Protein AF-0000000071359915 (afdb_homodimer)

Foldseek 3Di:
DPPPDDPPPPPPPPPPPVPPFQDWDFFAQWEWDDDPQKIWIWGFAQLIWIWIDNPVRHTDTDDHQDPDADPCLCVQPNPLNRGKHNWYWDDDPQKIKIWTKRDDPFFLSMFIWIWMFNDPDPPDPRGHIDTLGTADGDDQPPDQWHHGQWEWDAWPVGWIKIWFTWARQEIKIFTAPPVNSYTDDDPPGIAHAAWADFDPPDRSRGRGQTGKGQWEWDDDDQKTKIKIWGDADDPFLQGWIFIWIFIDSGPRDQTAEPVGDGRSYPDTDTAGTDDPQFRHKDNWYWDQDPNWIKIWIWTQGPVVRGRITIDMFTWDADPVGDTHTDD/DPDPPDDPPPPPPPPPPVPPFQDWDFFAQWEWDDDPQKIWIWGFAQLIWIWIDNPVRHTDTDDHQDPDADPCLCVQPNPLNRGKHNWYWDDDPQKIKIWTKRDDPFFLSMFIWIWMFNDPDPPDPRGHIDTLGTADGDDQPPDQWHHGQWEWDAWPVGWIKIWFTWARQEIKIFTAPPVNSYTDDDPPGIAHAAWADFDPPDRSRGRGQTGKGQWEWDDDDQKTKIKIWGDDDDPFLQGWIFIWIFIDSGPRDQTAEPVGDGRSYPDTDTAGTDDPQFRHKDNWYWDDDPNWIKIWIWTQGPVVRGRITIDMFTWDADPVGDTHTDD

Radius of gyration: 32.74 Å; Cα contacts (8 Å, |Δi|>4): 1805; chains: 2; bounding box: 50×199×62 Å

Solvent-accessible surface area (backbone atoms only — not comparable to full-atom values): 33786 Å² total; per-residue (Å²): 136,84,80,82,78,84,82,78,80,79,79,79,77,75,74,72,72,66,74,75,62,63,51,83,47,74,41,41,33,39,25,61,51,73,61,90,74,35,37,38,37,38,19,33,30,65,23,27,33,30,29,36,21,75,76,84,40,50,66,45,81,52,77,38,78,31,91,58,62,62,81,68,49,49,77,65,32,71,85,56,80,36,55,29,36,28,40,26,64,45,80,55,94,79,30,37,39,37,33,29,16,46,64,45,90,72,43,26,43,18,24,22,32,39,31,34,24,65,45,87,51,78,84,43,92,63,36,53,71,48,79,70,48,74,49,42,72,20,31,28,43,66,36,58,38,25,32,32,27,46,26,76,45,66,46,98,86,65,50,42,32,35,32,25,14,28,16,44,56,10,28,36,35,34,28,37,37,95,83,65,74,38,62,48,77,50,72,86,23,35,33,61,46,28,27,39,76,55,68,80,78,51,60,73,53,36,44,74,68,7,46,33,31,31,38,29,68,43,79,54,93,75,30,35,32,41,35,30,17,36,56,39,71,93,45,35,66,72,13,54,12,19,27,27,32,24,35,17,78,39,90,76,40,74,24,28,17,91,87,64,38,42,16,54,68,44,39,50,33,81,62,47,62,45,54,89,63,24,34,13,26,31,33,44,32,70,48,80,55,97,92,38,40,34,39,32,24,20,29,13,29,50,89,58,74,12,46,44,25,62,44,77,36,48,50,42,68,48,97,87,68,47,74,42,70,63,132,136,83,79,83,76,81,82,81,78,79,78,77,77,75,76,73,73,65,74,75,62,65,51,83,46,76,38,42,32,38,28,62,50,72,59,90,75,35,38,37,37,38,18,33,29,66,23,27,33,31,31,37,21,75,76,85,42,50,67,44,82,51,78,40,77,31,88,58,62,63,81,67,50,50,78,65,32,70,84,56,79,36,56,29,36,28,40,27,65,45,78,55,95,80,29,36,38,37,34,29,17,46,66,47,88,72,42,26,44,19,24,23,32,37,31,35,24,66,44,87,50,80,84,42,92,65,36,54,72,49,78,69,48,74,49,42,73,21,30,27,42,67,36,56,38,25,33,32,28,44,26,77,46,67,47,98,86,65,49,42,32,36,31,25,14,28,16,45,57,10,29,37,36,35,29,36,38,96,84,64,74,39,62,48,77,50,71,84,23,34,32,61,47,28,24,38,77,56,67,79,78,52,60,72,53,38,44,75,68,6,47,34,31,29,37,30,71,40,78,54,92,77,30,37,32,41,34,31,17,36,56,38,71,94,45,35,65,73,14,52,13,19,27,27,32,25,33,17,77,40,90,76,40,76,22,27,17,91,88,64,38,42,16,54,69,45,38,49,33,81,63,48,63,44,54,89,62,26,34,13,26,30,34,45,32,69,48,79,56,97,90,38,40,36,39,32,23,18,29,12,29,51,87,57,76,12,43,44,25,61,44,78,36,48,51,42,67,49,98,87,66,47,73,42,70,63,131

Organism: NCBI:txid346377

InterPro domains:
  IPR006710 Glycoside hydrolase, family 43 [PF04616] (26-323)
  IPR016840 Glycoside hydrolase, family 43, endo-1, 5-alpha-L-arabinosidase [PIRSF026534] (20-325)
  IPR023296 Glycosyl hydrolase, five-bladed beta-propeller domain superfamily [G3DSA:2.115.10.20] (21-326)
  IPR023296 Glycosyl hydrolase, five-bladed beta-propeller domain superfamily [SSF75005] (24-324)
  IPR050727 Glycosyl hydrolase 43 family arabinanases [PTHR43301] (25-326)

Sequence (654 aa):
MTMKYPLLFFASLLLMIGSSAAQEISVHDPVMAREGEQYYLFSTGKGIAIWTSTDMKSWTRQAPVFAQAPRWAAEVVPDFGNHIWAPDIFYFKDQYYLYYSISSFAKNTSAIGLATSKTLNQASPEYGWTDHGIILQSVPGRDMWNAIDPNIILDEEGAAWMSFGSFWGGIKLVRLSEDLLSVRNGPEDWFTIARRPRTFELNERAPGDAAVEAPFIFKKNNFYYLFISFDLCCRGAESTYKIMVGRSEKIQGPYLDKEGNNLYNGGGSLLLEGNEDWFGLGHNSAYHFEGKDYLIFHGYDAHEGGKPKLLSRQIQWDDAGWPSIVYMTMKYPLLFFASLLLMIGSSAAQEISVHDPVMAREGEQYYLFSTGKGIAIWTSTDMKSWTRQAPVFAQAPRWAAEVVPDFGNHIWAPDIFYFKDQYYLYYSISSFAKNTSAIGLATSKTLNQASPEYGWTDHGIILQSVPGRDMWNAIDPNIILDEEGAAWMSFGSFWGGIKLVRLSEDLLSVRNGPEDWFTIARRPRTFELNERAPGDAAVEAPFIFKKNNFYYLFISFDLCCRGAESTYKIMVGRSEKIQGPYLDKEGNNLYNGGGSLLLEGNEDWFGLGHNSAYHFEGKDYLIFHGYDAHEGGKPKLLSRQIQWDDAGWPSIVY

Secondary structure (DSSP, 8-state):
---------------------------SS-EEEEETTEEEEEESEET-EEEEESSSSS-EEE--S-SS--TTHHHHSTT-TTEEEEEEEEEETTEEEEEEEE--TTS--EEEEEEEES-S-TTSTT---EEEEEEEEE-TTT-SS-----EEEE-TTS-EEEEEEBSTT-EEEEEBPTTSSSB--STTSEEEEE-----TTS-TTS-TT--EEEEEEEEETTEEEEEEEES--S-GGG---EEEEEEESSTT---B-TTS-BGGGT--EEEEE--SSEEEEEEEEEEEETTEEEEEEEEEEGGGTTEEEEEEEEEEE-TTS-EEE--/---------------------------SS-EEEEETTEEEEEESEET-EEEEESSSSS-EEE--S-SS--TTHHHHSTT-TTEEEEEEEEEETTEEEEEEEE--TTS--EEEEEEEES-S-TTSTT---EEEEEEEEE-TTT-SS-----EEEE-TTS-EEEEEEBSTT-EEEEEBPTTSSSB--STTSEEEEE-----TTS-TTS-TT--EEEEEEEEETTEEEEEEEES--S-GGG---EEEEEEESSTT---B-TTS-BGGGT--EEEEE--SSEEEEEEEEEEEETTEEEEEEEEEEGGGTTEEEEEEEEEEE-TTS-EEE--

pLDDT: mean 93.11, std 14.52, range [28.14, 98.94]

Nearest PDB structures (foldseek):
  1gye-assembly1_B  TM=9.844E-01  e=3.983E-40  Cellvibrio japonicus
  1gyh-assembly6_F  TM=9.811E-01  e=1.271E-39  Cellvibrio japonicus
  1gyd-assembly1_B  TM=9.842E-01  e=4.058E-39  Cellvibrio japonicus
  4kcb-assembly1_A  TM=9.661E-01  e=2.710E-39  uncultured bacterium
  4kcb-assembly2_B  TM=9.518E-01  e=2.079E-37  uncultured bacterium

Structure (mmCIF, N/CA/C/O backbone):
data_AF-0000000071359915-model_v1
#
loop_
_entity.id
_entity.type
_entity.pdbx_description
1 polymer 'Extracellular endo-alpha-(1->5)-L-arabinanase 1'
#
loop_
_atom_site.group_PDB
_atom_site.id
_atom_site.type_symbol
_atom_site.label_atom_id
_atom_site.label_alt_id
_atom_site.label_comp_id
_atom_site.label_asym_id
_atom_site.label_entity_id
_atom_site.label_seq_id
_atom_site.pdbx_PDB_ins_code
_atom_site.Cartn_x
_atom_site.Cartn_y
_atom_site.Cartn_z
_atom_site.occupancy
_atom_site.B_iso_or_equiv
_atom_site.auth_seq_id
_atom_site.auth_comp_id
_atom_site.auth_asym_id
_atom_site.auth_atom_id
_atom_site.pdbx_PDB_model_num
ATOM 1 N N . MET A 1 1 ? 8.266 100.75 21.328 1 29.72 1 MET A N 1
ATOM 2 C CA . MET A 1 1 ? 8.57 99.375 21.438 1 29.72 1 MET A CA 1
ATOM 3 C C . MET A 1 1 ? 7.297 98.5 21.609 1 29.72 1 MET A C 1
ATOM 5 O O . MET A 1 1 ? 6.664 98.562 22.656 1 29.72 1 MET A O 1
ATOM 9 N N . THR A 1 2 ? 6.516 98.312 20.516 1 34.88 2 THR A N 1
ATOM 10 C CA . THR A 1 2 ? 5.383 97.438 20.312 1 34.88 2 THR A CA 1
ATOM 11 C C . THR A 1 2 ? 5.82 95.938 20.438 1 34.88 2 THR A C 1
ATOM 13 O O . THR A 1 2 ? 6.727 95.5 19.734 1 34.88 2 THR A O 1
ATOM 16 N N . MET A 1 3 ? 5.664 95.25 21.562 1 30.75 3 MET A N 1
ATOM 17 C CA . MET A 1 3 ? 6.148 93.938 21.969 1 30.75 3 MET A CA 1
ATOM 18 C C . MET A 1 3 ? 5.367 92.812 21.281 1 30.75 3 MET A C 1
ATOM 20 O O . MET A 1 3 ? 4.234 92.5 21.656 1 30.75 3 MET A O 1
ATOM 24 N N . LYS A 1 4 ? 5.133 92.875 19.938 1 42.31 4 LYS A N 1
ATOM 25 C CA . LYS A 1 4 ? 4.398 91.75 19.312 1 42.31 4 LYS A CA 1
ATOM 26 C C . LYS A 1 4 ? 4.973 90.438 19.719 1 42.31 4 LYS A C 1
ATOM 28 O O . LYS A 1 4 ? 6.188 90.188 19.656 1 42.31 4 LYS A O 1
ATOM 33 N N . TYR A 1 5 ? 4.277 89.438 20.484 1 36.22 5 TYR A N 1
ATOM 34 C CA . TYR A 1 5 ? 4.336 88.125 21.125 1 36.22 5 TYR A CA 1
ATOM 35 C C . TYR A 1 5 ? 4.672 87 20.109 1 36.22 5 TYR A C 1
ATOM 37 O O . TYR A 1 5 ? 4.285 87.125 18.938 1 36.22 5 TYR A O 1
ATOM 45 N N . PRO A 1 6 ? 5.562 85.938 20.422 1 43.12 6 PRO A N 1
ATOM 46 C CA . PRO A 1 6 ? 6.035 84.812 19.641 1 43.12 6 PRO A CA 1
ATOM 47 C C . PRO A 1 6 ? 4.973 83.688 19.5 1 43.12 6 PRO A C 1
ATOM 49 O O . PRO A 1 6 ? 4.379 83.312 20.484 1 43.12 6 PRO A O 1
ATOM 52 N N . LEU A 1 7 ? 4.098 83.625 18.516 1 43.09 7 LEU A N 1
ATOM 53 C CA . LEU A 1 7 ? 3.152 82.562 18.281 1 43.09 7 LEU A CA 1
ATOM 54 C C . LEU A 1 7 ? 3.867 81.188 18.25 1 43.09 7 LEU A C 1
ATOM 56 O O . LEU A 1 7 ? 4.746 81 17.406 1 43.09 7 LEU A O 1
ATOM 60 N N . LEU A 1 8 ? 4.012 80.5 19.344 1 39.16 8 LEU A N 1
ATOM 61 C CA . LEU A 1 8 ? 4.504 79.125 19.406 1 39.16 8 LEU A CA 1
ATOM 62 C C . LEU A 1 8 ? 3.594 78.188 18.625 1 39.16 8 LEU A C 1
ATOM 64 O O . LEU A 1 8 ? 2.396 78.125 18.906 1 39.16 8 LEU A O 1
ATOM 68 N N . PHE A 1 9 ? 3.814 77.875 17.359 1 43.03 9 PHE A N 1
ATOM 69 C CA . PHE A 1 9 ? 3.172 76.812 16.562 1 43.03 9 PHE A CA 1
ATOM 70 C C . PHE A 1 9 ? 3.375 75.438 17.203 1 43.03 9 PHE A C 1
ATOM 72 O O . PHE A 1 9 ? 4.508 75 17.328 1 43.03 9 PHE A O 1
ATOM 79 N N . PHE A 1 10 ? 2.475 75.062 18.125 1 42.81 10 PHE A N 1
ATOM 80 C CA . PHE A 1 10 ? 2.436 73.688 18.609 1 42.81 10 PHE A CA 1
ATOM 81 C C . PHE A 1 10 ? 2.164 72.688 17.453 1 42.81 10 PHE A C 1
ATOM 83 O O . PHE A 1 10 ? 1.102 72.75 16.828 1 42.81 10 PHE A O 1
ATOM 90 N N . ALA A 1 11 ? 3.184 72.062 16.781 1 44.75 11 ALA A N 1
ATOM 91 C CA . ALA A 1 11 ? 3.068 70.938 15.867 1 44.75 11 ALA A CA 1
ATOM 92 C C . ALA A 1 11 ? 2.488 69.688 16.578 1 44.75 11 ALA A C 1
ATOM 94 O O . ALA A 1 11 ? 3.127 69.125 17.469 1 44.75 11 ALA A O 1
ATOM 95 N N . SER A 1 12 ? 1.16 69.562 16.719 1 42.59 12 SER A N 1
ATOM 96 C CA . SER A 1 12 ? 0.554 68.312 17.141 1 42.59 12 SER A CA 1
ATOM 97 C C . SER A 1 12 ? 1.041 67.125 16.266 1 42.59 12 SER A C 1
ATOM 99 O O . SER A 1 12 ? 0.81 67.125 15.062 1 42.59 12 SER A O 1
ATOM 101 N N . LEU A 1 13 ? 2.127 66.5 16.625 1 42.28 13 LEU A N 1
ATOM 102 C CA . LEU A 1 13 ? 2.482 65.188 16.047 1 42.28 13 LEU A CA 1
ATOM 103 C C . LEU A 1 13 ? 1.336 64.188 16.172 1 42.28 13 LEU A C 1
ATOM 105 O O . LEU A 1 13 ? 1.016 63.75 17.281 1 42.28 13 LEU A O 1
ATOM 109 N N . LEU A 1 14 ? 0.303 64.25 15.336 1 41.19 14 LEU A N 1
ATOM 110 C CA . LEU A 1 14 ? -0.64 63.156 15.211 1 41.19 14 LEU A CA 1
ATOM 111 C C . LEU A 1 14 ? 0.096 61.844 15.047 1 41.19 14 LEU A C 1
ATOM 113 O O . LEU A 1 14 ? 0.746 61.594 14.031 1 41.19 14 LEU A O 1
ATOM 117 N N . LEU A 1 15 ? 0.535 61.219 16.125 1 41.34 15 LEU A N 1
ATOM 118 C CA . LEU A 1 15 ? 0.877 59.812 16.078 1 41.34 15 LEU A CA 1
ATOM 119 C C . LEU A 1 15 ? -0.231 59 15.406 1 41.34 15 LEU A C 1
ATOM 121 O O . LEU A 1 15 ? -1.321 58.844 15.961 1 41.34 15 LEU A O 1
ATOM 125 N N . MET A 1 16 ? -0.294 59.031 14.117 1 38.5 16 MET A N 1
ATOM 126 C CA . MET A 1 16 ? -1.079 58 13.445 1 38.5 16 MET A CA 1
ATOM 127 C C . MET A 1 16 ? -0.799 56.625 14.031 1 38.5 16 MET A C 1
ATOM 129 O O . MET A 1 16 ? 0.285 56.094 13.844 1 38.5 16 MET A O 1
ATOM 133 N N . ILE A 1 17 ? -1.262 56.406 15.219 1 40.47 17 ILE A N 1
ATOM 134 C CA . ILE A 1 17 ? -1.37 55 15.555 1 40.47 17 ILE A CA 1
ATOM 135 C C . ILE A 1 17 ? -2.002 54.219 14.391 1 40.47 17 ILE A C 1
ATOM 137 O O . ILE A 1 17 ? -3.195 54.375 14.117 1 40.47 17 ILE A O 1
ATOM 141 N N . GLY A 1 18 ? -1.297 54.125 13.32 1 36.97 18 GLY A N 1
ATOM 142 C CA . GLY A 1 18 ? -1.783 53.156 12.359 1 36.97 18 GLY A CA 1
ATOM 143 C C . GLY A 1 18 ? -2.283 51.875 13.008 1 36.97 18 GLY A C 1
ATOM 144 O O . GLY A 1 18 ? -1.55 51.219 13.75 1 36.97 18 GLY A O 1
ATOM 145 N N . SER A 1 19 ? -3.475 51.844 13.477 1 38.59 19 SER A N 1
ATOM 146 C CA . SER A 1 19 ? -4.035 50.531 13.695 1 38.59 19 SER A CA 1
ATOM 147 C C . SER A 1 19 ? -3.514 49.531 12.664 1 38.59 19 SER A C 1
ATOM 149 O O . SER A 1 19 ? -3.828 49.625 11.477 1 38.59 19 SER A O 1
ATOM 151 N N . SER A 1 20 ? -2.334 49.125 12.773 1 42.19 20 SER A N 1
ATOM 152 C CA . SER A 1 20 ? -1.87 48.062 11.898 1 42.19 20 SER A CA 1
ATOM 153 C C . SER A 1 20 ? -2.908 46.938 11.797 1 42.19 20 SER A C 1
ATOM 155 O O . SER A 1 20 ? -3.16 46.219 12.766 1 42.19 20 SER A O 1
ATOM 157 N N . ALA A 1 21 ? -4.031 47.188 11.195 1 45.72 21 ALA A N 1
ATOM 158 C CA . ALA A 1 21 ? -5 46.156 10.828 1 45.72 21 ALA A CA 1
ATOM 159 C C . ALA A 1 21 ? -4.305 44.844 10.523 1 45.72 21 ALA A C 1
ATOM 161 O O . ALA A 1 21 ? -3.275 44.812 9.852 1 45.72 21 ALA A O 1
ATOM 162 N N . ALA A 1 22 ? -4.617 43.875 11.305 1 57.56 22 ALA A N 1
ATOM 163 C CA . ALA A 1 22 ? -4.176 42.5 11.023 1 57.56 22 ALA A CA 1
ATOM 164 C C . ALA A 1 22 ? -4.133 42.25 9.516 1 57.56 22 ALA A C 1
ATOM 166 O O . ALA A 1 22 ? -5.098 42.531 8.805 1 57.56 22 ALA A O 1
ATOM 167 N N . GLN A 1 23 ? -2.879 42.219 8.945 1 69.94 23 GLN A N 1
ATOM 168 C CA . GLN A 1 23 ? -2.709 41.906 7.523 1 69.94 23 GLN A CA 1
ATOM 169 C C . GLN A 1 23 ? -3.166 40.5 7.199 1 69.94 23 GLN A C 1
ATOM 171 O O . GLN A 1 23 ? -2.662 39.531 7.77 1 69.94 23 GLN A O 1
ATOM 176 N N . GLU A 1 24 ? -4.246 40.438 6.461 1 83.81 24 GLU A N 1
ATOM 177 C CA . GLU A 1 24 ? -4.715 39.156 5.93 1 83.81 24 GLU A CA 1
ATOM 178 C C . GLU A 1 24 ? -3.773 38.625 4.848 1 83.81 24 GLU A C 1
ATOM 180 O O . GLU A 1 24 ? -3.434 39.344 3.908 1 83.81 24 GLU A O 1
ATOM 185 N N . ILE A 1 25 ? -3.158 37.5 5.195 1 93.75 25 ILE A N 1
ATOM 186 C CA . ILE A 1 25 ? -2.281 36.938 4.172 1 93.75 25 ILE A CA 1
ATOM 187 C C . ILE A 1 25 ? -2.949 35.719 3.525 1 93.75 25 ILE A C 1
ATOM 189 O O . ILE A 1 25 ? -3.768 35.062 4.156 1 93.75 25 ILE A O 1
ATOM 193 N N . SER A 1 26 ? -2.654 35.531 2.244 1 96.19 26 SER A N 1
ATOM 194 C CA . SER A 1 26 ? -3.141 34.406 1.479 1 96.19 26 SER A CA 1
ATOM 195 C C . SER A 1 26 ? -2.215 33.188 1.636 1 96.19 26 SER A C 1
ATOM 197 O O . SER A 1 26 ? -1.05 33.25 1.235 1 96.19 26 SER A O 1
ATOM 199 N N . VAL A 1 27 ? -2.723 32.125 2.248 1 96.62 27 VAL A N 1
ATOM 200 C CA . VAL A 1 27 ? -1.896 30.938 2.463 1 96.62 27 VAL A CA 1
ATOM 201 C C . VAL A 1 27 ? -2.742 29.688 2.297 1 96.62 27 VAL A C 1
ATOM 203 O O . VAL A 1 27 ? -3.971 29.734 2.402 1 96.62 27 VAL A O 1
ATOM 206 N N . HIS A 1 28 ? -2.111 28.625 1.99 1 97.94 28 HIS A N 1
ATOM 207 C CA . HIS A 1 28 ? -2.635 27.266 2.123 1 97.94 28 HIS A CA 1
ATOM 208 C C . HIS A 1 28 ? -1.774 26.438 3.07 1 97.94 28 HIS A C 1
ATOM 210 O O . HIS A 1 28 ? -0.552 26.594 3.107 1 97.94 28 HIS A O 1
ATOM 216 N N . ASP A 1 29 ? -2.426 25.562 3.906 1 98.62 29 ASP A N 1
ATOM 217 C CA . ASP A 1 29 ? -1.768 24.516 4.699 1 98.62 29 ASP A CA 1
ATOM 218 C C . ASP A 1 29 ? -0.76 25.125 5.672 1 98.62 29 ASP A C 1
ATOM 220 O O . ASP A 1 29 ? 0.405 24.734 5.699 1 98.62 29 ASP A O 1
ATOM 224 N N . PRO A 1 30 ? -1.183 26.047 6.516 1 98.75 30 PRO A N 1
ATOM 225 C CA . PRO A 1 30 ? -0.252 26.766 7.383 1 98.75 30 PRO A CA 1
ATOM 226 C C . PRO A 1 30 ? 0.243 25.922 8.555 1 98.75 30 PRO A C 1
ATOM 228 O O . PRO A 1 30 ? -0.546 25.219 9.188 1 98.75 30 PRO A O 1
ATOM 231 N N . VAL A 1 31 ? 1.529 26.016 8.789 1 98.88 31 VAL A N 1
ATOM 232 C CA . VAL A 1 31 ? 2.131 25.469 10.008 1 98.88 31 VAL A CA 1
ATOM 233 C C . VAL A 1 31 ? 3.053 26.516 10.633 1 98.88 31 VAL A C 1
ATOM 235 O O . VAL A 1 31 ? 3.541 27.422 9.953 1 98.88 31 VAL A O 1
ATOM 238 N N . MET A 1 32 ? 3.264 26.391 11.938 1 98.62 32 MET A N 1
ATOM 239 C CA . MET A 1 32 ? 3.99 27.453 12.633 1 98.62 32 MET A CA 1
ATOM 240 C C . MET A 1 32 ? 5.082 26.859 13.523 1 98.62 32 MET A C 1
ATOM 242 O O . MET A 1 32 ? 5.023 25.688 13.891 1 98.62 32 MET A O 1
ATOM 246 N N . ALA A 1 33 ? 6.008 27.672 13.789 1 98.56 33 ALA A N 1
ATOM 247 C CA . ALA A 1 33 ? 7.027 27.469 14.812 1 98.56 33 ALA A CA 1
ATOM 248 C C . ALA A 1 33 ? 7.391 28.797 15.492 1 98.56 33 ALA A C 1
ATOM 250 O O . ALA A 1 33 ? 7.09 29.875 14.977 1 98.56 33 ALA A O 1
ATOM 251 N N . ARG A 1 34 ? 7.891 28.625 16.641 1 98 34 ARG A N 1
ATOM 252 C CA . ARG A 1 34 ? 8.367 29.797 17.359 1 98 34 ARG A CA 1
ATOM 253 C C . ARG A 1 34 ? 9.852 29.688 17.688 1 98 34 ARG A C 1
ATOM 255 O O . ARG A 1 34 ? 10.312 28.625 18.141 1 98 34 ARG A O 1
ATOM 262 N N . GLU A 1 35 ? 10.562 30.672 17.375 1 98 35 GLU A N 1
ATOM 263 C CA . GLU A 1 35 ? 11.953 30.812 17.781 1 98 35 GLU A CA 1
ATOM 264 C C . GLU A 1 35 ? 12.195 32.156 18.469 1 98 35 GLU A C 1
ATOM 266 O O . GLU A 1 35 ? 12.062 33.219 17.844 1 98 35 GLU A O 1
ATOM 271 N N . GLY A 1 36 ? 12.516 32.125 19.766 1 95.5 36 GLY A N 1
ATOM 272 C CA . GLY A 1 36 ? 12.539 33.344 20.516 1 95.5 36 GLY A CA 1
ATOM 273 C C . GLY A 1 36 ? 11.188 34.031 20.578 1 95.5 36 GLY A C 1
ATOM 274 O O . GLY A 1 36 ? 10.188 33.438 20.953 1 95.5 36 GLY A O 1
ATOM 275 N N . GLU A 1 37 ? 11.18 35.312 20.188 1 95.38 37 GLU A N 1
ATOM 276 C CA . GLU A 1 37 ? 9.938 36.094 20.25 1 95.38 37 GLU A CA 1
ATOM 277 C C . GLU A 1 37 ? 9.234 36.094 18.891 1 95.38 37 GLU A C 1
ATOM 279 O O . GLU A 1 37 ? 8.156 36.656 18.75 1 95.38 37 GLU A O 1
ATOM 284 N N . GLN A 1 38 ? 9.773 35.344 17.969 1 97.44 38 GLN A N 1
ATOM 285 C CA . GLN A 1 38 ? 9.25 35.406 16.609 1 97.44 38 GLN A CA 1
ATOM 286 C C . GLN A 1 38 ? 8.445 34.156 16.266 1 97.44 38 GLN A C 1
ATOM 288 O O . GLN A 1 38 ? 8.883 33.031 16.562 1 97.44 38 GLN A O 1
ATOM 293 N N . TYR A 1 39 ? 7.305 34.406 15.719 1 98.31 39 TYR A N 1
ATOM 294 C CA . TYR A 1 39 ? 6.535 33.312 15.102 1 98.31 39 TYR A CA 1
ATOM 295 C C . TYR A 1 39 ? 6.883 33.188 13.625 1 98.31 39 TYR A C 1
ATOM 297 O O . TYR A 1 39 ? 7.023 34.156 12.914 1 98.31 39 TYR A O 1
ATOM 305 N N . TYR A 1 40 ? 7.117 32 13.211 1 98.75 40 TYR A N 1
ATOM 306 C CA . TYR A 1 40 ? 7.328 31.656 11.805 1 98.75 40 TYR A CA 1
ATOM 307 C C . TYR A 1 40 ? 6.152 30.859 11.25 1 98.75 40 TYR A C 1
ATOM 309 O O . TYR A 1 40 ? 5.672 29.922 11.898 1 98.75 40 TYR A O 1
ATOM 317 N N . LEU A 1 41 ? 5.684 31.297 10.117 1 98.75 41 LEU A N 1
ATOM 318 C CA . LEU A 1 41 ? 4.633 30.594 9.398 1 98.75 41 LEU A CA 1
ATOM 319 C C . LEU A 1 41 ? 5.16 30.047 8.078 1 98.75 41 LEU A C 1
ATOM 321 O O . LEU A 1 41 ? 5.789 30.766 7.301 1 98.75 41 LEU A O 1
ATOM 325 N N . PHE A 1 42 ? 5 28.766 7.906 1 98.88 42 PHE A N 1
ATOM 326 C CA . PHE A 1 42 ? 5.289 28.109 6.637 1 98.88 42 PHE A CA 1
ATOM 327 C C . PHE A 1 42 ? 3.998 27.703 5.934 1 98.88 42 PHE A C 1
ATOM 329 O O . PHE A 1 42 ? 3.025 27.312 6.586 1 98.88 42 PHE A O 1
ATOM 336 N N . SER A 1 43 ? 3.986 27.75 4.637 1 98.69 43 SER A N 1
ATOM 337 C CA . SER A 1 43 ? 2.787 27.375 3.902 1 98.69 43 SER A CA 1
ATOM 338 C C . SER A 1 43 ? 3.129 26.891 2.498 1 98.69 43 SER A C 1
ATOM 340 O O . SER A 1 43 ? 4.254 27.078 2.029 1 98.69 43 SER A O 1
ATOM 342 N N . THR A 1 44 ? 2.186 26.219 1.924 1 98.31 44 THR A N 1
ATOM 343 C CA . THR A 1 44 ? 2.275 25.859 0.511 1 98.31 44 THR A CA 1
ATOM 344 C C . THR A 1 44 ? 2.619 27.094 -0.332 1 98.31 44 THR A C 1
ATOM 346 O O . THR A 1 44 ? 2.076 28.172 -0.109 1 98.31 44 THR A O 1
ATOM 349 N N . GLY A 1 45 ? 3.486 26.875 -1.325 1 97.19 45 GLY A N 1
ATOM 350 C CA . GLY A 1 45 ? 3.887 27.953 -2.213 1 97.19 45 GLY A CA 1
ATOM 351 C C . GLY A 1 45 ? 5.168 27.656 -2.973 1 97.19 45 GLY A C 1
ATOM 352 O O . GLY A 1 45 ? 5.738 26.562 -2.84 1 97.19 45 GLY A O 1
ATOM 353 N N . LYS A 1 46 ? 5.582 28.641 -3.736 1 96.81 46 LYS A N 1
ATOM 354 C CA . LYS A 1 46 ? 6.852 28.5 -4.445 1 96.81 46 LYS A CA 1
ATOM 355 C C . LYS A 1 46 ? 8.016 28.391 -3.465 1 96.81 46 LYS A C 1
ATOM 357 O O . LYS A 1 46 ? 8.352 29.344 -2.773 1 96.81 46 LYS A O 1
ATOM 362 N N . GLY A 1 47 ? 8.547 27.219 -3.379 1 98.06 47 GLY A N 1
ATOM 363 C CA . GLY A 1 47 ? 9.695 26.969 -2.52 1 98.06 47 GLY A CA 1
ATOM 364 C C . GLY A 1 47 ? 9.328 26.891 -1.049 1 98.06 47 GLY A C 1
ATOM 365 O O . GLY A 1 47 ? 10.18 27.125 -0.184 1 98.06 47 GLY A O 1
ATOM 366 N N . ILE A 1 48 ? 8.055 26.844 -0.722 1 98.62 48 ILE A N 1
ATOM 367 C CA . ILE A 1 48 ? 7.508 26.906 0.629 1 98.62 48 ILE A CA 1
ATOM 368 C C . ILE A 1 48 ? 7.609 28.328 1.161 1 98.62 48 ILE A C 1
ATOM 370 O O . ILE A 1 48 ? 8.703 28.797 1.485 1 98.62 48 ILE A O 1
ATOM 374 N N . ALA A 1 49 ? 6.555 28.953 1.321 1 98.5 49 ALA A N 1
ATOM 375 C CA . ALA A 1 49 ? 6.508 30.344 1.747 1 98.5 49 ALA A CA 1
ATOM 376 C C . ALA A 1 49 ? 6.785 30.469 3.242 1 98.5 49 ALA A C 1
ATOM 378 O O . ALA A 1 49 ? 6.371 29.609 4.031 1 98.5 49 ALA A O 1
ATOM 379 N N . ILE A 1 50 ? 7.406 31.547 3.574 1 98.69 50 ILE A N 1
ATOM 380 C CA . ILE A 1 50 ? 7.688 31.844 4.977 1 98.69 50 ILE A CA 1
ATOM 381 C C . ILE A 1 50 ? 7.184 33.25 5.32 1 98.69 50 ILE A C 1
ATOM 383 O O . ILE A 1 50 ? 7.355 34.188 4.539 1 98.69 50 ILE A O 1
ATOM 387 N N . TRP A 1 51 ? 6.547 33.344 6.438 1 98.38 51 TRP A N 1
ATOM 388 C CA . TRP A 1 51 ? 6.172 34.625 7.047 1 98.38 51 TRP A CA 1
ATOM 389 C C . TRP A 1 51 ? 6.633 34.688 8.5 1 98.38 51 TRP A C 1
ATOM 391 O O . TRP A 1 51 ? 6.754 33.656 9.164 1 98.38 51 TRP A O 1
ATOM 401 N N . THR A 1 52 ? 6.855 35.875 8.961 1 98.25 52 THR A N 1
ATOM 402 C CA . THR A 1 52 ? 7.199 36.062 10.359 1 98.25 52 THR A CA 1
ATOM 403 C C . THR A 1 52 ? 6.27 37.094 11.023 1 98.25 52 THR A C 1
ATOM 405 O O . THR A 1 52 ? 5.699 37.938 10.344 1 98.25 52 THR A O 1
ATOM 408 N N . SER A 1 53 ? 6.074 36.938 12.25 1 98 53 SER A N 1
ATOM 409 C CA . SER A 1 53 ? 5.242 37.812 13.055 1 98 53 SER A CA 1
ATOM 410 C C . SER A 1 53 ? 5.684 37.812 14.516 1 98 53 SER A C 1
ATOM 412 O O . SER A 1 53 ? 6.234 36.812 15 1 98 53 SER A O 1
ATOM 414 N N . THR A 1 54 ? 5.402 38.906 15.25 1 96.5 54 THR A N 1
ATOM 415 C CA . THR A 1 54 ? 5.656 38.938 16.688 1 96.5 54 THR A CA 1
ATOM 416 C C . THR A 1 54 ? 4.352 38.812 17.469 1 96.5 54 THR A C 1
ATOM 418 O O . THR A 1 54 ? 4.371 38.594 18.672 1 96.5 54 THR A O 1
ATOM 421 N N . ASP A 1 55 ? 3.209 38.906 16.75 1 94.62 55 ASP A N 1
ATOM 422 C CA . ASP A 1 55 ? 1.937 38.906 17.453 1 94.62 55 ASP A CA 1
ATOM 423 C C . ASP A 1 55 ? 0.937 37.938 16.828 1 94.62 55 ASP A C 1
ATOM 425 O O . ASP A 1 55 ? -0.226 37.906 17.234 1 94.62 55 ASP A O 1
ATOM 429 N N . MET A 1 56 ? 1.311 37.188 15.742 1 94.88 56 MET A N 1
ATOM 430 C CA . MET A 1 56 ? 0.497 36.219 14.992 1 94.88 56 MET A CA 1
ATOM 431 C C . MET A 1 56 ? -0.648 36.938 14.273 1 94.88 56 MET A C 1
ATOM 433 O O . MET A 1 56 ? -1.661 36.312 13.953 1 94.88 56 MET A O 1
ATOM 437 N N . LYS A 1 57 ? -0.523 38.25 14.047 1 93.94 57 LYS A N 1
ATOM 438 C CA . LYS A 1 57 ? -1.547 39.031 13.359 1 93.94 57 LYS A CA 1
ATOM 439 C C . LYS A 1 57 ? -0.961 39.75 12.164 1 93.94 57 LYS A C 1
ATOM 441 O O . LYS A 1 57 ? -1.56 39.781 11.086 1 93.94 57 LYS A O 1
ATOM 446 N N . SER A 1 58 ? 0.172 40.375 12.406 1 95.75 58 SER A N 1
ATOM 447 C CA . SER A 1 58 ? 0.875 41.094 11.352 1 95.75 58 SER A CA 1
ATOM 448 C C . SER A 1 58 ? 2.039 40.281 10.805 1 95.75 58 SER A C 1
ATOM 450 O O . SER A 1 58 ? 2.98 39.969 11.539 1 95.75 58 SER A O 1
ATOM 452 N N . TRP A 1 59 ? 1.988 39.969 9.57 1 97.62 59 TRP A N 1
ATOM 453 C CA . TRP A 1 59 ? 2.941 39.031 9 1 97.62 59 TRP A CA 1
ATOM 454 C C . TRP A 1 59 ? 3.826 39.719 7.957 1 97.62 59 TRP A C 1
ATOM 456 O O . TRP A 1 59 ? 3.348 40.531 7.16 1 97.62 59 TRP A O 1
ATOM 466 N N . THR A 1 60 ? 5.07 39.438 7.957 1 97.31 60 THR A N 1
ATOM 467 C CA . THR A 1 60 ? 6.039 39.906 6.965 1 97.31 60 THR A CA 1
ATOM 468 C C . THR A 1 60 ? 6.562 38.719 6.145 1 97.31 60 THR A C 1
ATOM 470 O O . THR A 1 60 ? 7.047 37.75 6.703 1 97.31 60 THR A O 1
ATOM 473 N N . ARG A 1 61 ? 6.5 38.844 4.891 1 97.5 61 ARG A N 1
ATOM 474 C CA . ARG A 1 61 ? 6.969 37.781 3.998 1 97.5 61 ARG A CA 1
ATOM 475 C C . ARG A 1 61 ? 8.492 37.688 4.02 1 97.5 61 ARG A C 1
ATOM 477 O O . ARG A 1 61 ? 9.188 38.688 4.02 1 97.5 61 ARG A O 1
ATOM 484 N N . GLN A 1 62 ? 8.992 36.5 4.035 1 98.06 62 GLN A N 1
ATOM 485 C CA . GLN A 1 62 ? 10.43 36.219 3.98 1 98.06 62 GLN A CA 1
ATOM 486 C C . GLN A 1 62 ? 10.789 35.406 2.723 1 98.06 62 GLN A C 1
ATOM 488 O O . GLN A 1 62 ? 9.906 35.031 1.948 1 98.06 62 GLN A O 1
ATOM 493 N N . ALA A 1 63 ? 12.102 35.25 2.473 1 98.25 63 ALA A N 1
ATOM 494 C CA . ALA A 1 63 ? 12.531 34.375 1.391 1 98.25 63 ALA A CA 1
ATOM 495 C C . ALA A 1 63 ? 12.047 32.938 1.627 1 98.25 63 ALA A C 1
ATOM 497 O O . ALA A 1 63 ? 12.023 32.469 2.766 1 98.25 63 ALA A O 1
ATOM 498 N N . PRO A 1 64 ? 11.695 32.281 0.553 1 98.38 64 PRO A N 1
ATOM 499 C CA . PRO A 1 64 ? 11.211 30.906 0.726 1 98.38 64 PRO A CA 1
ATOM 500 C C . PRO A 1 64 ? 12.312 29.953 1.164 1 98.38 64 PRO A C 1
ATOM 502 O O . PRO A 1 64 ? 13.5 30.297 1.119 1 98.38 64 PRO A O 1
ATOM 505 N N . VAL A 1 65 ? 11.945 28.781 1.583 1 98.62 65 VAL A N 1
ATOM 506 C CA . VAL A 1 65 ? 12.891 27.75 2.018 1 98.62 65 VAL A CA 1
ATOM 507 C C . VAL A 1 65 ? 13.805 27.375 0.858 1 98.62 65 VAL A C 1
ATOM 509 O O . VAL A 1 65 ? 15.023 27.312 1.017 1 98.62 65 VAL A O 1
ATOM 512 N N . PHE A 1 66 ? 13.156 27.109 -0.282 1 98.06 66 PHE A N 1
ATOM 513 C CA . PHE A 1 66 ? 13.906 26.703 -1.469 1 98.06 66 PHE A CA 1
ATOM 514 C C . PHE A 1 66 ? 13.82 27.781 -2.551 1 98.06 66 PHE A C 1
ATOM 516 O O . PHE A 1 66 ? 12.773 27.953 -3.178 1 98.06 66 PHE A O 1
ATOM 523 N N . ALA A 1 67 ? 14.898 28.391 -2.789 1 96.06 67 ALA A N 1
ATOM 524 C CA . ALA A 1 67 ? 14.938 29.328 -3.912 1 96.06 67 ALA A CA 1
ATOM 525 C C . ALA A 1 67 ? 14.781 28.594 -5.242 1 96.06 67 ALA A C 1
ATOM 527 O O . ALA A 1 67 ? 14.172 29.109 -6.176 1 96.06 67 ALA A O 1
ATOM 528 N N . GLN A 1 68 ? 15.336 27.438 -5.285 1 94.62 68 GLN A N 1
ATOM 529 C CA . GLN A 1 68 ? 15.18 26.516 -6.402 1 94.62 68 GLN A CA 1
ATOM 530 C C . GLN A 1 68 ? 14.625 25.172 -5.934 1 94.62 68 GLN A C 1
ATOM 532 O O . GLN A 1 68 ? 14.914 24.734 -4.816 1 94.62 68 GLN A O 1
ATOM 537 N N . ALA A 1 69 ? 13.922 24.578 -6.836 1 94.69 69 ALA A N 1
ATOM 538 C CA . ALA A 1 69 ? 13.336 23.297 -6.48 1 94.69 69 ALA A CA 1
ATOM 539 C C . ALA A 1 69 ? 14.422 22.281 -6.109 1 94.69 69 ALA A C 1
ATOM 541 O O . ALA A 1 69 ? 15.477 22.234 -6.742 1 94.69 69 ALA A O 1
ATOM 542 N N . PRO A 1 70 ? 14.102 21.438 -5.121 1 95.94 70 PRO A N 1
ATOM 543 C CA . PRO A 1 70 ? 15.039 20.328 -4.898 1 95.94 70 PRO A CA 1
ATOM 544 C C . PRO A 1 70 ? 15.258 19.484 -6.148 1 95.94 70 PRO A C 1
ATOM 546 O O . PRO A 1 70 ? 14.32 19.234 -6.906 1 95.94 70 PRO A O 1
ATOM 549 N N . ARG A 1 71 ? 16.453 18.969 -6.359 1 92.81 71 ARG A N 1
ATOM 550 C CA . ARG A 1 71 ? 16.828 18.266 -7.578 1 92.81 71 ARG A CA 1
ATOM 551 C C . ARG A 1 71 ? 16 17 -7.762 1 92.81 71 ARG A C 1
ATOM 553 O O . ARG A 1 71 ? 15.633 16.641 -8.883 1 92.81 71 ARG A O 1
ATOM 560 N N . TRP A 1 72 ? 15.68 16.438 -6.688 1 96.25 72 TRP A N 1
ATOM 561 C CA . TRP A 1 72 ? 14.984 15.156 -6.746 1 96.25 72 TRP A CA 1
ATOM 562 C C . TRP A 1 72 ? 13.516 15.344 -7.094 1 96.25 72 TRP A C 1
ATOM 564 O O . TRP A 1 72 ? 12.82 14.391 -7.434 1 96.25 72 TRP A O 1
ATOM 574 N N . ALA A 1 73 ? 12.93 16.547 -6.965 1 95.5 73 ALA A N 1
ATOM 575 C CA . ALA A 1 73 ? 11.5 16.812 -7.141 1 95.5 73 ALA A CA 1
ATOM 576 C C . ALA A 1 73 ? 11.047 16.453 -8.547 1 95.5 73 ALA A C 1
ATOM 578 O O . ALA A 1 73 ? 9.953 15.914 -8.734 1 95.5 73 ALA A O 1
ATOM 579 N N . ALA A 1 74 ? 11.898 16.656 -9.492 1 92.62 74 ALA A N 1
ATOM 580 C CA . ALA A 1 74 ? 11.555 16.422 -10.898 1 92.62 74 ALA A CA 1
ATOM 581 C C . ALA A 1 74 ? 11.453 14.93 -11.188 1 92.62 74 ALA A C 1
ATOM 583 O O . ALA A 1 74 ? 10.805 14.523 -12.156 1 92.62 74 ALA A O 1
ATOM 584 N N . GLU A 1 75 ? 12.117 14.148 -10.383 1 92.12 75 GLU A N 1
ATOM 585 C CA . GLU A 1 75 ? 12.039 12.703 -10.555 1 92.12 75 GLU A CA 1
ATOM 586 C C . GLU A 1 75 ? 10.664 12.172 -10.133 1 92.12 75 GLU A C 1
ATOM 588 O O . GLU A 1 75 ? 10.234 11.117 -10.602 1 92.12 75 GLU A O 1
ATOM 593 N N . VAL A 1 76 ? 9.984 12.867 -9.312 1 93.62 76 VAL A N 1
ATOM 594 C CA . VAL A 1 76 ? 8.664 12.469 -8.82 1 93.62 76 VAL A CA 1
ATOM 595 C C . VAL A 1 76 ? 7.582 13.078 -9.711 1 93.62 76 VAL A C 1
ATOM 597 O O . VAL A 1 76 ? 6.715 12.367 -10.219 1 93.62 76 VAL A O 1
ATOM 600 N N . VAL A 1 77 ? 7.613 14.344 -9.859 1 93 77 VAL A N 1
ATOM 601 C CA . VAL A 1 77 ? 6.668 15.094 -10.688 1 93 77 VAL A CA 1
ATOM 602 C C . VAL A 1 77 ? 7.43 15.938 -11.703 1 93 77 VAL A C 1
ATOM 604 O O . VAL A 1 77 ? 7.945 17.016 -11.367 1 93 77 VAL A O 1
ATOM 607 N N . PRO A 1 78 ? 7.281 15.461 -12.898 1 86.62 78 PRO A N 1
ATOM 608 C CA . PRO A 1 78 ? 7.938 16.281 -13.914 1 86.62 78 PRO A CA 1
ATOM 609 C C . PRO A 1 78 ? 7.312 17.672 -14.039 1 86.62 78 PRO A C 1
ATOM 611 O O . PRO A 1 78 ? 6.109 17.844 -13.828 1 86.62 78 PRO A O 1
ATOM 614 N N . ASP A 1 79 ? 7.875 18.703 -14.234 1 81.5 79 ASP A N 1
ATOM 615 C CA . ASP A 1 79 ? 7.453 20.094 -14.414 1 81.5 79 ASP A CA 1
ATOM 616 C C . ASP A 1 79 ? 6.766 20.641 -13.164 1 81.5 79 ASP A C 1
ATOM 618 O O . ASP A 1 79 ? 5.758 21.344 -13.258 1 81.5 79 ASP A O 1
ATOM 622 N N . PHE A 1 80 ? 7.035 20.25 -11.969 1 80.12 80 PHE A N 1
ATOM 623 C CA . PHE A 1 80 ? 6.473 20.547 -10.664 1 80.12 80 PHE A CA 1
ATOM 624 C C . PHE A 1 80 ? 6.453 22.062 -10.414 1 80.12 80 PHE A C 1
ATOM 626 O O . PHE A 1 80 ? 5.598 22.562 -9.688 1 80.12 80 PHE A O 1
ATOM 633 N N . GLY A 1 81 ? 7.281 22.906 -11.094 1 85.5 81 GLY A N 1
ATOM 634 C CA . GLY A 1 81 ? 7.281 24.359 -11.031 1 85.5 81 GLY A CA 1
ATOM 635 C C . GLY A 1 81 ? 7.613 24.906 -9.648 1 85.5 81 GLY A C 1
ATOM 636 O O . GLY A 1 81 ? 7.176 25.984 -9.281 1 85.5 81 GLY A O 1
ATOM 637 N N . ASN A 1 82 ? 8.164 24.156 -8.75 1 92.44 82 ASN A N 1
ATOM 638 C CA . ASN A 1 82 ? 8.633 24.453 -7.406 1 92.44 82 ASN A CA 1
ATOM 639 C C . ASN A 1 82 ? 7.488 24.875 -6.492 1 92.44 82 ASN A C 1
ATOM 641 O O . ASN A 1 82 ? 7.691 25.625 -5.531 1 92.44 82 ASN A O 1
ATOM 645 N N . HIS A 1 83 ? 6.312 24.547 -6.816 1 94.75 83 HIS A N 1
ATOM 646 C CA . HIS A 1 83 ? 5.18 24.75 -5.922 1 94.75 83 HIS A CA 1
ATOM 647 C C . HIS A 1 83 ? 5.059 23.609 -4.922 1 94.75 83 HIS A C 1
ATOM 649 O O . HIS A 1 83 ? 4.453 22.578 -5.219 1 94.75 83 HIS A O 1
ATOM 655 N N . ILE A 1 84 ? 5.594 23.844 -3.758 1 97.81 84 ILE A N 1
ATOM 656 C CA . ILE A 1 84 ? 5.742 22.797 -2.756 1 97.81 84 ILE A CA 1
ATOM 657 C C . ILE A 1 84 ? 4.594 22.875 -1.753 1 97.81 84 ILE A C 1
ATOM 659 O O . ILE A 1 84 ? 4.223 23.969 -1.31 1 97.81 84 ILE A O 1
ATOM 663 N N . TRP A 1 85 ? 4.086 21.656 -1.42 1 97.31 85 TRP A N 1
ATOM 664 C CA . TRP A 1 85 ? 2.832 21.625 -0.677 1 97.31 85 TRP A CA 1
ATOM 665 C C . TRP A 1 85 ? 3.076 21.266 0.784 1 97.31 85 TRP A C 1
ATOM 667 O O . TRP A 1 85 ? 3.992 20.5 1.095 1 97.31 85 TRP A O 1
ATOM 677 N N . ALA A 1 86 ? 2.191 21.734 1.604 1 98.19 86 ALA A N 1
ATOM 678 C CA . ALA A 1 86 ? 1.762 21.234 2.908 1 98.19 86 ALA A CA 1
ATOM 679 C C . ALA A 1 86 ? 2.961 20.891 3.787 1 98.19 86 ALA A C 1
ATOM 681 O O . ALA A 1 86 ? 3.123 19.75 4.203 1 98.19 86 ALA A O 1
ATOM 682 N N . PRO A 1 87 ? 3.758 21.891 4.133 1 98.81 87 PRO A N 1
ATOM 683 C CA . PRO A 1 87 ? 4.891 21.625 5.023 1 98.81 87 PRO A CA 1
ATOM 684 C C . PRO A 1 87 ? 4.453 21.328 6.457 1 98.81 87 PRO A C 1
ATOM 686 O O . PRO A 1 87 ? 3.322 21.641 6.84 1 98.81 87 PRO A O 1
ATOM 689 N N . ASP A 1 88 ? 5.289 20.656 7.16 1 98.94 88 ASP A N 1
ATOM 690 C CA . ASP A 1 88 ? 5.246 20.578 8.617 1 98.94 88 ASP A CA 1
ATOM 691 C C . ASP A 1 88 ? 6.605 20.906 9.227 1 98.94 88 ASP A C 1
ATOM 693 O O . ASP A 1 88 ? 7.641 20.453 8.727 1 98.94 88 ASP A O 1
ATOM 697 N N . ILE A 1 89 ? 6.625 21.703 10.242 1 98.94 89 ILE A N 1
ATOM 698 C CA . ILE A 1 89 ? 7.859 22.109 10.906 1 98.94 89 ILE A CA 1
ATOM 699 C C . ILE A 1 89 ? 7.902 21.547 12.32 1 98.94 89 ILE A C 1
ATOM 701 O O . ILE A 1 89 ? 6.953 21.703 13.094 1 98.94 89 ILE A O 1
ATOM 705 N N . PHE A 1 90 ? 8.953 20.844 12.656 1 98.75 90 PHE A N 1
ATOM 706 C CA . PHE A 1 90 ? 9.141 20.125 13.914 1 98.75 90 PHE A CA 1
ATOM 707 C C . PHE A 1 90 ? 10.516 20.422 14.5 1 98.75 90 PHE A C 1
ATOM 709 O O . PHE A 1 90 ? 11.523 20.375 13.781 1 98.75 90 PHE A O 1
ATOM 716 N N . TYR A 1 91 ? 10.547 20.812 15.734 1 98.31 91 TYR A N 1
ATOM 717 C CA . TYR A 1 91 ? 11.812 21.047 16.422 1 98.31 91 TYR A CA 1
ATOM 718 C C . TYR A 1 91 ? 12.188 19.859 17.297 1 98.31 91 TYR A C 1
ATOM 720 O O . TYR A 1 91 ? 11.398 19.422 18.141 1 98.31 91 TYR A O 1
ATOM 728 N N . PHE A 1 92 ? 13.359 19.344 17.094 1 97.88 92 PHE A N 1
ATOM 729 C CA . PHE A 1 92 ? 13.812 18.156 17.797 1 97.88 92 PHE A CA 1
ATOM 730 C C . PHE A 1 92 ? 15.32 18.156 17.969 1 97.88 92 PHE A C 1
ATOM 732 O O . PHE A 1 92 ? 16.062 18.297 16.984 1 97.88 92 PHE A O 1
ATOM 739 N N . LYS A 1 93 ? 15.781 18.078 19.234 1 96.56 93 LYS A N 1
ATOM 740 C CA . LYS A 1 93 ? 17.203 18 19.562 1 96.56 93 LYS A CA 1
ATOM 741 C C . LYS A 1 93 ? 18 19.094 18.859 1 96.56 93 LYS A C 1
ATOM 743 O O . LYS A 1 93 ? 18.969 18.812 18.156 1 96.56 93 LYS A O 1
ATOM 748 N N . ASP A 1 94 ? 17.578 20.312 18.969 1 96.81 94 ASP A N 1
ATOM 749 C CA . ASP A 1 94 ? 18.25 21.547 18.578 1 96.81 94 ASP A CA 1
ATOM 750 C C . ASP A 1 94 ? 18.312 21.672 17.062 1 96.81 94 ASP A C 1
ATOM 752 O O . ASP A 1 94 ? 19.266 22.25 16.531 1 96.81 94 ASP A O 1
ATOM 756 N N . GLN A 1 95 ? 17.375 21.078 16.469 1 97.88 95 GLN A N 1
ATOM 757 C CA . GLN A 1 95 ? 17.297 21.141 15.008 1 97.88 95 GLN A CA 1
ATOM 758 C C . GLN A 1 95 ? 15.844 21.266 14.547 1 97.88 95 GLN A C 1
ATOM 760 O O . GLN A 1 95 ? 14.945 20.641 15.133 1 97.88 95 GLN A O 1
ATOM 765 N N . TYR A 1 96 ? 15.648 22.172 13.484 1 98.81 96 TYR A N 1
ATOM 766 C CA . TYR A 1 96 ? 14.336 22.234 12.844 1 98.81 96 TYR A CA 1
ATOM 767 C C . TYR A 1 96 ? 14.242 21.25 11.695 1 98.81 96 TYR A C 1
ATOM 769 O O . TYR A 1 96 ? 15.125 21.203 10.836 1 98.81 96 TYR A O 1
ATOM 777 N N . TYR A 1 97 ? 13.227 20.438 11.719 1 98.94 97 TYR A N 1
ATOM 778 C CA . TYR A 1 97 ? 12.883 19.5 10.648 1 98.94 97 TYR A CA 1
ATOM 779 C C . TYR A 1 97 ? 11.664 19.984 9.867 1 98.94 97 TYR A C 1
ATOM 781 O O . TYR A 1 97 ? 10.594 20.203 10.445 1 98.94 97 TYR A O 1
ATOM 789 N N . LEU A 1 98 ? 11.867 20.234 8.594 1 98.94 98 LEU A N 1
ATOM 790 C CA . LEU A 1 98 ? 10.789 20.656 7.715 1 98.94 98 LEU A CA 1
ATOM 791 C C . LEU A 1 98 ? 10.43 19.562 6.715 1 98.94 98 LEU A C 1
ATOM 793 O O . LEU A 1 98 ? 11.195 19.297 5.781 1 98.94 98 LEU A O 1
ATOM 797 N N . TYR A 1 99 ? 9.328 18.922 6.934 1 98.94 99 TYR A N 1
ATOM 798 C CA . TYR A 1 99 ? 8.781 17.953 5.98 1 98.94 99 TYR A CA 1
ATOM 799 C C . TYR A 1 99 ? 7.844 18.641 4.992 1 98.94 99 TYR A C 1
ATOM 801 O O . TYR A 1 99 ? 7.145 19.594 5.344 1 98.94 99 TYR A O 1
ATOM 809 N N . TYR A 1 100 ? 7.852 18.141 3.766 1 98.75 100 TYR A N 1
ATOM 810 C CA . TYR A 1 100 ? 7.043 18.781 2.74 1 98.75 100 TYR A CA 1
ATOM 811 C C . TYR A 1 100 ? 6.648 17.797 1.65 1 98.75 100 TYR A C 1
ATOM 813 O O . TYR A 1 100 ? 7.156 16.672 1.607 1 98.75 100 TYR A O 1
ATOM 821 N N . SER A 1 101 ? 5.742 18.219 0.776 1 98.25 101 SER A N 1
ATOM 822 C CA . SER A 1 101 ? 5.176 17.297 -0.212 1 98.25 101 SER A CA 1
ATOM 823 C C . SER A 1 101 ? 5.445 17.781 -1.632 1 98.25 101 SER A C 1
ATOM 825 O O . SER A 1 101 ? 5.262 18.969 -1.935 1 98.25 101 SER A O 1
ATOM 827 N N . ILE A 1 102 ? 5.934 16.906 -2.398 1 97.62 102 ILE A N 1
ATOM 828 C CA . ILE A 1 102 ? 5.949 17.047 -3.85 1 97.62 102 ILE A CA 1
ATOM 829 C C . ILE A 1 102 ? 4.863 16.172 -4.469 1 97.62 102 ILE A C 1
ATOM 831 O O . ILE A 1 102 ? 4.871 14.945 -4.301 1 97.62 102 ILE A O 1
ATOM 835 N N . SER A 1 103 ? 3.924 16.781 -5.121 1 94.44 103 SER A N 1
ATOM 836 C CA . SER A 1 103 ? 2.797 16 -5.617 1 94.44 103 SER A CA 1
ATOM 837 C C . SER A 1 103 ? 2.166 16.656 -6.84 1 94.44 103 SER A C 1
ATOM 839 O O . SER A 1 103 ? 2.584 17.734 -7.258 1 94.44 103 SER A O 1
ATOM 841 N N . SER A 1 104 ? 1.319 15.844 -7.512 1 87.06 104 SER A N 1
ATOM 842 C CA . SER A 1 104 ? 0.443 16.312 -8.578 1 87.06 104 SER A CA 1
ATOM 843 C C . SER A 1 104 ? -1.025 16.109 -8.219 1 87.06 104 SER A C 1
ATOM 845 O O . SER A 1 104 ? -1.382 15.125 -7.57 1 87.06 104 SER A O 1
ATOM 847 N N . PHE A 1 105 ? -1.812 17.031 -8.695 1 84.06 105 PHE A N 1
ATOM 848 C CA . PHE A 1 105 ? -3.227 16.984 -8.344 1 84.06 105 PHE A CA 1
ATOM 849 C C . PHE A 1 105 ? -3.871 15.703 -8.867 1 84.06 105 PHE A C 1
ATOM 851 O O . PHE A 1 105 ? -3.611 15.281 -10 1 84.06 105 PHE A O 1
ATOM 858 N N . ALA A 1 106 ? -4.629 15.031 -8.031 1 87 106 ALA A N 1
ATOM 859 C CA . ALA A 1 106 ? -5.523 13.914 -8.328 1 87 106 ALA A CA 1
ATOM 860 C C . ALA A 1 106 ? -4.734 12.641 -8.609 1 87 106 ALA A C 1
ATOM 862 O O . ALA A 1 106 ? -5.262 11.695 -9.211 1 87 106 ALA A O 1
ATOM 863 N N . LYS A 1 107 ? -3.516 12.633 -8.227 1 91.31 107 LYS A N 1
ATOM 864 C CA . LYS A 1 107 ? -2.668 11.445 -8.344 1 91.31 107 LYS A CA 1
ATOM 865 C C . LYS A 1 107 ? -1.922 11.18 -7.039 1 91.31 107 LYS A C 1
ATOM 867 O O . LYS A 1 107 ? -1.643 12.109 -6.273 1 91.31 107 LYS A O 1
ATOM 872 N N . ASN A 1 108 ? -1.644 9.93 -6.797 1 95.56 108 ASN A N 1
ATOM 873 C CA . ASN A 1 108 ? -0.791 9.633 -5.652 1 95.56 108 ASN A CA 1
ATOM 874 C C . ASN A 1 108 ? 0.663 9.43 -6.074 1 95.56 108 ASN A C 1
ATOM 876 O O . ASN A 1 108 ? 1.373 8.609 -5.496 1 95.56 108 ASN A O 1
ATOM 880 N N . THR A 1 109 ? 1.037 10.008 -7.234 1 95.75 109 THR A N 1
ATOM 881 C CA . THR A 1 109 ? 2.445 10.219 -7.547 1 95.75 109 THR A CA 1
ATOM 882 C C . THR A 1 109 ? 3.031 11.336 -6.688 1 95.75 109 THR A C 1
ATOM 884 O O . THR A 1 109 ? 3.062 12.5 -7.105 1 95.75 109 THR A O 1
ATOM 887 N N . SER A 1 110 ? 3.426 10.977 -5.488 1 97.38 110 SER A N 1
ATOM 888 C CA . SER A 1 110 ? 3.805 11.969 -4.492 1 97.38 110 SER A CA 1
ATOM 889 C C . SER A 1 110 ? 4.988 11.5 -3.654 1 97.38 110 SER A C 1
ATOM 891 O O . SER A 1 110 ? 5.281 10.297 -3.605 1 97.38 110 SER A O 1
ATOM 893 N N . ALA A 1 111 ? 5.625 12.477 -3.055 1 98.25 111 ALA A N 1
ATOM 894 C CA . ALA A 1 111 ? 6.707 12.188 -2.117 1 98.25 111 ALA A CA 1
ATOM 895 C C . ALA A 1 111 ? 6.77 13.227 -1.007 1 98.25 111 ALA A C 1
ATOM 897 O O . ALA A 1 111 ? 6.496 14.406 -1.24 1 98.25 111 ALA A O 1
ATOM 898 N N . ILE A 1 112 ? 7.082 12.773 0.12 1 98.81 112 ILE A N 1
ATOM 899 C CA . ILE A 1 112 ? 7.422 13.648 1.238 1 98.81 112 ILE A CA 1
ATOM 900 C C . ILE A 1 112 ? 8.938 13.758 1.365 1 98.81 112 ILE A C 1
ATOM 902 O O . ILE A 1 112 ? 9.633 12.742 1.469 1 98.81 112 ILE A O 1
ATOM 906 N N . GLY A 1 113 ? 9.406 14.961 1.267 1 98.75 113 GLY A N 1
ATOM 907 C CA . GLY A 1 113 ? 10.82 15.258 1.485 1 98.75 113 GLY A CA 1
ATOM 908 C C . GLY A 1 113 ? 11.094 15.898 2.832 1 98.75 113 GLY A C 1
ATOM 909 O O . GLY A 1 113 ? 10.156 16.219 3.572 1 98.75 113 GLY A O 1
ATOM 910 N N . LEU A 1 114 ? 12.406 16.062 3.115 1 98.88 114 LEU A N 1
ATOM 911 C CA . LEU A 1 114 ? 12.828 16.625 4.398 1 98.88 114 LEU A CA 1
ATOM 912 C C . LEU A 1 114 ? 13.992 17.578 4.211 1 98.88 114 LEU A C 1
ATOM 914 O O . LEU A 1 114 ? 14.922 17.312 3.451 1 98.88 114 LEU A O 1
ATOM 918 N N . ALA A 1 115 ? 13.898 18.703 4.836 1 98.81 115 ALA A N 1
ATOM 919 C CA . ALA A 1 115 ? 15.016 19.625 5.008 1 98.81 115 ALA A CA 1
ATOM 920 C C . ALA A 1 115 ? 15.203 19.984 6.48 1 98.81 115 ALA A C 1
ATOM 922 O O . ALA A 1 115 ? 14.25 20 7.254 1 98.81 115 ALA A O 1
ATOM 923 N N . THR A 1 116 ? 16.438 20.281 6.855 1 98.81 116 THR A N 1
ATOM 924 C CA . THR A 1 116 ? 16.703 20.656 8.242 1 98.81 116 THR A CA 1
ATOM 925 C C . THR A 1 116 ? 17.469 21.969 8.305 1 98.81 116 THR A C 1
ATOM 927 O O . THR A 1 116 ? 18.156 22.344 7.352 1 98.81 116 THR A O 1
ATOM 930 N N . SER A 1 117 ? 17.297 22.672 9.367 1 98.81 117 SER A N 1
ATOM 931 C CA . SER A 1 117 ? 18 23.922 9.656 1 98.81 117 SER A CA 1
ATOM 932 C C . SER A 1 117 ? 18.25 24.078 11.148 1 98.81 117 SER A C 1
ATOM 934 O O . SER A 1 117 ? 17.406 23.688 11.969 1 98.81 117 SER A O 1
ATOM 936 N N . LYS A 1 118 ? 19.328 24.734 11.484 1 98.56 118 LYS A N 1
ATOM 937 C CA . LYS A 1 118 ? 19.641 24.953 12.891 1 98.56 118 LYS A CA 1
ATOM 938 C C . LYS A 1 118 ? 18.812 26.094 13.461 1 98.56 118 LYS A C 1
ATOM 940 O O . LYS A 1 118 ? 18.516 26.125 14.664 1 98.56 118 LYS A O 1
ATOM 945 N N . THR A 1 119 ? 18.469 27.031 12.625 1 98.75 119 THR A N 1
ATOM 946 C CA . THR A 1 119 ? 17.703 28.203 13.031 1 98.75 119 THR A CA 1
ATOM 947 C C . THR A 1 119 ? 16.734 28.625 11.93 1 98.75 119 THR A C 1
ATOM 949 O O . THR A 1 119 ? 16.922 28.281 10.758 1 98.75 119 THR A O 1
ATOM 952 N N . LEU A 1 120 ? 15.68 29.312 12.297 1 98.81 120 LEU A N 1
ATOM 953 C CA . LEU A 1 120 ? 14.711 29.844 11.336 1 98.81 120 LEU A CA 1
ATOM 954 C C . LEU A 1 120 ? 15.016 31.297 11 1 98.81 120 LEU A C 1
ATOM 956 O O . LEU A 1 120 ? 14.43 31.859 10.078 1 98.81 120 LEU A O 1
ATOM 960 N N . ASN A 1 121 ? 15.938 31.875 11.727 1 98.56 121 ASN A N 1
ATOM 961 C CA . ASN A 1 121 ? 16.312 33.281 11.531 1 98.56 121 ASN A CA 1
ATOM 962 C C . ASN A 1 121 ? 17.219 33.438 10.312 1 98.56 121 ASN A C 1
ATOM 964 O O . ASN A 1 121 ? 18.406 33.125 10.352 1 98.56 121 ASN A O 1
ATOM 968 N N . GLN A 1 122 ? 16.688 34.094 9.32 1 98.06 122 GLN A N 1
ATOM 969 C CA . GLN A 1 122 ? 17.391 34.188 8.047 1 98.06 122 GLN A CA 1
ATOM 970 C C . GLN A 1 122 ? 18.594 35.125 8.164 1 98.06 122 GLN A C 1
ATOM 972 O O . GLN A 1 122 ? 19.484 35.094 7.309 1 98.06 122 GLN A O 1
ATOM 977 N N . ALA A 1 123 ? 18.656 35.906 9.172 1 97.25 123 ALA A N 1
ATOM 978 C CA . ALA A 1 123 ? 19.766 36.844 9.359 1 97.25 123 ALA A CA 1
ATOM 979 C C . ALA A 1 123 ? 20.938 36.156 10.055 1 97.25 123 ALA A C 1
ATOM 981 O O . ALA A 1 123 ? 22.047 36.688 10.102 1 97.25 123 ALA A O 1
ATOM 982 N N . SER A 1 124 ? 20.688 35.062 10.609 1 97.81 124 SER A N 1
ATOM 983 C CA . SER A 1 124 ? 21.734 34.344 11.328 1 97.81 124 SER A CA 1
ATOM 984 C C . SER A 1 124 ? 22.719 33.719 10.367 1 97.81 124 SER A C 1
ATOM 986 O O . SER A 1 124 ? 22.328 33.156 9.328 1 97.81 124 SER A O 1
ATOM 988 N N . PRO A 1 125 ? 24 33.656 10.75 1 97.88 125 PRO A N 1
ATOM 989 C CA . PRO A 1 125 ? 24.984 32.969 9.93 1 97.88 125 PRO A CA 1
ATOM 990 C C . PRO A 1 125 ? 24.766 31.453 9.922 1 97.88 125 PRO A C 1
ATOM 992 O O . PRO A 1 125 ? 25.328 30.75 9.07 1 97.88 125 PRO A O 1
ATOM 995 N N . GLU A 1 126 ? 23.969 30.984 10.828 1 97.75 126 GLU A N 1
ATOM 996 C CA . GLU A 1 126 ? 23.734 29.547 10.93 1 97.75 126 GLU A CA 1
ATOM 997 C C . GLU A 1 126 ? 22.484 29.141 10.148 1 97.75 126 GLU A C 1
ATOM 999 O O . GLU A 1 126 ? 22.125 27.969 10.102 1 97.75 126 GLU A O 1
ATOM 1004 N N . TYR A 1 127 ? 21.859 30.125 9.562 1 98.12 127 TYR A N 1
ATOM 1005 C CA . TYR A 1 127 ? 20.672 29.828 8.781 1 98.12 127 TYR A CA 1
ATOM 1006 C C . TYR A 1 127 ? 21.031 29.078 7.5 1 98.12 127 TYR A C 1
ATOM 1008 O O . TYR A 1 127 ? 22 29.422 6.828 1 98.12 127 TYR A O 1
ATOM 1016 N N . GLY A 1 128 ? 20.234 28.156 7.152 1 97.94 128 GLY A N 1
ATOM 1017 C CA . GLY A 1 128 ? 20.344 27.375 5.934 1 97.94 128 GLY A CA 1
ATOM 1018 C C . GLY A 1 128 ? 19.625 26.047 6.012 1 97.94 128 GLY A C 1
ATOM 1019 O O . GLY A 1 128 ? 19.562 25.422 7.074 1 97.94 128 GLY A O 1
ATOM 1020 N N . TRP A 1 129 ? 19.125 25.672 4.93 1 98.5 129 TRP A N 1
ATOM 1021 C CA . TRP A 1 129 ? 18.391 24.422 4.891 1 98.5 129 TRP A CA 1
ATOM 1022 C C . TRP A 1 129 ? 19.203 23.344 4.168 1 98.5 129 TRP A C 1
ATOM 1024 O O . TRP A 1 129 ? 19.672 23.562 3.051 1 98.5 129 TRP A O 1
ATOM 1034 N N . THR A 1 130 ? 19.375 22.219 4.789 1 98.19 130 THR A N 1
ATOM 1035 C CA . THR A 1 130 ? 19.969 21.031 4.184 1 98.19 130 THR A CA 1
ATOM 1036 C C . THR A 1 130 ? 18.891 20.094 3.662 1 98.19 130 THR A C 1
ATOM 1038 O O . THR A 1 130 ? 18.047 19.625 4.434 1 98.19 130 THR A O 1
ATOM 1041 N N . ASP A 1 131 ? 18.938 19.844 2.383 1 98.06 131 ASP A N 1
ATOM 1042 C CA . ASP A 1 131 ? 17.984 18.938 1.767 1 98.06 131 ASP A CA 1
ATOM 1043 C C . ASP A 1 131 ? 18.406 17.484 1.963 1 98.06 131 ASP A C 1
ATOM 1045 O O . ASP A 1 131 ? 19.516 17.094 1.598 1 98.06 131 ASP A O 1
ATOM 1049 N N . HIS A 1 132 ? 17.469 16.641 2.516 1 98.5 132 HIS A N 1
ATOM 1050 C CA . HIS A 1 132 ? 17.797 15.234 2.783 1 98.5 132 HIS A CA 1
ATOM 1051 C C . HIS A 1 132 ? 17.109 14.312 1.785 1 98.5 132 HIS A C 1
ATOM 1053 O O . HIS A 1 132 ? 17.203 13.086 1.898 1 98.5 132 HIS A O 1
ATOM 1059 N N . GLY A 1 133 ? 16.344 14.852 0.854 1 98.25 133 GLY A N 1
ATOM 1060 C CA . GLY A 1 133 ? 15.711 14.062 -0.185 1 98.25 133 GLY A CA 1
ATOM 1061 C C . GLY A 1 133 ? 14.398 13.438 0.26 1 98.25 133 GLY A C 1
ATOM 1062 O O . GLY A 1 133 ? 13.711 13.977 1.129 1 98.25 133 GLY A O 1
ATOM 1063 N N . ILE A 1 134 ? 13.992 12.359 -0.408 1 98.25 134 ILE A N 1
ATOM 1064 C CA . ILE A 1 134 ? 12.711 11.688 -0.206 1 98.25 134 ILE A CA 1
ATOM 1065 C C . ILE A 1 134 ? 12.766 10.852 1.069 1 98.25 134 ILE A C 1
ATOM 1067 O O . ILE A 1 134 ? 13.695 10.07 1.269 1 98.25 134 ILE A O 1
ATOM 1071 N N . ILE A 1 135 ? 11.703 11.039 1.835 1 97.69 135 ILE A N 1
ATOM 1072 C CA . I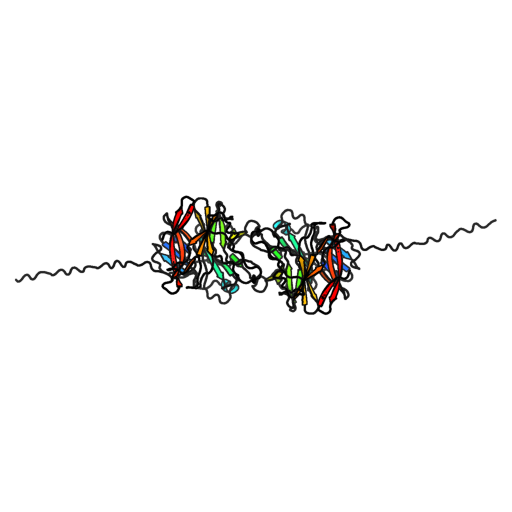LE A 1 135 ? 11.547 10.234 3.047 1 97.69 135 ILE A CA 1
ATOM 1073 C C . ILE A 1 135 ? 10.492 9.156 2.824 1 97.69 135 ILE A C 1
ATOM 1075 O O . ILE A 1 135 ? 10.555 8.086 3.428 1 97.69 135 ILE A O 1
ATOM 1079 N N . LEU A 1 136 ? 9.609 9.438 2.082 1 98.38 136 LEU A N 1
ATOM 1080 C CA . LEU A 1 136 ? 8.453 8.586 1.806 1 98.38 136 LEU A CA 1
ATOM 1081 C C . LEU A 1 136 ? 7.871 8.891 0.431 1 98.38 136 LEU A C 1
ATOM 1083 O O . LEU A 1 136 ? 7.73 10.055 0.057 1 98.38 136 LEU A O 1
ATOM 1087 N N . GLN A 1 137 ? 7.516 7.828 -0.333 1 97.94 137 GLN A N 1
ATOM 1088 C CA . GLN A 1 137 ? 6.977 8.023 -1.674 1 97.94 137 GLN A CA 1
ATOM 1089 C C . GLN A 1 137 ? 5.797 7.094 -1.934 1 97.94 137 GLN A C 1
ATOM 1091 O O . GLN A 1 137 ? 5.832 5.922 -1.558 1 97.94 137 GLN A O 1
ATOM 1096 N N . SER A 1 138 ? 4.762 7.613 -2.49 1 98.06 138 SER A N 1
ATOM 1097 C CA . SER A 1 138 ? 3.641 6.805 -2.957 1 98.06 138 SER A CA 1
ATOM 1098 C C . SER A 1 138 ? 3.693 6.605 -4.469 1 98.06 138 SER A C 1
ATOM 1100 O O . SER A 1 138 ? 4.082 7.516 -5.207 1 98.06 138 SER A O 1
ATOM 1102 N N . VAL A 1 139 ? 3.295 5.438 -4.891 1 97.12 139 VAL A N 1
ATOM 1103 C CA . VAL A 1 139 ? 3.305 5.035 -6.293 1 97.12 139 VAL A CA 1
ATOM 1104 C C . VAL A 1 139 ? 1.914 4.555 -6.703 1 97.12 139 VAL A C 1
ATOM 1106 O O . VAL A 1 139 ? 1.334 3.684 -6.047 1 97.12 139 VAL A O 1
ATOM 1109 N N . PRO A 1 140 ? 1.364 5.137 -7.82 1 96.75 140 PRO A N 1
ATOM 1110 C CA . PRO A 1 140 ? 0.06 4.676 -8.297 1 96.75 140 PRO A CA 1
ATOM 1111 C C . PRO A 1 140 ? 0.036 3.176 -8.594 1 96.75 140 PRO A C 1
ATOM 1113 O O . PRO A 1 140 ? 0.996 2.637 -9.148 1 96.75 140 PRO A O 1
ATOM 1116 N N . GLY A 1 141 ? -1.037 2.543 -8.141 1 96.88 141 GLY A N 1
ATOM 1117 C CA . GLY A 1 141 ? -1.182 1.112 -8.359 1 96.88 141 GLY A CA 1
ATOM 1118 C C . GLY A 1 141 ? -0.531 0.277 -7.273 1 96.88 141 GLY A C 1
ATOM 1119 O O . GLY A 1 141 ? -0.942 -0.858 -7.027 1 96.88 141 GLY A O 1
ATOM 1120 N N . ARG A 1 142 ? 0.511 0.803 -6.625 1 97.69 142 ARG A N 1
ATOM 1121 C CA . ARG A 1 142 ? 1.204 0.099 -5.551 1 97.69 142 ARG A CA 1
ATOM 1122 C C . ARG A 1 142 ? 0.604 0.445 -4.195 1 97.69 142 ARG A C 1
ATOM 1124 O O . ARG A 1 142 ? 0.349 -0.443 -3.379 1 97.69 142 ARG A O 1
ATOM 1131 N N . ASP A 1 143 ? 0.405 1.757 -3.975 1 97.81 143 ASP A N 1
ATOM 1132 C CA . ASP A 1 143 ? 0.013 2.27 -2.666 1 97.81 143 ASP A CA 1
ATOM 1133 C C . ASP A 1 143 ? -1.428 2.775 -2.684 1 97.81 143 ASP A C 1
ATOM 1135 O O . ASP A 1 143 ? -1.814 3.533 -3.576 1 97.81 143 ASP A O 1
ATOM 1139 N N . MET A 1 144 ? -2.184 2.395 -1.754 1 97.44 144 MET A N 1
ATOM 1140 C CA . MET A 1 144 ? -3.541 2.91 -1.596 1 97.44 144 MET A CA 1
ATOM 1141 C C . MET A 1 144 ? -3.57 4.074 -0.613 1 97.44 144 MET A C 1
ATOM 1143 O O . MET A 1 144 ? -4.461 4.156 0.233 1 97.44 144 MET A O 1
ATOM 1147 N N . TRP A 1 145 ? -2.531 4.852 -0.606 1 97.69 145 TRP A N 1
ATOM 1148 C CA . TRP A 1 145 ? -2.398 6.094 0.151 1 97.69 145 TRP A CA 1
ATOM 1149 C C . TRP A 1 145 ? -1.532 7.098 -0.601 1 97.69 145 TRP A C 1
ATOM 1151 O O . TRP A 1 145 ? -0.91 6.758 -1.61 1 97.69 145 TRP A O 1
ATOM 1161 N N . ASN A 1 146 ? -1.586 8.344 -0.2 1 98.38 146 ASN A N 1
ATOM 1162 C CA . ASN A 1 146 ? -0.895 9.461 -0.841 1 98.38 146 ASN A CA 1
ATOM 1163 C C . ASN A 1 146 ? 0.129 10.094 0.094 1 98.38 146 ASN A C 1
ATOM 1165 O O . ASN A 1 146 ? -0.21 10.508 1.206 1 98.38 146 ASN A O 1
ATOM 1169 N N . ALA A 1 147 ? 1.365 10.156 -0.348 1 98.56 147 ALA A N 1
ATOM 1170 C CA . ALA A 1 147 ? 2.441 10.664 0.498 1 98.56 147 ALA A CA 1
ATOM 1171 C C . ALA A 1 147 ? 2.449 12.188 0.52 1 98.56 147 ALA A C 1
ATOM 1173 O O . ALA A 1 147 ? 3.393 12.82 0.037 1 98.56 147 ALA A O 1
ATOM 1174 N N . ILE A 1 148 ? 1.43 12.734 1.163 1 98.5 148 ILE A N 1
ATOM 1175 C CA . ILE A 1 148 ? 1.366 14.18 1.337 1 98.5 148 ILE A CA 1
ATOM 1176 C C . ILE A 1 148 ? 0.922 14.516 2.76 1 98.5 148 ILE A C 1
ATOM 1178 O O . ILE A 1 148 ? 0.52 13.625 3.514 1 98.5 148 ILE A O 1
ATOM 1182 N N . ASP A 1 149 ? 1.05 15.75 3.098 1 98.81 149 ASP A N 1
ATOM 1183 C CA . ASP A 1 149 ? 0.512 16.344 4.32 1 98.81 149 ASP A CA 1
ATOM 1184 C C . ASP A 1 149 ? 1.142 15.695 5.559 1 98.81 149 ASP A C 1
ATOM 1186 O O . ASP A 1 149 ? 0.432 15.242 6.457 1 98.81 149 ASP A O 1
ATOM 1190 N N . PRO A 1 150 ? 2.422 15.781 5.684 1 98.94 150 PRO A N 1
ATOM 1191 C CA . PRO A 1 150 ? 3.074 15.219 6.871 1 98.94 150 PRO A CA 1
ATOM 1192 C C . PRO A 1 150 ? 2.787 16.031 8.133 1 98.94 150 PRO A C 1
ATOM 1194 O O . PRO A 1 150 ? 2.686 17.25 8.078 1 98.94 150 PRO A O 1
ATOM 1197 N N . ASN A 1 151 ? 2.701 15.359 9.258 1 98.94 151 ASN A N 1
ATOM 1198 C CA . ASN A 1 151 ? 2.719 15.93 10.594 1 98.94 151 ASN A CA 1
ATOM 1199 C C . ASN A 1 151 ? 3.506 15.055 11.57 1 98.94 151 ASN A C 1
ATOM 1201 O O . ASN A 1 151 ? 3.311 13.844 11.617 1 98.94 151 ASN A O 1
ATOM 1205 N N . ILE A 1 152 ? 4.402 15.633 12.281 1 98.94 152 ILE A N 1
ATOM 1206 C CA . ILE A 1 152 ? 5.285 14.891 13.164 1 98.94 152 ILE A CA 1
ATOM 1207 C C . ILE A 1 152 ? 4.883 15.125 14.617 1 98.94 152 ILE A C 1
ATOM 1209 O O . ILE A 1 152 ? 4.59 16.25 15.016 1 98.94 152 ILE A O 1
ATOM 1213 N N . ILE A 1 153 ? 4.945 14.078 15.43 1 98.62 153 ILE A N 1
ATOM 1214 C CA . ILE A 1 153 ? 4.699 14.172 16.859 1 98.62 153 ILE A CA 1
ATOM 1215 C C . ILE A 1 153 ? 5.492 13.094 17.609 1 98.62 153 ILE A C 1
ATOM 1217 O O . ILE A 1 153 ? 5.793 12.047 17.031 1 98.62 153 ILE A O 1
ATOM 1221 N N . LEU A 1 154 ? 5.785 13.328 18.797 1 98 154 LEU A N 1
ATOM 1222 C CA . LEU A 1 154 ? 6.43 12.328 19.656 1 98 154 LEU A CA 1
ATOM 1223 C C . LEU A 1 154 ? 5.395 11.562 20.469 1 98 154 LEU A C 1
ATOM 1225 O O . LEU A 1 154 ? 4.422 12.148 20.953 1 98 154 LEU A O 1
ATOM 1229 N N . ASP A 1 155 ? 5.688 10.25 20.641 1 97.69 155 ASP A N 1
ATOM 1230 C CA . ASP A 1 155 ? 4.844 9.5 21.578 1 97.69 155 ASP A CA 1
ATOM 1231 C C . ASP A 1 155 ? 5.371 9.609 23 1 97.69 155 ASP A C 1
ATOM 1233 O O . ASP A 1 155 ? 6.297 10.383 23.266 1 97.69 155 ASP A O 1
ATOM 1237 N N . GLU A 1 156 ? 4.754 8.883 23.938 1 95.56 156 GLU A N 1
ATOM 1238 C CA . GLU A 1 156 ? 5.078 8.992 25.359 1 95.56 156 GLU A CA 1
ATOM 1239 C C . GLU A 1 156 ? 6.5 8.508 25.641 1 95.56 156 GLU A C 1
ATOM 1241 O O . GLU A 1 156 ? 7.121 8.922 26.609 1 95.56 156 GLU A O 1
ATOM 1246 N N . GLU A 1 157 ? 7.016 7.656 24.766 1 96 157 GLU A N 1
ATOM 1247 C CA . GLU A 1 157 ? 8.352 7.09 24.969 1 96 157 GLU A CA 1
ATOM 1248 C C . GLU A 1 157 ? 9.406 7.898 24.219 1 96 157 GLU A C 1
ATOM 1250 O O . GLU A 1 157 ? 10.594 7.578 24.281 1 96 157 GLU A O 1
ATOM 1255 N N . GLY A 1 158 ? 8.984 8.875 23.516 1 96.94 158 GLY A N 1
ATOM 1256 C CA . GLY A 1 158 ? 9.922 9.758 22.844 1 96.94 158 GLY A CA 1
ATOM 1257 C C . GLY A 1 158 ? 10.172 9.367 21.391 1 96.94 158 GLY A C 1
ATOM 1258 O O . GLY A 1 158 ? 11 9.977 20.719 1 96.94 158 GLY A O 1
ATOM 1259 N N . ALA A 1 159 ? 9.469 8.375 20.953 1 97.81 159 ALA A N 1
ATOM 1260 C CA . ALA A 1 159 ? 9.586 8 19.547 1 97.81 159 ALA A CA 1
ATOM 1261 C C . ALA A 1 159 ? 8.805 8.961 18.656 1 97.81 159 ALA A C 1
ATOM 1263 O O . ALA A 1 159 ? 7.695 9.375 19 1 97.81 159 ALA A O 1
ATOM 1264 N N . ALA A 1 160 ? 9.391 9.258 17.484 1 98.75 160 ALA A N 1
ATOM 1265 C CA . ALA A 1 160 ? 8.75 10.18 16.547 1 98.75 160 ALA A CA 1
ATOM 1266 C C . ALA A 1 160 ? 7.863 9.422 15.555 1 98.75 160 ALA A C 1
ATOM 1268 O O . ALA A 1 160 ? 8.234 8.344 15.078 1 98.75 160 ALA A O 1
ATOM 1269 N N . TRP A 1 161 ? 6.723 9.977 15.32 1 98.94 161 TRP A N 1
ATOM 1270 C CA . TRP A 1 161 ? 5.758 9.438 14.367 1 98.94 161 TRP A CA 1
ATOM 1271 C C . TRP A 1 161 ? 5.34 10.508 13.359 1 98.94 161 TRP A C 1
ATOM 1273 O O . TRP A 1 161 ? 5.301 11.695 13.688 1 98.94 161 TRP A O 1
ATOM 1283 N N . MET A 1 162 ? 5.031 10.07 12.156 1 98.94 162 MET A N 1
ATOM 1284 C CA . MET A 1 162 ? 4.492 10.93 11.109 1 98.94 162 MET A CA 1
ATOM 1285 C C . MET A 1 162 ? 3.094 10.484 10.703 1 98.94 162 MET A C 1
ATOM 1287 O O . MET A 1 162 ? 2.898 9.344 10.281 1 98.94 162 MET A O 1
ATOM 1291 N N . SER A 1 163 ? 2.109 11.336 10.914 1 98.94 163 SER A N 1
ATOM 1292 C CA . SER A 1 163 ? 0.838 11.141 10.227 1 98.94 163 SER A CA 1
ATOM 1293 C C . SER A 1 163 ? 0.843 11.805 8.852 1 98.94 163 SER A C 1
ATOM 1295 O O . SER A 1 163 ? 1.457 12.859 8.672 1 98.94 163 SER A O 1
ATOM 1297 N N . PHE A 1 164 ? 0.247 11.18 7.859 1 98.94 164 PHE A N 1
ATOM 1298 C CA . PHE A 1 164 ? 0.205 11.703 6.5 1 98.94 164 PHE A CA 1
ATOM 1299 C C . PHE A 1 164 ? -0.94 11.07 5.715 1 98.94 164 PHE A C 1
ATOM 1301 O O . PHE A 1 164 ? -1.547 10.102 6.164 1 98.94 164 PHE A O 1
ATOM 1308 N N . GLY A 1 165 ? -1.242 11.727 4.578 1 98.56 165 GLY A N 1
ATOM 1309 C CA . GLY A 1 165 ? -2.117 11.047 3.641 1 98.56 165 GLY A CA 1
ATOM 1310 C C . GLY A 1 165 ? -3.33 11.867 3.25 1 98.56 165 GLY A C 1
ATOM 1311 O O . GLY A 1 165 ? -3.49 13 3.703 1 98.56 165 GLY A O 1
ATOM 1312 N N . SER A 1 166 ? -4.082 11.188 2.441 1 97.81 166 SER A N 1
ATOM 1313 C CA . SER A 1 166 ? -5.324 11.766 1.931 1 97.81 166 SER A CA 1
ATOM 1314 C C . SER A 1 166 ? -6.086 10.758 1.075 1 97.81 166 SER A C 1
ATOM 1316 O O . SER A 1 166 ? -5.484 9.859 0.478 1 97.81 166 SER A O 1
ATOM 1318 N N . PHE A 1 167 ? -7.348 10.922 1.023 1 97.75 167 PHE A N 1
ATOM 1319 C CA . PHE A 1 167 ? -8.195 10.133 0.14 1 97.75 167 PHE A CA 1
ATOM 1320 C C . PHE A 1 167 ? -7.758 8.672 0.128 1 97.75 167 PHE A C 1
ATOM 1322 O O . PHE A 1 167 ? -7.336 8.141 1.156 1 97.75 167 PHE A O 1
ATOM 1329 N N . TRP A 1 168 ? -8.094 7.852 -1.005 1 97.25 168 TRP A N 1
ATOM 1330 C CA . TRP A 1 168 ? -7.742 6.441 -1.138 1 97.25 168 TRP A CA 1
ATOM 1331 C C . TRP A 1 168 ? -8.031 5.684 0.155 1 97.25 168 TRP A C 1
ATOM 1333 O O . TRP A 1 168 ? -9.188 5.531 0.547 1 97.25 168 TRP A O 1
ATOM 1343 N N . GLY A 1 169 ? -6.859 5.305 0.821 1 97 169 GLY A N 1
ATOM 1344 C CA . GLY A 1 169 ? -6.988 4.531 2.047 1 97 169 GLY A CA 1
ATOM 1345 C C . GLY A 1 169 ? -6.945 5.387 3.299 1 97 169 GLY A C 1
ATOM 1346 O O . GLY A 1 169 ? -6.914 4.863 4.414 1 97 169 GLY A O 1
ATOM 1347 N N . GLY A 1 170 ? -6.945 6.703 3.131 1 98.44 170 GLY A N 1
ATOM 1348 C CA . GLY A 1 170 ? -7.094 7.594 4.27 1 98.44 170 GLY A CA 1
ATOM 1349 C C . GLY A 1 170 ? -5.77 8.086 4.824 1 98.44 170 GLY A C 1
ATOM 1350 O O . GLY A 1 170 ? -4.852 8.406 4.066 1 98.44 170 GLY A O 1
ATOM 1351 N N . ILE A 1 171 ? -5.746 8.25 6.16 1 98.94 171 ILE A N 1
ATOM 1352 C CA . ILE A 1 171 ? -4.621 8.836 6.879 1 98.94 171 ILE A CA 1
ATOM 1353 C C . ILE A 1 171 ? -3.766 7.723 7.488 1 98.94 171 ILE A C 1
ATOM 1355 O O . ILE A 1 171 ? -4.281 6.852 8.195 1 98.94 171 ILE A O 1
ATOM 1359 N N . LYS A 1 172 ? -2.518 7.812 7.203 1 98.88 172 LYS A N 1
ATOM 1360 C CA . LYS A 1 172 ? -1.55 6.855 7.734 1 98.88 172 LYS A CA 1
ATOM 1361 C C . LYS A 1 172 ? -0.748 7.461 8.883 1 98.88 172 LYS A C 1
ATOM 1363 O O . LYS A 1 172 ? -0.666 8.688 9.008 1 98.88 172 LYS A O 1
ATOM 1368 N N . LEU A 1 173 ? -0.269 6.594 9.742 1 98.94 173 LEU A N 1
ATOM 1369 C CA . LEU A 1 173 ? 0.713 6.883 10.781 1 98.94 173 LEU A CA 1
ATOM 1370 C C . LEU A 1 173 ? 1.917 5.953 10.672 1 98.94 173 LEU A C 1
ATOM 1372 O O . LEU A 1 173 ? 1.76 4.73 10.625 1 98.94 173 LEU A O 1
ATOM 1376 N N . VAL A 1 174 ? 3.127 6.512 10.594 1 98.94 174 VAL A N 1
ATOM 1377 C CA . VAL A 1 174 ? 4.316 5.676 10.461 1 98.94 174 VAL A CA 1
ATOM 1378 C C . VAL A 1 174 ? 5.383 6.137 11.453 1 98.94 174 VAL A C 1
ATOM 1380 O O . VAL A 1 174 ? 5.551 7.336 11.68 1 98.94 174 VAL A O 1
ATOM 1383 N N . ARG A 1 175 ? 6.094 5.215 12.023 1 98.88 175 ARG A N 1
ATOM 1384 C CA . ARG A 1 175 ? 7.188 5.512 12.945 1 98.88 175 ARG A CA 1
ATOM 1385 C C . ARG A 1 175 ? 8.438 5.945 12.18 1 98.88 175 ARG A C 1
ATOM 1387 O O . ARG A 1 175 ? 8.781 5.355 11.156 1 98.88 175 ARG A O 1
ATOM 1394 N N . LEU A 1 176 ? 9.078 6.992 12.68 1 98.88 176 LEU A N 1
ATOM 1395 C CA . LEU A 1 176 ? 10.328 7.449 12.086 1 98.88 176 LEU A CA 1
ATOM 1396 C C . LEU A 1 176 ? 11.523 6.793 12.766 1 98.88 176 LEU A C 1
ATOM 1398 O O . LEU A 1 176 ? 11.406 6.297 13.883 1 98.88 176 LEU A O 1
ATOM 1402 N N . SER A 1 177 ? 12.656 6.773 12.062 1 98.5 177 SER A N 1
ATOM 1403 C CA . SER A 1 177 ? 13.922 6.395 12.688 1 98.5 177 SER A CA 1
ATOM 1404 C C . SER A 1 177 ? 14.312 7.371 13.789 1 98.5 177 SER A C 1
ATOM 1406 O O . SER A 1 177 ? 13.727 8.453 13.906 1 98.5 177 SER A O 1
ATOM 1408 N N . GLU A 1 178 ? 15.289 6.984 14.57 1 97.44 178 GLU A N 1
ATOM 1409 C CA . GLU A 1 178 ? 15.688 7.797 15.711 1 97.44 178 GLU A CA 1
ATOM 1410 C C . GLU A 1 178 ? 16.219 9.156 15.266 1 97.44 178 GLU A C 1
ATOM 1412 O O . GLU A 1 178 ? 16.062 10.156 15.961 1 97.44 178 GLU A O 1
ATOM 1417 N N . ASP A 1 179 ? 16.812 9.164 14.117 1 97.06 179 ASP A N 1
ATOM 1418 C CA . ASP A 1 179 ? 17.406 10.414 13.633 1 97.06 179 ASP A CA 1
ATOM 1419 C C . ASP A 1 179 ? 16.391 11.211 12.812 1 97.06 179 ASP A C 1
ATOM 1421 O O . ASP A 1 179 ? 16.703 12.289 12.312 1 97.06 179 ASP A O 1
ATOM 1425 N N . LEU A 1 180 ? 15.164 10.703 12.531 1 98.38 180 LEU A N 1
ATOM 1426 C CA . LEU A 1 180 ? 14.016 11.336 11.883 1 98.38 180 LEU A CA 1
ATOM 1427 C C . LEU A 1 180 ? 14.258 11.477 10.383 1 98.38 180 LEU A C 1
ATOM 1429 O O . LEU A 1 180 ? 13.531 12.203 9.695 1 98.38 180 LEU A O 1
ATOM 1433 N N . LEU A 1 181 ? 15.25 10.727 9.789 1 98.19 181 LEU A N 1
ATOM 1434 C CA . LEU A 1 181 ? 15.641 10.938 8.406 1 98.19 181 LEU A CA 1
ATOM 1435 C C . LEU A 1 181 ? 15.039 9.867 7.496 1 98.19 181 LEU A C 1
ATOM 1437 O O . LEU A 1 181 ? 15.219 9.914 6.277 1 98.19 181 LEU A O 1
ATOM 1441 N N . SER A 1 182 ? 14.367 8.883 8.117 1 98.19 182 SER A N 1
ATOM 1442 C CA . SER A 1 182 ? 13.734 7.809 7.363 1 98.19 182 SER A CA 1
ATOM 1443 C C . SER A 1 182 ? 12.539 7.234 8.117 1 98.19 182 SER A C 1
ATOM 1445 O O . SER A 1 182 ? 12.32 7.559 9.289 1 98.19 182 SER A O 1
ATOM 1447 N N . VAL A 1 183 ? 11.773 6.43 7.422 1 98.5 183 VAL A N 1
ATOM 1448 C CA . VAL A 1 183 ? 10.656 5.746 8.055 1 98.5 183 VAL A CA 1
ATOM 1449 C C . VAL A 1 183 ? 11.047 4.305 8.383 1 98.5 183 VAL A C 1
ATOM 1451 O O . VAL A 1 183 ? 11.828 3.688 7.652 1 98.5 183 VAL A O 1
ATOM 1454 N N . ARG A 1 184 ? 10.484 3.816 9.461 1 97.75 184 ARG A N 1
ATOM 1455 C CA . ARG A 1 184 ? 10.641 2.402 9.789 1 97.75 184 ARG A CA 1
ATOM 1456 C C . ARG A 1 184 ? 9.609 1.554 9.047 1 97.75 184 ARG A C 1
ATOM 1458 O O . ARG A 1 184 ? 8.539 2.041 8.688 1 97.75 184 ARG A O 1
ATOM 1465 N N . ASN A 1 185 ? 9.977 0.264 8.805 1 94.31 185 ASN A N 1
ATOM 1466 C CA . ASN A 1 185 ? 9.109 -0.565 7.984 1 94.31 185 ASN A CA 1
ATOM 1467 C C . ASN A 1 185 ? 8.867 -1.934 8.617 1 94.31 185 ASN A C 1
ATOM 1469 O O . ASN A 1 185 ? 8.688 -2.926 7.91 1 94.31 185 ASN A O 1
ATOM 1473 N N . GLY A 1 186 ? 8.891 -2.023 9.898 1 92.94 186 GLY A N 1
ATOM 1474 C CA . GLY A 1 186 ? 8.516 -3.242 10.594 1 92.94 186 GLY A CA 1
ATOM 1475 C C . GLY A 1 186 ? 7.016 -3.418 10.727 1 92.94 186 GLY A C 1
ATOM 1476 O O . GLY A 1 186 ? 6.25 -2.486 10.469 1 92.94 186 GLY A O 1
ATOM 1477 N N . PRO A 1 187 ? 6.562 -4.602 11.148 1 91.44 187 PRO A N 1
ATOM 1478 C CA . PRO A 1 187 ? 5.133 -4.898 11.25 1 91.44 187 PRO A CA 1
ATOM 1479 C C . PRO A 1 187 ? 4.418 -4.02 12.273 1 91.44 187 PRO A C 1
ATOM 1481 O O . PRO A 1 187 ? 3.186 -3.938 12.273 1 91.44 187 PRO A O 1
ATOM 1484 N N . GLU A 1 188 ? 5.172 -3.314 13.086 1 94.75 188 GLU A N 1
ATOM 1485 C CA . GLU A 1 188 ? 4.551 -2.512 14.133 1 94.75 188 GLU A CA 1
ATOM 1486 C C . GLU A 1 188 ? 4.727 -1.021 13.867 1 94.75 188 GLU A C 1
ATOM 1488 O O . GLU A 1 188 ? 4.473 -0.191 14.742 1 94.75 188 GLU A O 1
ATOM 1493 N N . ASP A 1 189 ? 5.141 -0.673 12.688 1 97.88 189 ASP A N 1
ATOM 1494 C CA . ASP A 1 189 ? 5.562 0.704 12.453 1 97.88 189 ASP A CA 1
ATOM 1495 C C . ASP A 1 189 ? 4.52 1.465 11.633 1 97.88 189 ASP A C 1
ATOM 1497 O O . ASP A 1 189 ? 4.609 2.686 11.484 1 97.88 189 ASP A O 1
ATOM 1501 N N . TRP A 1 190 ? 3.523 0.787 11.078 1 98.44 190 TRP A N 1
ATOM 1502 C CA . TRP A 1 190 ? 2.566 1.419 10.18 1 98.44 190 TRP A CA 1
ATOM 1503 C C . TRP A 1 190 ? 1.136 1.186 10.648 1 98.44 190 TRP A C 1
ATOM 1505 O O . TRP A 1 190 ? 0.77 0.065 11.016 1 98.44 190 TRP A O 1
ATOM 1515 N N . PHE A 1 191 ? 0.295 2.273 10.594 1 98.62 191 PHE A N 1
ATOM 1516 C CA . PHE A 1 191 ? -1.112 2.201 10.961 1 98.62 191 PHE A CA 1
ATOM 1517 C C . PHE A 1 191 ? -1.959 3.086 10.055 1 98.62 191 PHE A C 1
ATOM 1519 O O . PHE A 1 191 ? -1.455 4.051 9.477 1 98.62 191 PHE A O 1
ATOM 1526 N N . THR A 1 192 ? -3.168 2.719 9.875 1 98.69 192 THR A N 1
ATOM 1527 C CA . THR A 1 192 ? -4.191 3.619 9.352 1 98.69 192 THR A CA 1
ATOM 1528 C C . THR A 1 192 ? -5.043 4.188 10.484 1 98.69 192 THR A C 1
ATOM 1530 O O . THR A 1 192 ? -5.602 3.434 11.289 1 98.69 192 THR A O 1
ATOM 1533 N N . ILE A 1 193 ? -5.188 5.555 10.484 1 98.88 193 ILE A N 1
ATOM 1534 C CA . ILE A 1 193 ? -5.762 6.102 11.711 1 98.88 193 ILE A CA 1
ATOM 1535 C C . ILE A 1 193 ? -7.043 6.863 11.391 1 98.88 193 ILE A C 1
ATOM 1537 O O . ILE A 1 193 ? -7.812 7.207 12.289 1 98.88 193 ILE A O 1
ATOM 1541 N N . ALA A 1 194 ? -7.332 7.078 10.141 1 98.94 194 ALA A N 1
ATOM 1542 C CA . ALA A 1 194 ? -8.602 7.645 9.703 1 98.94 194 ALA A CA 1
ATOM 1543 C C . ALA A 1 194 ? -8.883 7.305 8.242 1 98.94 194 ALA A C 1
ATOM 1545 O O . ALA A 1 194 ? -7.973 7.336 7.41 1 98.94 194 ALA A O 1
ATOM 1546 N N . ARG A 1 195 ? -10.07 7.004 7.941 1 98.56 195 ARG A N 1
ATOM 1547 C CA . ARG A 1 195 ? -10.5 6.68 6.586 1 98.56 195 ARG A CA 1
ATOM 1548 C C . ARG A 1 195 ? -11.938 7.133 6.34 1 98.56 195 ARG A C 1
ATOM 1550 O O . ARG A 1 195 ? -12.656 7.461 7.281 1 98.56 195 ARG A O 1
ATOM 1557 N N . ARG A 1 196 ? -12.312 7.18 5.176 1 98.62 196 ARG A N 1
ATOM 1558 C CA . ARG A 1 196 ? -13.695 7.277 4.719 1 98.62 196 ARG A CA 1
ATOM 1559 C C . ARG A 1 196 ? -13.984 6.242 3.635 1 98.62 196 ARG A C 1
ATOM 1561 O O . ARG A 1 196 ? -13.078 5.816 2.918 1 98.62 196 ARG A O 1
ATOM 1568 N N . PRO A 1 197 ? -15.266 5.77 3.58 1 97.19 197 PRO A N 1
ATOM 1569 C CA . PRO A 1 197 ? -15.586 4.758 2.566 1 97.19 197 PRO A CA 1
ATOM 1570 C C . PRO A 1 197 ? -15.273 5.227 1.147 1 97.19 197 PRO A C 1
ATOM 1572 O O . PRO A 1 197 ? -15.477 6.398 0.823 1 97.19 197 PRO A O 1
ATOM 1575 N N . ARG A 1 198 ? -14.828 4.316 0.377 1 97.19 198 ARG A N 1
ATOM 1576 C CA . ARG A 1 198 ? -14.531 4.527 -1.037 1 97.19 198 ARG A CA 1
ATOM 1577 C C . ARG A 1 198 ? -15.328 3.562 -1.911 1 97.19 198 ARG A C 1
ATOM 1579 O O . ARG A 1 198 ? -15.406 2.369 -1.609 1 97.19 198 ARG A O 1
ATOM 1586 N N . THR A 1 199 ? -15.891 4.09 -3.029 1 97.56 199 THR A N 1
ATOM 1587 C CA . THR A 1 199 ? -16.609 3.24 -3.967 1 97.56 199 THR A CA 1
ATOM 1588 C C . THR A 1 199 ? -15.688 2.205 -4.594 1 97.56 199 THR A C 1
ATOM 1590 O O . THR A 1 199 ? -14.617 2.549 -5.102 1 97.56 199 THR A O 1
ATOM 1593 N N . PHE A 1 200 ? -16.109 0.917 -4.57 1 96.81 200 PHE A N 1
ATOM 1594 C CA . PHE A 1 200 ? -15.273 -0.227 -4.922 1 96.81 200 PHE A CA 1
ATOM 1595 C C . PHE A 1 200 ? -14.844 -0.158 -6.383 1 96.81 200 PHE A C 1
ATOM 1597 O O . PHE A 1 200 ? -13.688 -0.436 -6.707 1 96.81 200 PHE A O 1
ATOM 1604 N N . GLU A 1 201 ? -15.656 0.363 -7.246 1 96.12 201 GLU A N 1
ATOM 1605 C CA . GLU A 1 201 ? -15.461 0.285 -8.688 1 96.12 201 GLU A CA 1
ATOM 1606 C C . GLU A 1 201 ? -14.531 1.39 -9.18 1 96.12 201 GLU A C 1
ATOM 1608 O O . GLU A 1 201 ? -14.062 1.354 -10.32 1 96.12 201 GLU A O 1
ATOM 1613 N N . LEU A 1 202 ? -14.227 2.371 -8.336 1 96.69 202 LEU A N 1
ATOM 1614 C CA . LEU A 1 202 ? -13.391 3.49 -8.766 1 96.69 202 LEU A CA 1
ATOM 1615 C C . LEU A 1 202 ? -11.953 3.041 -8.992 1 96.69 202 LEU A C 1
ATOM 1617 O O . LEU A 1 202 ? -11.43 2.221 -8.234 1 96.69 202 LEU A O 1
ATOM 1621 N N . ASN A 1 203 ? -11.375 3.637 -9.977 1 95.5 203 ASN A N 1
ATOM 1622 C CA . ASN A 1 203 ? -9.977 3.342 -10.289 1 95.5 203 ASN A CA 1
ATOM 1623 C C . ASN A 1 203 ? -9.062 3.656 -9.109 1 95.5 203 ASN A C 1
ATOM 1625 O O . ASN A 1 203 ? -9.094 4.766 -8.578 1 95.5 203 ASN A O 1
ATOM 1629 N N . GLU A 1 204 ? -8.25 2.725 -8.734 1 95.06 204 GLU A N 1
ATOM 1630 C CA . GLU A 1 204 ? -7.391 2.879 -7.559 1 95.06 204 GLU A CA 1
ATOM 1631 C C . GLU A 1 204 ? -6.309 3.928 -7.801 1 95.06 204 GLU A C 1
ATOM 1633 O O . GLU A 1 204 ? -5.656 4.379 -6.859 1 95.06 204 GLU A O 1
ATOM 1638 N N . ARG A 1 205 ? -6.062 4.305 -9.023 1 93.94 205 ARG A N 1
ATOM 1639 C CA . ARG A 1 205 ? -5.047 5.297 -9.359 1 93.94 205 ARG A CA 1
ATOM 1640 C C . ARG A 1 205 ? -5.582 6.711 -9.172 1 93.94 205 ARG A C 1
ATOM 1642 O O . ARG A 1 205 ? -4.824 7.68 -9.242 1 93.94 205 ARG A O 1
ATOM 1649 N N . ALA A 1 206 ? -6.836 6.805 -8.945 1 95.12 206 ALA A N 1
ATOM 1650 C CA . ALA A 1 206 ? -7.488 8.086 -8.672 1 95.12 206 ALA A CA 1
ATOM 1651 C C . ALA A 1 206 ? -7.852 8.211 -7.199 1 95.12 206 ALA A C 1
ATOM 1653 O O . ALA A 1 206 ? -8.047 7.207 -6.512 1 95.12 206 ALA A O 1
ATOM 1654 N N . PRO A 1 207 ? -7.934 9.43 -6.703 1 94.94 207 PRO A N 1
ATOM 1655 C CA . PRO A 1 207 ? -8.234 9.617 -5.281 1 94.94 207 PRO A CA 1
ATOM 1656 C C . PRO A 1 207 ? -9.57 8.984 -4.875 1 94.94 207 PRO A C 1
ATOM 1658 O O . PRO A 1 207 ? -9.695 8.453 -3.771 1 94.94 207 PRO A O 1
ATOM 1661 N N . GLY A 1 208 ? -10.602 9.117 -5.844 1 94.88 208 GLY A N 1
ATOM 1662 C CA . GLY A 1 208 ? -11.93 8.617 -5.527 1 94.88 208 GLY A CA 1
ATOM 1663 C C . GLY A 1 208 ? -12.719 9.555 -4.641 1 94.88 208 GLY A C 1
ATOM 1664 O O . GLY A 1 208 ? -12.586 10.773 -4.738 1 94.88 208 GLY A O 1
ATOM 1665 N N . ASP A 1 209 ? -13.594 8.93 -3.795 1 96.88 209 ASP A N 1
ATOM 1666 C CA . ASP A 1 209 ? -14.586 9.734 -3.094 1 96.88 209 ASP A CA 1
ATOM 1667 C C . ASP A 1 209 ? -14.367 9.688 -1.583 1 96.88 209 ASP A C 1
ATOM 1669 O O . ASP A 1 209 ? -15.219 10.148 -0.813 1 96.88 209 ASP A O 1
ATOM 1673 N N . ALA A 1 210 ? -13.312 9.109 -1.128 1 97.56 210 ALA A N 1
ATOM 1674 C CA . ALA A 1 210 ? -13 9.023 0.296 1 97.56 210 ALA A CA 1
ATOM 1675 C C . ALA A 1 210 ? -12.266 10.281 0.767 1 97.56 210 ALA A C 1
ATOM 1677 O O . ALA A 1 210 ? -11.141 10.195 1.261 1 97.56 210 ALA A O 1
ATOM 1678 N N . ALA A 1 211 ? -12.922 11.391 0.801 1 98.06 211 ALA A N 1
ATOM 1679 C CA . ALA A 1 211 ? -12.297 12.703 0.964 1 98.06 211 ALA A CA 1
ATOM 1680 C C . ALA A 1 211 ? -11.922 12.953 2.422 1 98.06 211 ALA A C 1
ATOM 1682 O O . ALA A 1 211 ? -12.773 13.32 3.234 1 98.06 211 ALA A O 1
ATOM 1683 N N . VAL A 1 212 ? -10.711 12.75 2.768 1 98.62 212 VAL A N 1
ATOM 1684 C CA . VAL A 1 212 ? -10.078 13.047 4.051 1 98.62 212 VAL A CA 1
ATOM 1685 C C . VAL A 1 212 ? -8.617 13.422 3.84 1 98.62 212 VAL A C 1
ATOM 1687 O O . VAL A 1 212 ? -7.934 12.828 2.998 1 98.62 212 VAL A O 1
ATOM 1690 N N . GLU A 1 213 ? -8.07 14.43 4.523 1 98.06 213 GLU A N 1
ATOM 1691 C CA . GLU A 1 213 ? -6.672 14.812 4.379 1 98.06 213 GLU A CA 1
ATOM 1692 C C . GLU A 1 213 ? -6.199 15.633 5.574 1 98.06 213 GLU A C 1
ATOM 1694 O O . GLU A 1 213 ? -6.926 15.781 6.559 1 98.06 213 GLU A O 1
ATOM 1699 N N . ALA A 1 214 ? -5 16.047 5.531 1 98.81 214 ALA A N 1
ATOM 1700 C CA . ALA A 1 214 ? -4.398 17.078 6.387 1 98.81 214 ALA A CA 1
ATOM 1701 C C . ALA A 1 214 ? -4.445 16.656 7.855 1 98.81 214 ALA A C 1
ATOM 1703 O O . ALA A 1 214 ? -4.926 17.406 8.703 1 98.81 214 ALA A O 1
ATOM 1704 N N . PRO A 1 215 ? -3.885 15.555 8.164 1 98.94 215 PRO A N 1
ATOM 1705 C CA . PRO A 1 215 ? -3.846 15.18 9.578 1 98.94 215 PRO A CA 1
ATOM 1706 C C . PRO A 1 215 ? -2.941 16.094 10.406 1 98.94 215 PRO A C 1
ATOM 1708 O O . PRO A 1 215 ? -1.898 16.531 9.922 1 98.94 215 PRO A O 1
ATOM 1711 N N . PHE A 1 216 ? -3.322 16.328 11.609 1 98.94 216 PHE A N 1
ATOM 1712 C CA . PHE A 1 216 ? -2.508 16.984 12.633 1 98.94 216 PHE A CA 1
ATOM 1713 C C . PHE A 1 216 ? -2.822 16.422 14.016 1 98.94 216 PHE A C 1
ATOM 1715 O O . PHE A 1 216 ? -3.967 16.484 14.469 1 98.94 216 PHE A O 1
ATOM 1722 N N . ILE A 1 217 ? -1.873 15.891 14.648 1 98.94 217 ILE A N 1
ATOM 1723 C CA . ILE A 1 217 ? -2.08 15.32 15.977 1 98.94 217 ILE A CA 1
ATOM 1724 C C . ILE A 1 217 ? -1.545 16.281 17.031 1 98.94 217 ILE A C 1
ATOM 1726 O O . ILE A 1 217 ? -0.4 16.734 16.953 1 98.94 217 ILE A O 1
ATOM 1730 N N . PHE A 1 218 ? -2.359 16.609 17.984 1 98.81 218 PHE A N 1
ATOM 1731 C CA . PHE A 1 218 ? -2.066 17.531 19.078 1 98.81 218 PHE A CA 1
ATOM 1732 C C . PHE A 1 218 ? -2.262 16.844 20.422 1 98.81 218 PHE A C 1
ATOM 1734 O O . PHE A 1 218 ? -3.305 16.234 20.672 1 98.81 218 PHE A O 1
ATOM 1741 N N . LYS A 1 219 ? -1.236 16.906 21.25 1 98.06 219 LYS A N 1
ATOM 1742 C CA . LYS A 1 219 ? -1.344 16.297 22.562 1 98.06 219 LYS A CA 1
ATOM 1743 C C . LYS A 1 219 ? -1.904 17.281 23.578 1 98.06 219 LYS A C 1
ATOM 1745 O O . LYS A 1 219 ? -1.412 18.406 23.703 1 98.06 219 LYS A O 1
ATOM 1750 N N . LYS A 1 220 ? -2.881 16.953 24.266 1 97.19 220 LYS A N 1
ATOM 1751 C CA . LYS A 1 220 ? -3.514 17.719 25.328 1 97.19 220 LYS A CA 1
ATOM 1752 C C . LYS A 1 220 ? -3.971 16.797 26.469 1 97.19 220 LYS A C 1
ATOM 1754 O O . LYS A 1 220 ? -4.691 15.828 26.234 1 97.19 220 LYS A O 1
ATOM 1759 N N . ASN A 1 221 ? -3.371 17.109 27.656 1 91.44 221 ASN A N 1
ATOM 1760 C CA . ASN A 1 221 ? -3.594 16.25 28.828 1 91.44 221 ASN A CA 1
ATOM 1761 C C . ASN A 1 221 ? -3.221 14.805 28.531 1 91.44 221 ASN A C 1
ATOM 1763 O O . ASN A 1 221 ? -2.1 14.516 28.109 1 91.44 221 ASN A O 1
ATOM 1767 N N . ASN A 1 222 ? -4.078 13.82 28.531 1 93.44 222 ASN A N 1
ATOM 1768 C CA . ASN A 1 222 ? -3.719 12.414 28.375 1 93.44 222 ASN A CA 1
ATOM 1769 C C . ASN A 1 222 ? -4.184 11.852 27.047 1 93.44 222 ASN A C 1
ATOM 1771 O O . ASN A 1 222 ? -4.203 10.633 26.844 1 93.44 222 ASN A O 1
ATOM 1775 N N . PHE A 1 223 ? -4.492 12.867 26.141 1 98.38 223 PHE A N 1
ATOM 1776 C CA . PHE A 1 223 ? -5.012 12.383 24.875 1 98.38 223 PHE A CA 1
ATOM 1777 C C . PHE A 1 223 ? -4.211 12.945 23.703 1 98.38 223 PHE A C 1
ATOM 1779 O O . PHE A 1 223 ? -3.676 14.055 23.797 1 98.38 223 PHE A O 1
ATOM 1786 N N . TYR A 1 224 ? -4.098 12.156 22.688 1 98.81 224 TYR A N 1
ATOM 1787 C CA . TYR A 1 224 ? -3.754 12.625 21.359 1 98.81 224 TYR A CA 1
ATOM 1788 C C . TYR A 1 224 ? -5.008 12.984 20.562 1 98.81 224 TYR A C 1
ATOM 1790 O O . TYR A 1 224 ? -5.879 12.133 20.359 1 98.81 224 TYR A O 1
ATOM 1798 N N . TYR A 1 225 ? -5.133 14.219 20.203 1 98.94 225 TYR A N 1
ATOM 1799 C CA . TYR A 1 225 ? -6.242 14.648 19.359 1 98.94 225 TYR A CA 1
ATOM 1800 C C . TYR A 1 225 ? -5.832 14.664 17.891 1 98.94 225 TYR A C 1
ATOM 1802 O O . TYR A 1 225 ? -4.871 15.336 17.516 1 98.94 225 TYR A O 1
ATOM 1810 N N . LEU A 1 226 ? -6.523 13.852 17.094 1 98.94 226 LEU A N 1
ATOM 1811 C CA . LEU A 1 226 ? -6.32 13.852 15.648 1 98.94 226 LEU A CA 1
ATOM 1812 C C . LEU A 1 226 ? -7.316 14.781 14.961 1 98.94 226 LEU A C 1
ATOM 1814 O O . LEU A 1 226 ? -8.516 14.508 14.953 1 98.94 226 LEU A O 1
ATOM 1818 N N . PHE A 1 227 ? -6.801 15.883 14.445 1 98.94 227 PHE A N 1
ATOM 1819 C CA . PHE A 1 227 ? -7.57 16.75 13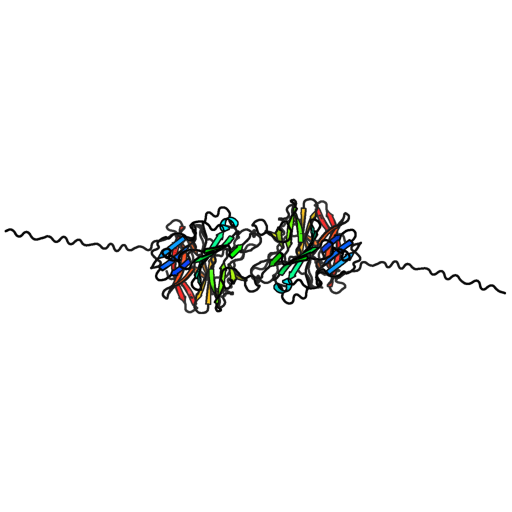.562 1 98.94 227 PHE A CA 1
ATOM 1820 C C . PHE A 1 227 ? -7.383 16.344 12.109 1 98.94 227 PHE A C 1
ATOM 1822 O O . PHE A 1 227 ? -6.27 16.016 11.688 1 98.94 227 PHE A O 1
ATOM 1829 N N . ILE A 1 228 ? -8.469 16.281 11.375 1 98.94 228 ILE A N 1
ATOM 1830 C CA . ILE A 1 228 ? -8.438 15.969 9.945 1 98.94 228 ILE A CA 1
ATOM 1831 C C . ILE A 1 228 ? -9.414 16.875 9.203 1 98.94 228 ILE A C 1
ATOM 1833 O O . ILE A 1 228 ? -10.281 17.5 9.812 1 98.94 228 ILE A O 1
ATOM 1837 N N . SER A 1 229 ? -9.227 16.953 7.898 1 98.88 229 SER A N 1
ATOM 1838 C CA . SER A 1 229 ? -10.156 17.703 7.051 1 98.88 229 SER A CA 1
ATOM 1839 C C . SER A 1 229 ? -10.945 16.766 6.137 1 98.88 229 SER A C 1
ATOM 1841 O O . SER A 1 229 ? -10.352 15.969 5.402 1 98.88 229 SER A O 1
ATOM 1843 N N . PHE A 1 230 ? -12.25 16.844 6.203 1 98.75 230 PHE A N 1
ATOM 1844 C CA . PHE A 1 230 ? -13.133 16.109 5.297 1 98.75 230 PHE A CA 1
ATOM 1845 C C . PHE A 1 230 ? -13.484 16.969 4.09 1 98.75 230 PHE A C 1
ATOM 1847 O O . PHE A 1 230 ? -13.469 18.203 4.168 1 98.75 230 PHE A O 1
ATOM 1854 N N . ASP A 1 231 ? -13.805 16.297 3.045 1 97.94 231 ASP A N 1
ATOM 1855 C CA . ASP A 1 231 ? -14.398 16.844 1.829 1 97.94 231 ASP A CA 1
ATOM 1856 C C . ASP A 1 231 ? -13.367 17.625 1.021 1 97.94 231 ASP A C 1
ATOM 1858 O O . ASP A 1 231 ? -12.219 17.188 0.884 1 97.94 231 ASP A O 1
ATOM 1862 N N . LEU A 1 232 ? -13.703 18.797 0.325 1 96.38 232 LEU A N 1
ATOM 1863 C CA . LEU A 1 232 ? -12.867 19.188 -0.804 1 96.38 232 LEU A CA 1
ATOM 1864 C C . LEU A 1 232 ? -12.203 20.531 -0.54 1 96.38 232 LEU A C 1
ATOM 1866 O O . LEU A 1 232 ? -12.883 21.516 -0.232 1 96.38 232 LEU A O 1
ATOM 1870 N N . CYS A 1 233 ? -10.945 20.5 -0.727 1 94.25 233 CYS A N 1
ATOM 1871 C CA . CYS A 1 233 ? -10.109 21.688 -0.662 1 94.25 233 CYS A CA 1
ATOM 1872 C C . CYS A 1 233 ? -9.891 22.281 -2.051 1 94.25 233 CYS A C 1
ATOM 1874 O O . CYS A 1 233 ? -10.117 21.609 -3.059 1 94.25 233 CYS A O 1
ATOM 1876 N N . CYS A 1 234 ? -9.406 23.562 -2.076 1 93.19 234 CYS A N 1
ATOM 1877 C CA . CYS A 1 234 ? -8.672 24.188 -3.168 1 93.19 234 CYS A CA 1
ATOM 1878 C C . CYS A 1 234 ? -9.57 24.391 -4.387 1 93.19 234 CYS A C 1
ATOM 1880 O O . CYS A 1 234 ? -9.148 24.141 -5.516 1 93.19 234 CYS A O 1
ATOM 1882 N N . ARG A 1 235 ? -10.797 24.766 -4.105 1 95.38 235 ARG A N 1
ATOM 1883 C CA . ARG A 1 235 ? -11.758 25.016 -5.172 1 95.38 235 ARG A CA 1
ATOM 1884 C C . ARG A 1 235 ? -12.453 26.359 -4.992 1 95.38 235 ARG A C 1
ATOM 1886 O O . ARG A 1 235 ? -13.625 26.516 -5.336 1 95.38 235 ARG A O 1
ATOM 1893 N N . GLY A 1 236 ? -11.734 27.234 -4.305 1 96.25 236 GLY A N 1
ATOM 1894 C CA . GLY A 1 236 ? -12.305 28.562 -4.078 1 96.25 236 GLY A CA 1
ATOM 1895 C C . GLY A 1 236 ? -13.688 28.516 -3.451 1 96.25 236 GLY A C 1
ATOM 1896 O O . GLY A 1 236 ? -13.883 27.875 -2.416 1 96.25 236 GLY A O 1
ATOM 1897 N N . ALA A 1 237 ? -14.617 29.062 -4.152 1 96.56 237 ALA A N 1
ATOM 1898 C CA . ALA A 1 237 ? -15.984 29.172 -3.656 1 96.56 237 ALA A CA 1
ATOM 1899 C C . ALA A 1 237 ? -16.656 27.797 -3.584 1 96.56 237 ALA A C 1
ATOM 1901 O O . ALA A 1 237 ? -17.656 27.625 -2.895 1 96.56 237 ALA A O 1
ATOM 1902 N N . GLU A 1 238 ? -16.141 26.875 -4.285 1 97.06 238 GLU A N 1
ATOM 1903 C CA . GLU A 1 238 ? -16.734 25.547 -4.312 1 97.06 238 GLU A CA 1
ATOM 1904 C C . GLU A 1 238 ? -16.078 24.625 -3.273 1 97.06 238 GLU A C 1
ATOM 1906 O O . GLU A 1 238 ? -16.406 23.438 -3.193 1 97.06 238 GLU A O 1
ATOM 1911 N N . SER A 1 239 ? -15.156 25.172 -2.473 1 97.75 239 SER A N 1
ATOM 1912 C CA . SER A 1 239 ? -14.516 24.391 -1.419 1 97.75 239 SER A CA 1
ATOM 1913 C C . SER A 1 239 ? -15.516 24.016 -0.323 1 97.75 239 SER A C 1
ATOM 1915 O O . SER A 1 239 ? -16.359 24.828 0.06 1 97.75 239 SER A O 1
ATOM 1917 N N . THR A 1 240 ? -15.461 22.734 0.168 1 97.44 240 THR A N 1
ATOM 1918 C CA . THR A 1 240 ? -16.391 22.25 1.178 1 97.44 240 THR A CA 1
ATOM 1919 C C . THR A 1 240 ? -15.633 21.688 2.381 1 97.44 240 THR A C 1
ATOM 1921 O O . THR A 1 240 ? -16.219 20.984 3.219 1 97.44 240 THR A O 1
ATOM 1924 N N . TYR A 1 241 ? -14.375 22 2.463 1 97.25 241 TYR A N 1
ATOM 1925 C CA . TYR A 1 241 ? -13.508 21.562 3.549 1 97.25 241 TYR A CA 1
ATOM 1926 C C . TYR A 1 241 ? -14.156 21.828 4.902 1 97.25 241 TYR A C 1
ATOM 1928 O O . TYR A 1 241 ? -14.766 22.875 5.117 1 97.25 241 TYR A O 1
ATOM 1936 N N . LYS A 1 242 ? -14.016 20.875 5.82 1 98.31 242 LYS A N 1
ATOM 1937 C CA . LYS A 1 242 ? -14.383 21.047 7.223 1 98.31 242 LYS A CA 1
ATOM 1938 C C . LYS A 1 242 ? -13.438 20.281 8.141 1 98.31 242 LYS A C 1
ATOM 1940 O O . LYS A 1 242 ? -12.898 19.234 7.754 1 98.31 242 LYS A O 1
ATOM 1945 N N . ILE A 1 243 ? -13.258 20.75 9.367 1 98.81 243 ILE A N 1
ATOM 1946 C CA . ILE A 1 243 ? -12.312 20.172 10.32 1 98.81 243 ILE A CA 1
ATOM 1947 C C . ILE A 1 243 ? -13.047 19.203 11.258 1 98.81 243 ILE A C 1
ATOM 1949 O O . ILE A 1 243 ? -14.023 19.594 11.906 1 98.81 243 ILE A O 1
ATOM 1953 N N . MET A 1 244 ? -12.578 17.969 11.25 1 98.88 244 MET A N 1
ATOM 1954 C CA . MET A 1 244 ? -13.078 16.922 12.141 1 98.88 244 MET A CA 1
ATOM 1955 C C . MET A 1 244 ? -12.031 16.547 13.188 1 98.88 244 MET A C 1
ATOM 1957 O O . MET A 1 244 ? -10.836 16.781 12.992 1 98.88 244 MET A O 1
ATOM 1961 N N . VAL A 1 245 ? -12.547 15.922 14.312 1 98.94 245 VAL A N 1
ATOM 1962 C CA . VAL A 1 245 ? -11.586 15.594 15.359 1 98.94 245 VAL A CA 1
ATOM 1963 C C . VAL A 1 245 ? -11.992 14.289 16.047 1 98.94 245 VAL A C 1
ATOM 1965 O O . VAL A 1 245 ? -13.18 13.992 16.156 1 98.94 245 VAL A O 1
ATOM 1968 N N . GLY A 1 246 ? -11.055 13.469 16.359 1 98.94 246 GLY A N 1
ATOM 1969 C CA . GLY A 1 246 ? -11.109 12.352 17.297 1 98.94 246 GLY A CA 1
ATOM 1970 C C . GLY A 1 246 ? -9.938 12.312 18.25 1 98.94 246 GLY A C 1
ATOM 1971 O O . GLY A 1 246 ? -9 13.102 18.125 1 98.94 246 GLY A O 1
ATOM 1972 N N . ARG A 1 247 ? -10.039 11.445 19.297 1 98.88 247 ARG A N 1
ATOM 1973 C CA . ARG A 1 247 ? -8.93 11.398 20.234 1 98.88 247 ARG A CA 1
ATOM 1974 C C . ARG A 1 247 ? -8.617 9.969 20.656 1 98.88 247 ARG A C 1
ATOM 1976 O O . ARG A 1 247 ? -9.43 9.062 20.438 1 98.88 247 ARG A O 1
ATOM 1983 N N . SER A 1 248 ? -7.43 9.758 21.125 1 98.88 248 SER A N 1
ATOM 1984 C CA . SER A 1 248 ? -6.945 8.477 21.609 1 98.88 248 SER A CA 1
ATOM 1985 C C . SER A 1 248 ? -5.934 8.656 22.734 1 98.88 248 SER A C 1
ATOM 1987 O O . SER A 1 248 ? -5.258 9.688 22.812 1 98.88 248 SER A O 1
ATOM 1989 N N . GLU A 1 249 ? -5.82 7.652 23.562 1 98.12 249 GLU A N 1
ATOM 1990 C CA . GLU A 1 249 ? -4.789 7.648 24.594 1 98.12 249 GLU A CA 1
ATOM 1991 C C . GLU A 1 249 ? -3.453 7.16 24.047 1 98.12 249 GLU A C 1
ATOM 1993 O O . GLU A 1 249 ? -2.408 7.359 24.672 1 98.12 249 GLU A O 1
ATOM 1998 N N . LYS A 1 250 ? -3.551 6.527 22.922 1 98.19 250 LYS A N 1
ATOM 1999 C CA . LYS A 1 250 ? -2.355 6.004 22.266 1 98.19 250 LYS A CA 1
ATOM 2000 C C . LYS A 1 250 ? -2.164 6.633 20.891 1 98.19 250 LYS A C 1
ATOM 2002 O O . LYS A 1 250 ? -3.135 6.855 20.156 1 98.19 250 LYS A O 1
ATOM 2007 N N . ILE A 1 251 ? -0.919 6.863 20.516 1 98.38 251 ILE A N 1
ATOM 2008 C CA . ILE A 1 251 ? -0.618 7.57 19.281 1 98.38 251 ILE A CA 1
ATOM 2009 C C . ILE A 1 251 ? -1.091 6.746 18.078 1 98.38 251 ILE A C 1
ATOM 2011 O O . ILE A 1 251 ? -1.467 7.301 17.047 1 98.38 251 ILE A O 1
ATOM 2015 N N . GLN A 1 252 ? -1.17 5.414 18.234 1 98.12 252 GLN A N 1
ATOM 2016 C CA . GLN A 1 252 ? -1.552 4.531 17.125 1 98.12 252 GLN A CA 1
ATOM 2017 C C . GLN A 1 252 ? -3.068 4.469 16.984 1 98.12 252 GLN A C 1
ATOM 2019 O O . GLN A 1 252 ? -3.576 3.967 15.969 1 98.12 252 GLN A O 1
ATOM 2024 N N . GLY A 1 253 ? -3.771 4.996 17.984 1 97.94 253 GLY A N 1
ATOM 2025 C CA . GLY A 1 253 ? -5.219 4.863 17.984 1 97.94 253 GLY A CA 1
ATOM 2026 C C . GLY A 1 253 ? -5.707 3.684 18.812 1 97.94 253 GLY A C 1
ATOM 2027 O O . GLY A 1 253 ? -4.938 3.078 19.562 1 97.94 253 GLY A O 1
ATOM 2028 N N . PRO A 1 254 ? -6.934 3.398 18.719 1 98.56 254 PRO A N 1
ATOM 2029 C CA . PRO A 1 254 ? -7.941 3.99 17.828 1 98.56 254 PRO A CA 1
ATOM 2030 C C . PRO A 1 254 ? -8.352 5.398 18.266 1 98.56 254 PRO A C 1
ATOM 2032 O O . PRO A 1 254 ? -8.469 5.668 19.453 1 98.56 254 PRO A O 1
ATOM 2035 N N . TYR A 1 255 ? -8.531 6.258 17.297 1 98.94 255 TYR A N 1
ATOM 2036 C CA . TYR A 1 255 ? -9.07 7.59 17.547 1 98.94 255 TYR A CA 1
ATOM 2037 C C . TYR A 1 255 ? -10.594 7.59 17.469 1 98.94 255 TYR A C 1
ATOM 2039 O O . TYR A 1 255 ? -11.172 7.227 16.453 1 98.94 255 TYR A O 1
ATOM 2047 N N . LEU A 1 256 ? -11.18 7.98 18.547 1 98.94 256 LEU A N 1
ATOM 2048 C CA . LEU A 1 256 ? -12.641 7.961 18.656 1 98.94 256 LEU A CA 1
ATOM 2049 C C . LEU A 1 256 ? -13.195 9.375 18.719 1 98.94 256 LEU A C 1
ATOM 2051 O O . LEU A 1 256 ? -12.609 10.25 19.359 1 98.94 256 LEU A O 1
ATOM 2055 N N . ASP A 1 257 ? -14.367 9.562 18.094 1 98.81 257 ASP A N 1
ATOM 2056 C CA . ASP A 1 257 ? -15.008 10.867 18.188 1 98.81 257 ASP A CA 1
ATOM 2057 C C . ASP A 1 257 ? -15.844 10.984 19.469 1 98.81 257 ASP A C 1
ATOM 2059 O O . ASP A 1 257 ? -15.773 10.117 20.344 1 98.81 257 ASP A O 1
ATOM 2063 N N . LYS A 1 258 ? -16.578 12.07 19.625 1 98.25 258 LYS A N 1
ATOM 2064 C CA . LYS A 1 258 ? -17.312 12.352 20.859 1 98.25 258 LYS A CA 1
ATOM 2065 C C . LYS A 1 258 ? -18.359 11.281 21.125 1 98.25 258 LYS A C 1
ATOM 2067 O O . LYS A 1 258 ? -18.703 11.016 22.281 1 98.25 258 LYS A O 1
ATOM 2072 N N . GLU A 1 259 ? -18.859 10.664 20.094 1 98.44 259 GLU A N 1
ATOM 2073 C CA . GLU A 1 259 ? -19.922 9.672 20.219 1 98.44 259 GLU A CA 1
ATOM 2074 C C . GLU A 1 259 ? -19.344 8.258 20.297 1 98.44 259 GLU A C 1
ATOM 2076 O O . GLU A 1 259 ? -20.078 7.281 20.391 1 98.44 259 GLU A O 1
ATOM 2081 N N . GLY A 1 260 ? -18.047 8.094 20.156 1 98.44 260 GLY A N 1
ATOM 2082 C CA . GLY A 1 260 ? -17.406 6.801 20.281 1 98.44 260 GLY A CA 1
ATOM 2083 C C . GLY A 1 260 ? -17.172 6.121 18.938 1 98.44 260 GLY A C 1
ATOM 2084 O O . GLY A 1 260 ? -16.766 4.957 18.891 1 98.44 260 GLY A O 1
ATOM 2085 N N . ASN A 1 261 ? -17.453 6.805 17.891 1 98.62 261 ASN A N 1
ATOM 2086 C CA . ASN A 1 261 ? -17.203 6.234 16.562 1 98.62 261 ASN A CA 1
ATOM 2087 C C . ASN A 1 261 ? -15.727 6.324 16.188 1 98.62 261 ASN A C 1
ATOM 2089 O O . ASN A 1 261 ? -15.078 7.34 16.438 1 98.62 261 ASN A O 1
ATOM 2093 N N . ASN A 1 262 ? -15.234 5.242 15.594 1 98.81 262 ASN A N 1
ATOM 2094 C CA . ASN A 1 262 ? -13.828 5.129 15.203 1 98.81 262 ASN A CA 1
ATOM 2095 C C . ASN A 1 262 ? -13.539 5.906 13.922 1 98.81 262 ASN A C 1
ATOM 2097 O O . ASN A 1 262 ? -14.211 5.711 12.906 1 98.81 262 ASN A O 1
ATOM 2101 N N . LEU A 1 263 ? -12.555 6.789 13.938 1 98.94 263 LEU A N 1
ATOM 2102 C CA . LEU A 1 263 ? -12.164 7.516 12.734 1 98.94 263 LEU A CA 1
ATOM 2103 C C . LEU A 1 263 ? -11.688 6.555 11.648 1 98.94 263 LEU A C 1
ATOM 2105 O O . LEU A 1 263 ? -11.828 6.84 10.461 1 98.94 263 LEU A O 1
ATOM 2109 N N . TYR A 1 264 ? -11.125 5.43 12.031 1 98.69 264 TYR A N 1
ATOM 2110 C CA . TYR A 1 264 ? -10.758 4.375 11.094 1 98.69 264 TYR A CA 1
ATOM 2111 C C . TYR A 1 264 ? -11.961 3.941 10.266 1 98.69 264 TYR A C 1
ATOM 2113 O O . TYR A 1 264 ? -11.812 3.52 9.117 1 98.69 264 TYR A O 1
ATOM 2121 N N . ASN A 1 265 ? -13.117 4.043 10.758 1 98.38 265 ASN A N 1
ATOM 2122 C CA . ASN A 1 265 ? -14.336 3.609 10.086 1 98.38 265 ASN A CA 1
ATOM 2123 C C . ASN A 1 265 ? -15.18 4.801 9.633 1 98.38 265 ASN A C 1
ATOM 2125 O O . ASN A 1 265 ? -16.391 4.672 9.445 1 98.38 265 ASN A O 1
ATOM 2129 N N . GLY A 1 266 ? -14.578 5.973 9.617 1 98.44 266 GLY A N 1
ATOM 2130 C CA . GLY A 1 266 ? -15.266 7.117 9.039 1 98.44 266 GLY A CA 1
ATOM 2131 C C . GLY A 1 266 ? -15.828 8.062 10.086 1 98.44 266 GLY A C 1
ATOM 2132 O O . GLY A 1 266 ? -16.547 9.016 9.758 1 98.44 266 GLY A O 1
ATOM 2133 N N . GLY A 1 267 ? -15.539 7.859 11.328 1 98.62 267 GLY A N 1
ATOM 2134 C CA . GLY A 1 267 ? -16.016 8.75 12.383 1 98.62 267 GLY A CA 1
ATOM 2135 C C . GLY A 1 267 ? -15.32 10.094 12.375 1 98.62 267 GLY A C 1
ATOM 2136 O O . GLY A 1 267 ? -14.547 10.398 11.461 1 98.62 267 GLY A O 1
ATOM 2137 N N . GLY A 1 268 ? -15.625 10.953 13.375 1 98.75 268 GLY A N 1
ATOM 2138 C CA . GLY A 1 268 ? -15.094 12.289 13.547 1 98.75 268 GLY A CA 1
ATOM 2139 C C . GLY A 1 268 ? -16.125 13.297 14.008 1 98.75 268 GLY A C 1
ATOM 2140 O O . GLY A 1 268 ? -17.234 13.352 13.461 1 98.75 268 GLY A O 1
ATOM 2141 N N . SER A 1 269 ? -15.805 13.984 14.992 1 98.81 269 SER A N 1
ATOM 2142 C CA . SER A 1 269 ? -16.688 15.062 15.453 1 98.81 269 SER A CA 1
ATOM 2143 C C . SER A 1 269 ? -16.375 16.375 14.727 1 98.81 269 SER A C 1
ATOM 2145 O O . SER A 1 269 ? -15.211 16.75 14.586 1 98.81 269 SER A O 1
ATOM 2147 N N . LEU A 1 270 ? -17.406 17.031 14.266 1 98.5 270 LEU A N 1
ATOM 2148 C CA . LEU A 1 270 ? -17.234 18.297 13.57 1 98.5 270 LEU A CA 1
ATOM 2149 C C . LEU A 1 270 ? -16.719 19.359 14.523 1 98.5 270 LEU A C 1
ATOM 2151 O O . LEU A 1 270 ? -17.297 19.609 15.586 1 98.5 270 LEU A O 1
ATOM 2155 N N . LEU A 1 271 ? -15.648 19.922 14.18 1 98.44 271 LEU A N 1
ATOM 2156 C CA . LEU A 1 271 ? -15.102 21.031 14.953 1 98.44 271 LEU A CA 1
ATOM 2157 C C . LEU A 1 271 ? -15.438 22.359 14.305 1 98.44 271 LEU A C 1
ATOM 2159 O O . LEU A 1 271 ? -15.898 23.297 14.977 1 98.44 271 LEU A O 1
ATOM 2163 N N . LEU A 1 272 ? -15.172 22.469 12.992 1 97.06 272 LEU A N 1
ATOM 2164 C CA . LEU A 1 272 ? -15.391 23.703 12.25 1 97.06 272 LEU A CA 1
ATOM 2165 C C . LEU A 1 272 ? -15.789 23.406 10.805 1 97.06 272 LEU A C 1
ATOM 2167 O O . LEU A 1 272 ? -15.227 22.516 10.18 1 97.06 272 LEU A O 1
ATOM 2171 N N . GLU A 1 273 ? -16.719 24.172 10.234 1 96.62 273 GLU A N 1
ATOM 2172 C CA . GLU A 1 273 ? -17.125 24.094 8.836 1 96.62 273 GLU A CA 1
ATOM 2173 C C . GLU A 1 273 ? -17.391 25.469 8.25 1 96.62 273 GLU A C 1
ATOM 2175 O O . GLU A 1 273 ? -17.438 26.469 8.977 1 96.62 273 GLU A O 1
ATOM 2180 N N . GLY A 1 274 ? -17.516 25.469 6.965 1 95.75 274 GLY A N 1
ATOM 2181 C CA . GLY A 1 274 ? -17.828 26.719 6.289 1 95.75 274 GLY A CA 1
ATOM 2182 C C . GLY A 1 274 ? -19.125 27.344 6.746 1 95.75 274 GLY A C 1
ATOM 2183 O O . GLY A 1 274 ? -19.953 26.688 7.371 1 95.75 274 GLY A O 1
ATOM 2184 N N . ASN A 1 275 ? -19.234 28.688 6.484 1 95.62 275 ASN A N 1
ATOM 2185 C CA . ASN A 1 275 ? -20.438 29.469 6.77 1 95.62 275 ASN A CA 1
ATOM 2186 C C . ASN A 1 275 ? -20.625 30.594 5.75 1 95.62 275 ASN A C 1
ATOM 2188 O O . ASN A 1 275 ? -20.125 30.5 4.625 1 95.62 275 ASN A O 1
ATOM 2192 N N . GLU A 1 276 ? -21.359 31.531 6.105 1 95.88 276 GLU A N 1
ATOM 2193 C CA . GLU A 1 276 ? -21.688 32.594 5.164 1 95.88 276 GLU A CA 1
ATOM 2194 C C . GLU A 1 276 ? -20.453 33.406 4.809 1 95.88 276 GLU A C 1
ATOM 2196 O O . GLU A 1 276 ? -20.344 33.938 3.705 1 95.88 276 GLU A O 1
ATOM 2201 N N . ASP A 1 277 ? -19.469 33.438 5.676 1 96.38 277 ASP A N 1
ATOM 2202 C CA . ASP A 1 277 ? -18.297 34.281 5.484 1 96.38 277 ASP A CA 1
ATOM 2203 C C . ASP A 1 277 ? -17.125 33.469 4.91 1 96.38 277 ASP A C 1
ATOM 2205 O O . ASP A 1 277 ? -16.203 34.031 4.344 1 96.38 277 ASP A O 1
ATOM 2209 N N . TRP A 1 278 ? -17.25 32.125 5.102 1 96.69 278 TRP A N 1
ATOM 2210 C CA . TRP A 1 278 ? -16.172 31.25 4.684 1 96.69 278 TRP A CA 1
ATOM 2211 C C . TRP A 1 278 ? -16.719 30.016 3.986 1 96.69 278 TRP A C 1
ATOM 2213 O O . TRP A 1 278 ? -17.516 29.281 4.559 1 96.69 278 TRP A O 1
ATOM 2223 N N . PHE A 1 279 ? -16.375 29.641 2.809 1 96.56 279 PHE A N 1
ATOM 2224 C CA . PHE A 1 279 ? -16.891 28.516 2.045 1 96.56 279 PHE A CA 1
ATOM 2225 C C . PHE A 1 279 ? -16.359 27.203 2.594 1 96.56 279 PHE A C 1
ATOM 2227 O O . PHE A 1 279 ? -17.125 26.266 2.814 1 96.56 279 PHE A O 1
ATOM 2234 N N . GLY A 1 280 ? -15.047 27 2.703 1 96.62 280 GLY A N 1
ATOM 2235 C CA . GLY A 1 280 ? -14.344 25.859 3.291 1 96.62 280 GLY A CA 1
ATOM 2236 C C . GLY A 1 280 ? -13.203 26.281 4.199 1 96.62 280 GLY A C 1
ATOM 2237 O O . GLY A 1 280 ? -12.562 27.312 3.973 1 96.62 280 GLY A O 1
ATOM 2238 N N . LEU A 1 281 ? -13.062 25.516 5.238 1 96.25 281 LEU A N 1
ATOM 2239 C CA . LEU A 1 281 ? -11.961 25.734 6.176 1 96.25 281 LEU A CA 1
ATOM 2240 C C . LEU A 1 281 ? -11.305 24.406 6.555 1 96.25 281 LEU A C 1
ATOM 2242 O O . LEU A 1 281 ? -11.992 23.406 6.762 1 96.25 281 LEU A O 1
ATOM 2246 N N . GLY A 1 282 ? -10.039 24.391 6.492 1 97.69 282 GLY A N 1
ATOM 2247 C CA . GLY A 1 282 ? -9.375 23.156 6.879 1 97.69 282 GLY A CA 1
ATOM 2248 C C . GLY A 1 282 ? -7.867 23.219 6.754 1 97.69 282 GLY A C 1
ATOM 2249 O O . GLY A 1 282 ? -7.285 24.312 6.777 1 97.69 282 GLY A O 1
ATOM 2250 N N . HIS A 1 283 ? -7.297 22.047 6.77 1 98.5 283 HIS A N 1
ATOM 2251 C CA . HIS A 1 283 ? -5.852 21.844 6.82 1 98.5 283 HIS A CA 1
ATOM 2252 C C . HIS A 1 283 ? -5.234 22.625 7.98 1 98.5 283 HIS A C 1
ATOM 2254 O O . HIS A 1 283 ? -4.371 23.484 7.77 1 98.5 283 HIS A O 1
ATOM 2260 N N . ASN A 1 284 ? -5.582 22.203 9.133 1 98.56 284 ASN A N 1
ATOM 2261 C CA . ASN A 1 284 ? -5.184 22.938 10.328 1 98.56 284 ASN A CA 1
ATOM 2262 C C . ASN A 1 284 ? -3.887 22.391 10.922 1 98.56 284 ASN A C 1
ATOM 2264 O O . ASN A 1 284 ? -3.535 21.234 10.695 1 98.56 284 ASN A O 1
ATOM 2268 N N . SER A 1 285 ? -3.254 23.234 11.648 1 98.81 285 SER A N 1
ATOM 2269 C CA . SER A 1 285 ? -2.262 22.875 12.664 1 98.81 285 SER A CA 1
ATOM 2270 C C . SER A 1 285 ? -2.668 23.406 14.039 1 98.81 285 SER A C 1
ATOM 2272 O O . SER A 1 285 ? -3.6 24.203 14.148 1 98.81 285 SER A O 1
ATOM 2274 N N . ALA A 1 286 ? -2.078 22.891 15.07 1 98.75 286 ALA A N 1
ATOM 2275 C CA . ALA A 1 286 ? -2.42 23.281 16.438 1 98.75 286 ALA A CA 1
ATOM 2276 C C . ALA A 1 286 ? -1.167 23.422 17.297 1 98.75 286 ALA A C 1
ATOM 2278 O O . ALA A 1 286 ? -0.229 22.625 17.172 1 98.75 286 ALA A O 1
ATOM 2279 N N . TYR A 1 287 ? -1.232 24.453 18.188 1 98.31 287 TYR A N 1
ATOM 2280 C CA . TYR A 1 287 ? -0.054 24.75 18.984 1 98.31 287 TYR A CA 1
ATOM 2281 C C . TYR A 1 287 ? -0.451 25.297 20.359 1 98.31 287 TYR A C 1
ATOM 2283 O O . TYR A 1 287 ? -1.543 25.844 20.516 1 98.31 287 TYR A O 1
ATOM 2291 N N . HIS A 1 288 ? 0.417 25.062 21.312 1 97.5 288 HIS A N 1
ATOM 2292 C CA . HIS A 1 288 ? 0.363 25.75 22.594 1 97.5 288 HIS A CA 1
ATOM 2293 C C . HIS A 1 288 ? 1.378 26.891 22.656 1 97.5 288 HIS A C 1
ATOM 2295 O O . HIS A 1 288 ? 2.586 26.641 22.719 1 97.5 288 HIS A O 1
ATOM 2301 N N . PHE A 1 289 ? 0.929 28.141 22.562 1 96.06 289 PHE A N 1
ATOM 2302 C CA . PHE A 1 289 ? 1.773 29.328 22.641 1 96.06 289 PHE A CA 1
ATOM 2303 C C . PHE A 1 289 ? 1.33 30.234 23.781 1 96.06 289 PHE A C 1
ATOM 2305 O O . PHE A 1 289 ? 0.161 30.609 23.859 1 96.06 289 PHE A O 1
ATOM 2312 N N . GLU A 1 290 ? 2.273 30.578 24.672 1 93.88 290 GLU A N 1
ATOM 2313 C CA . GLU A 1 290 ? 2.072 31.547 25.734 1 93.88 290 GLU A CA 1
ATOM 2314 C C . GLU A 1 290 ? 0.833 31.219 26.562 1 93.88 290 GLU A C 1
ATOM 2316 O O . GLU A 1 290 ? -0.011 32.094 26.812 1 93.88 290 GLU A O 1
ATOM 2321 N N . GLY A 1 291 ? 0.602 30 26.797 1 95.44 291 GLY A N 1
ATOM 2322 C CA . GLY A 1 291 ? -0.405 29.531 27.75 1 95.44 291 GLY A CA 1
ATOM 2323 C C . GLY A 1 291 ? -1.755 29.281 27.109 1 95.44 291 GLY A C 1
ATOM 2324 O O . GLY A 1 291 ? -2.713 28.906 27.781 1 95.44 291 GLY A O 1
ATOM 2325 N N . LYS A 1 292 ? -1.778 29.469 25.797 1 96.38 292 LYS A N 1
ATOM 2326 C CA . LYS A 1 292 ? -3.037 29.25 25.078 1 96.38 292 LYS A CA 1
ATOM 2327 C C . LYS A 1 292 ? -2.863 28.25 23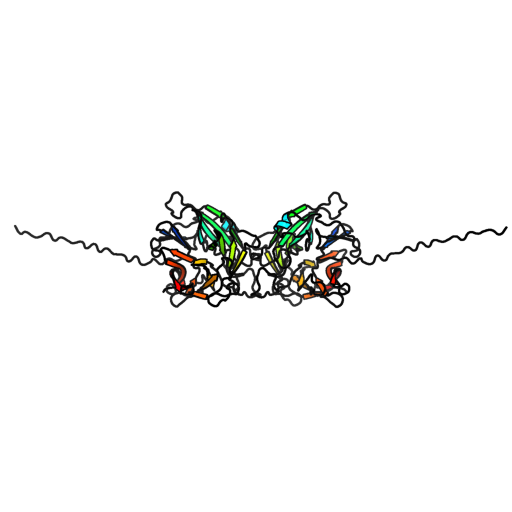.938 1 96.38 292 LYS A C 1
ATOM 2329 O O . LYS A 1 292 ? -1.773 28.125 23.375 1 96.38 292 LYS A O 1
ATOM 2334 N N . ASP A 1 293 ? -3.936 27.516 23.703 1 97.94 293 ASP A N 1
ATOM 2335 C CA . ASP A 1 293 ? -3.945 26.609 22.547 1 97.94 293 ASP A CA 1
ATOM 2336 C C . ASP A 1 293 ? -4.59 27.281 21.328 1 97.94 293 ASP A C 1
ATOM 2338 O O . ASP A 1 293 ? -5.621 27.938 21.453 1 97.94 293 ASP A O 1
ATOM 2342 N N . TYR A 1 294 ? -3.945 27.109 20.156 1 97.81 294 TYR A N 1
ATOM 2343 C CA . TYR A 1 294 ? -4.398 27.766 18.938 1 97.81 294 TYR A CA 1
ATOM 2344 C C . TYR A 1 294 ? -4.609 26.75 17.812 1 97.81 294 TYR A C 1
ATOM 2346 O O . TYR A 1 294 ? -3.863 25.766 17.719 1 97.81 294 TYR A O 1
ATOM 2354 N N . LEU A 1 295 ? -5.605 27 17.094 1 98.25 295 LEU A N 1
ATOM 2355 C CA . LEU A 1 295 ? -5.832 26.344 15.82 1 98.25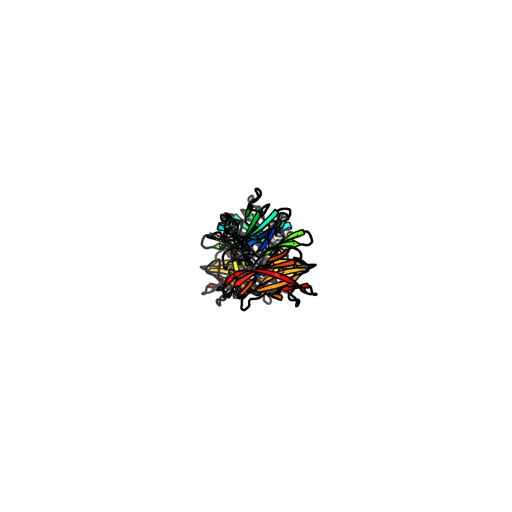 295 LEU A CA 1
ATOM 2356 C C . LEU A 1 295 ? -5.492 27.266 14.656 1 98.25 295 LEU A C 1
ATOM 2358 O O . LEU A 1 295 ? -6.031 28.375 14.57 1 98.25 295 LEU A O 1
ATOM 2362 N N . ILE A 1 296 ? -4.574 26.859 13.82 1 98.25 296 ILE A N 1
ATOM 2363 C CA . ILE A 1 296 ? -4.129 27.641 12.664 1 98.25 296 ILE A CA 1
ATOM 2364 C C . ILE A 1 296 ? -4.562 26.922 11.383 1 98.25 296 ILE A C 1
ATOM 2366 O O . ILE A 1 296 ? -4.246 25.75 11.172 1 98.25 296 ILE A O 1
ATOM 2370 N N . PHE A 1 297 ? -5.32 27.562 10.516 1 98.06 297 PHE A N 1
ATOM 2371 C CA . PHE A 1 297 ? -5.863 26.906 9.328 1 98.06 297 PHE A CA 1
ATOM 2372 C C . PHE A 1 297 ? -6.145 27.922 8.227 1 98.06 297 PHE A C 1
ATOM 2374 O O . PHE A 1 297 ? -5.879 29.109 8.391 1 98.06 297 PHE A O 1
ATOM 2381 N N . HIS A 1 298 ? -6.477 27.469 7.031 1 98.19 298 HIS A N 1
ATOM 2382 C CA . HIS A 1 298 ? -6.883 28.391 5.973 1 98.19 298 HIS A CA 1
ATOM 2383 C C . HIS A 1 298 ? -8.367 28.234 5.652 1 98.19 298 HIS A C 1
ATOM 2385 O O . HIS A 1 298 ? -8.961 27.188 5.934 1 98.19 298 HIS A O 1
ATOM 2391 N N . GLY A 1 299 ? -8.938 29.281 5.227 1 97.62 299 GLY A N 1
ATOM 2392 C CA . GLY A 1 299 ? -10.312 29.328 4.758 1 97.62 299 GLY A CA 1
ATOM 2393 C C . GLY A 1 299 ? -10.477 30.125 3.48 1 97.62 299 GLY A C 1
ATOM 2394 O O . GLY A 1 299 ? -9.594 30.906 3.113 1 97.62 299 GLY A O 1
ATOM 2395 N N . TYR A 1 300 ? -11.539 29.844 2.814 1 98.25 300 TYR A N 1
ATOM 2396 C CA . TYR A 1 300 ? -11.82 30.547 1.567 1 98.25 300 TYR A CA 1
ATOM 2397 C C . TYR A 1 300 ? -12.828 31.672 1.79 1 98.25 300 TYR A C 1
ATOM 2399 O O . TYR A 1 300 ? -14 31.422 2.086 1 98.25 300 TYR A O 1
ATOM 2407 N N . ASP A 1 301 ? -12.383 32.906 1.572 1 97.56 301 ASP A N 1
ATOM 2408 C CA . ASP A 1 301 ? -13.109 34.094 1.939 1 97.56 301 ASP A CA 1
ATOM 2409 C C . ASP A 1 301 ? -14.266 34.375 0.976 1 97.56 301 ASP A C 1
ATOM 2411 O O . ASP A 1 301 ? -14.047 34.656 -0.202 1 97.56 301 ASP A O 1
ATOM 2415 N N . ALA A 1 302 ? -15.453 34.312 1.468 1 97.31 302 ALA A N 1
ATOM 2416 C CA . ALA A 1 302 ? -16.641 34.531 0.646 1 97.31 302 ALA A CA 1
ATOM 2417 C C . ALA A 1 302 ? -16.703 35.938 0.112 1 97.31 302 ALA A C 1
ATOM 2419 O O . ALA A 1 302 ? -17.359 36.219 -0.903 1 97.31 302 ALA A O 1
ATOM 2420 N N . HIS A 1 303 ? -16.078 36.844 0.757 1 97.19 303 HIS A N 1
ATOM 2421 C CA . HIS A 1 303 ? -16.141 38.25 0.391 1 97.19 303 HIS A CA 1
ATOM 2422 C C . HIS A 1 303 ? -15.07 38.625 -0.623 1 97.19 303 HIS A C 1
ATOM 2424 O O . HIS A 1 303 ? -15.062 39.719 -1.166 1 97.19 303 HIS A O 1
ATOM 2430 N N . GLU A 1 304 ? -14.211 37.719 -0.829 1 96.94 304 GLU A N 1
ATOM 2431 C CA . GLU A 1 304 ? -13.164 37.938 -1.817 1 96.94 304 GLU A CA 1
ATOM 2432 C C . GLU A 1 304 ? -13.086 36.812 -2.814 1 96.94 304 GLU A C 1
ATOM 2434 O O . GLU A 1 304 ? -12 36.312 -3.133 1 96.94 304 GLU A O 1
ATOM 2439 N N . GLY A 1 305 ? -14.258 36.281 -3.17 1 95.38 305 GLY A N 1
ATOM 2440 C CA . GLY A 1 305 ? -14.359 35.312 -4.25 1 95.38 305 GLY A CA 1
ATOM 2441 C C . GLY A 1 305 ? -13.719 33.969 -3.918 1 95.38 305 GLY A C 1
ATOM 2442 O O . GLY A 1 305 ? -13.242 33.25 -4.812 1 95.38 305 GLY A O 1
ATOM 2443 N N . GLY A 1 306 ? -13.508 33.688 -2.646 1 97.44 306 GLY A N 1
ATOM 2444 C CA . GLY A 1 306 ? -12.953 32.406 -2.26 1 97.44 306 GLY A CA 1
ATOM 2445 C C . GLY A 1 306 ? -11.438 32.438 -2.15 1 97.44 306 GLY A C 1
ATOM 2446 O O . GLY A 1 306 ? -10.797 31.391 -2.27 1 97.44 306 GLY A O 1
ATOM 2447 N N . LYS A 1 307 ? -10.852 33.594 -1.988 1 97.12 307 LYS A N 1
ATOM 2448 C CA . LYS A 1 307 ? -9.414 33.688 -1.766 1 97.12 307 LYS A CA 1
ATOM 2449 C C . LYS A 1 307 ? -9.008 33 -0.469 1 97.12 307 LYS A C 1
ATOM 2451 O O . LYS A 1 307 ? -9.648 33.188 0.57 1 97.12 307 LYS A O 1
ATOM 2456 N N . PRO A 1 308 ? -8.031 32.125 -0.577 1 97.75 308 PRO A N 1
ATOM 2457 C CA . PRO A 1 308 ? -7.598 31.469 0.664 1 97.75 308 PRO A CA 1
ATOM 2458 C C . PRO A 1 308 ? -6.898 32.438 1.62 1 97.75 308 PRO A C 1
ATOM 2460 O O . PRO A 1 308 ? -6.059 33.25 1.194 1 97.75 308 PRO A O 1
ATOM 2463 N N . LYS A 1 309 ? -7.23 32.375 2.896 1 97.31 309 LYS A N 1
ATOM 2464 C CA . LYS A 1 309 ? -6.656 33.25 3.9 1 97.31 309 LYS A CA 1
ATOM 2465 C C . LYS A 1 309 ? -6.262 32.5 5.156 1 97.31 309 LYS A C 1
ATOM 2467 O O . LYS A 1 309 ? -6.855 31.453 5.473 1 97.31 309 LYS A O 1
ATOM 2472 N N . LEU A 1 310 ? -5.258 33.062 5.801 1 98.12 310 LEU A N 1
ATOM 2473 C CA . LEU A 1 310 ? -4.844 32.531 7.098 1 98.12 310 LEU A CA 1
ATOM 2474 C C . LEU A 1 310 ? -5.879 32.844 8.172 1 98.12 310 LEU A C 1
ATOM 2476 O O . LEU A 1 310 ? -6.336 34 8.273 1 98.12 310 LEU A O 1
ATOM 2480 N N . LEU A 1 311 ? -6.254 31.875 8.898 1 96.19 311 LEU A N 1
ATOM 2481 C CA . LEU A 1 311 ? -7.098 32.062 10.078 1 96.19 311 LEU A CA 1
ATOM 2482 C C . LEU A 1 311 ? -6.441 31.438 11.312 1 96.19 311 LEU A C 1
ATOM 2484 O O . LEU A 1 311 ? -5.797 30.391 11.219 1 96.19 311 LEU A O 1
ATOM 2488 N N . SER A 1 312 ? -6.527 32.094 12.406 1 95.81 312 SER A N 1
ATOM 2489 C CA . SER A 1 312 ? -6.059 31.641 13.711 1 95.81 312 SER A CA 1
ATOM 2490 C C . SER A 1 312 ? -7.145 31.797 14.773 1 95.81 312 SER A C 1
ATOM 2492 O O . SER A 1 312 ? -7.746 32.875 14.906 1 95.81 312 SER A O 1
ATOM 2494 N N . ARG A 1 313 ? -7.418 30.719 15.461 1 96 313 ARG A N 1
ATOM 2495 C CA . ARG A 1 313 ? -8.422 30.734 16.516 1 96 313 ARG A CA 1
ATOM 2496 C C . ARG A 1 313 ? -7.91 30.047 17.781 1 96 313 ARG A C 1
ATOM 2498 O O . ARG A 1 313 ? -7.125 29.109 17.703 1 96 313 ARG A O 1
ATOM 2505 N N . GLN A 1 314 ? -8.352 30.562 18.891 1 96.88 314 GLN A N 1
ATOM 2506 C CA . GLN A 1 314 ? -8.031 29.891 20.141 1 96.88 314 GLN A CA 1
ATOM 2507 C C . GLN A 1 314 ? -8.898 28.641 20.328 1 96.88 314 GLN A C 1
ATOM 2509 O O . GLN A 1 314 ? -10.094 28.656 20.016 1 96.88 314 GLN A O 1
ATOM 2514 N N . ILE A 1 315 ? -8.289 27.594 20.812 1 98.19 315 ILE A N 1
ATOM 2515 C CA . ILE A 1 315 ? -9.016 26.375 21.156 1 98.19 315 ILE A CA 1
ATOM 2516 C C . ILE A 1 315 ? -9.445 26.422 22.625 1 98.19 315 ILE A C 1
ATOM 2518 O O . ILE A 1 315 ? -8.633 26.703 23.5 1 98.19 315 ILE A O 1
ATOM 2522 N N . GLN A 1 316 ? -10.68 26.172 22.844 1 97.25 316 GLN A N 1
ATOM 2523 C CA . GLN A 1 316 ? -11.18 25.969 24.188 1 97.25 316 GLN A CA 1
ATOM 2524 C C . GLN A 1 316 ? -11.523 24.5 24.438 1 97.25 316 GLN A C 1
ATOM 2526 O O . GLN A 1 316 ? -11.938 23.797 23.516 1 97.25 316 GLN A O 1
ATOM 2531 N N . TRP A 1 317 ? -11.375 24.078 25.641 1 97.5 317 TRP A N 1
ATOM 2532 C CA . TRP A 1 317 ? -11.633 22.688 26.016 1 97.5 317 TRP A CA 1
ATOM 2533 C C . TRP A 1 317 ? -12.758 22.594 27.047 1 97.5 317 TRP A C 1
ATOM 2535 O O . TRP A 1 317 ? -12.734 23.297 28.062 1 97.5 317 TRP A O 1
ATOM 2545 N N . ASP A 1 318 ? -13.703 21.766 26.844 1 96.94 318 ASP A N 1
ATOM 2546 C CA . ASP A 1 318 ? -14.797 21.609 27.797 1 96.94 318 ASP A CA 1
ATOM 2547 C C . ASP A 1 318 ? -14.422 20.609 28.906 1 96.94 318 ASP A C 1
ATOM 2549 O O . ASP A 1 318 ? -13.305 20.094 28.922 1 96.94 318 ASP A O 1
ATOM 2553 N N . ASP A 1 319 ? -15.352 20.375 29.766 1 96.69 319 ASP A N 1
ATOM 2554 C CA . ASP A 1 319 ? -15.07 19.547 30.938 1 96.69 319 ASP A CA 1
ATOM 2555 C C . ASP A 1 319 ? -14.781 18.109 30.547 1 96.69 319 ASP A C 1
ATOM 2557 O O . ASP A 1 319 ? -14.086 17.391 31.281 1 96.69 319 ASP A O 1
ATOM 2561 N N . ALA A 1 320 ? -15.281 17.734 29.359 1 96.75 320 ALA A N 1
ATOM 2562 C CA . ALA A 1 320 ? -15.07 16.375 28.906 1 96.75 320 ALA A CA 1
ATOM 2563 C C . ALA A 1 320 ? -13.797 16.266 28.078 1 96.75 320 ALA A C 1
ATOM 2565 O O . ALA A 1 320 ? -13.453 15.188 27.578 1 96.75 320 ALA A O 1
ATOM 2566 N N . GLY A 1 321 ? -13.109 17.375 27.844 1 97.44 321 GLY A N 1
ATOM 2567 C CA . GLY A 1 321 ? -11.828 17.375 27.156 1 97.44 321 GLY A CA 1
ATOM 2568 C C . GLY A 1 321 ? -11.961 17.516 25.656 1 97.44 321 GLY A C 1
ATOM 2569 O O . GLY A 1 321 ? -11.055 17.156 24.906 1 97.44 321 GLY A O 1
ATOM 2570 N N . TRP A 1 322 ? -13.086 17.969 25.219 1 98.38 322 TRP A N 1
ATOM 2571 C CA . TRP A 1 322 ? -13.25 18.141 23.781 1 98.38 322 TRP A CA 1
ATOM 2572 C C . TRP A 1 322 ? -13.047 19.594 23.375 1 98.38 322 TRP A C 1
ATOM 2574 O O . TRP A 1 322 ? -13.461 20.5 24.094 1 98.38 322 TRP A O 1
ATOM 2584 N N . PRO A 1 323 ? -12.453 19.797 22.219 1 98.25 323 PRO A N 1
ATOM 2585 C CA . PRO A 1 323 ? -12.156 21.156 21.766 1 98.25 323 PRO A CA 1
ATOM 2586 C C . PRO A 1 323 ? -13.359 21.844 21.141 1 98.25 323 PRO A C 1
ATOM 2588 O O . PRO A 1 323 ? -14.211 21.188 20.531 1 98.25 323 PRO A O 1
ATOM 2591 N N . SER A 1 324 ? -13.398 23.094 21.281 1 97.19 324 SER A N 1
ATOM 2592 C CA . SER A 1 324 ? -14.281 24.016 20.578 1 97.19 324 SER A CA 1
ATOM 2593 C C . SER A 1 324 ? -13.539 25.297 20.188 1 97.19 324 SER A C 1
ATOM 2595 O O . SER A 1 324 ? -12.453 25.562 20.688 1 97.19 324 SER A O 1
ATOM 2597 N N . ILE A 1 325 ? -14.062 25.969 19.234 1 94.19 325 ILE A N 1
ATOM 2598 C CA . ILE A 1 325 ? -13.391 27.172 18.719 1 94.19 325 ILE A CA 1
ATOM 2599 C C . ILE A 1 325 ? -14.172 28.406 19.125 1 94.19 325 ILE A C 1
ATOM 2601 O O . ILE A 1 325 ? -15.406 28.438 19.031 1 94.19 325 ILE A O 1
ATOM 2605 N N . VAL A 1 326 ? -13.438 29.297 19.578 1 78.38 326 VAL A N 1
ATOM 2606 C CA . VAL A 1 326 ? -14 30.562 20.016 1 78.38 326 VAL A CA 1
ATOM 2607 C C . VAL A 1 326 ? -14.086 31.531 18.828 1 78.38 326 VAL A C 1
ATOM 2609 O O . VAL A 1 326 ? -13.117 31.688 18.094 1 78.38 326 VAL A O 1
ATOM 2612 N N . TYR A 1 327 ? -15.383 32.094 18.531 1 68.38 327 TYR A N 1
ATOM 2613 C CA . TYR A 1 327 ? -15.508 33.094 17.484 1 68.38 327 TYR A CA 1
ATOM 2614 C C . TYR A 1 327 ? -15.352 34.5 18.078 1 68.38 327 TYR A C 1
ATOM 2616 O O . TYR A 1 327 ? -15.719 34.75 19.219 1 68.38 327 TYR A O 1
ATOM 2624 N N . MET B 1 1 ? 16.031 -100.5 -16.859 1 29.2 1 MET B N 1
ATOM 2625 C CA . MET B 1 1 ? 16.922 -99.438 -17.203 1 29.2 1 MET B CA 1
ATOM 2626 C C . MET B 1 1 ? 16.141 -98.188 -17.609 1 29.2 1 MET B C 1
ATOM 2628 O O . MET B 1 1 ? 16.109 -97.812 -18.781 1 29.2 1 MET B O 1
ATOM 2632 N N . THR B 1 2 ? 14.898 -97.938 -17.047 1 37.44 2 THR B N 1
ATOM 2633 C CA . THR B 1 2 ? 13.953 -96.938 -17.469 1 37.44 2 THR B CA 1
ATOM 2634 C C . THR B 1 2 ? 14.523 -95.5 -17.25 1 37.44 2 THR B C 1
ATOM 2636 O O . THR B 1 2 ? 15.031 -95.188 -16.172 1 37.44 2 THR B O 1
ATOM 2639 N N . MET B 1 3 ? 14.852 -94.75 -18.328 1 28.14 3 MET B N 1
ATOM 2640 C CA . MET B 1 3 ? 15.492 -93.5 -18.5 1 28.14 3 MET B CA 1
ATOM 2641 C C . MET B 1 3 ? 14.688 -92.375 -17.828 1 28.14 3 MET B C 1
ATOM 2643 O O . MET B 1 3 ? 13.477 -92.25 -18.016 1 28.14 3 MET B O 1
ATOM 2647 N N . LYS B 1 4 ? 15.266 -91.812 -16.734 1 45.53 4 LYS B N 1
ATOM 2648 C CA . LYS B 1 4 ? 14.914 -90.625 -15.898 1 45.53 4 LYS B CA 1
ATOM 2649 C C . LYS B 1 4 ? 14.836 -89.375 -16.734 1 45.53 4 LYS B C 1
ATOM 2651 O O . LYS B 1 4 ? 15.859 -88.812 -17.109 1 45.53 4 LYS B O 1
ATOM 2656 N N . TYR B 1 5 ? 13.82 -89.25 -17.828 1 37.84 5 TYR B N 1
ATOM 2657 C CA . TYR B 1 5 ? 13.844 -87.938 -18.547 1 37.84 5 TYR B CA 1
ATOM 2658 C C . TYR B 1 5 ? 13.57 -86.812 -17.594 1 37.84 5 TYR B C 1
ATOM 2660 O O . TYR B 1 5 ? 12.57 -86.812 -16.875 1 37.84 5 TYR B O 1
ATOM 2668 N N . PRO B 1 6 ? 14.516 -85.938 -17.25 1 45.16 6 PRO B N 1
ATOM 2669 C CA . PRO B 1 6 ? 14.211 -84.812 -16.312 1 45.16 6 PRO B CA 1
ATOM 2670 C C . PRO B 1 6 ? 13.297 -83.75 -16.922 1 45.16 6 PRO B C 1
ATOM 2672 O O . PRO B 1 6 ? 13.266 -83.562 -18.141 1 45.16 6 PRO B O 1
ATOM 2675 N N . LEU B 1 7 ? 12.133 -83.312 -16.312 1 42.28 7 LEU B N 1
ATOM 2676 C CA . LEU B 1 7 ? 11.109 -82.312 -16.484 1 42.28 7 LEU B CA 1
ATOM 2677 C C . LEU B 1 7 ? 11.734 -80.938 -16.562 1 42.28 7 LEU B C 1
ATOM 2679 O O . LEU B 1 7 ? 12.477 -80.5 -15.656 1 42.28 7 LEU B O 1
ATOM 2683 N N . LEU B 1 8 ? 11.961 -80.375 -17.734 1 40.19 8 LEU B N 1
ATOM 2684 C CA . LEU B 1 8 ? 12.367 -78.938 -17.984 1 40.19 8 LEU B CA 1
ATOM 2685 C C . LEU B 1 8 ? 11.391 -78 -17.344 1 40.19 8 LEU B C 1
ATOM 2687 O O . LEU B 1 8 ? 10.195 -78 -17.641 1 40.19 8 LEU B O 1
ATOM 2691 N N . PHE B 1 9 ? 11.594 -77.438 -16.141 1 42.12 9 PHE B N 1
ATOM 2692 C CA . PHE B 1 9 ? 10.867 -76.375 -15.469 1 42.12 9 PHE B CA 1
ATOM 2693 C C . PHE B 1 9 ? 10.969 -75.062 -16.266 1 42.12 9 PHE B C 1
ATOM 2695 O O . PHE B 1 9 ? 12.055 -74.562 -16.438 1 42.12 9 PHE B O 1
ATOM 2702 N N . PHE B 1 10 ? 10.055 -74.875 -17.25 1 43.16 10 PHE B N 1
ATOM 2703 C CA . PHE B 1 10 ? 9.922 -73.562 -17.875 1 43.16 10 PHE B CA 1
ATOM 2704 C C . PHE B 1 10 ? 9.586 -72.5 -16.844 1 43.16 10 PHE B C 1
ATOM 2706 O O . PHE B 1 10 ? 8.523 -72.562 -16.219 1 43.16 10 PHE B O 1
ATOM 2713 N N . ALA B 1 11 ? 10.555 -71.688 -16.281 1 45.66 11 ALA B N 1
ATOM 2714 C CA . ALA B 1 11 ? 10.375 -70.5 -15.492 1 45.66 11 ALA B CA 1
ATOM 2715 C C . ALA B 1 11 ? 9.688 -69.375 -16.297 1 45.66 11 ALA B C 1
ATOM 2717 O O . ALA B 1 11 ? 10.273 -68.812 -17.234 1 45.66 11 ALA B O 1
ATOM 2718 N N . SER B 1 12 ? 8.359 -69.375 -16.438 1 42.22 12 SER B N 1
ATOM 2719 C CA . SER B 1 12 ? 7.652 -68.188 -16.969 1 42.22 12 SER B CA 1
ATOM 2720 C C . SER B 1 12 ? 8.016 -66.938 -16.188 1 42.22 12 SER B C 1
ATOM 2722 O O . SER B 1 12 ? 7.766 -66.812 -14.992 1 42.22 12 SER B O 1
ATOM 2724 N N . LEU B 1 13 ? 9.008 -66.188 -16.609 1 43.5 13 LEU B N 1
ATOM 2725 C CA . LEU B 1 13 ? 9.242 -64.812 -16.125 1 43.5 13 LEU B CA 1
ATOM 2726 C C . LEU B 1 13 ? 8 -63.969 -16.312 1 43.5 13 LEU B C 1
ATOM 2728 O O . LEU B 1 13 ? 7.641 -63.625 -17.453 1 43.5 13 LEU B O 1
ATOM 2732 N N . LEU B 1 14 ? 6.984 -64.062 -15.477 1 40.47 14 LEU B N 1
ATOM 2733 C CA . LEU B 1 14 ? 5.934 -63.062 -15.414 1 40.47 14 LEU B CA 1
ATOM 2734 C C . LEU B 1 14 ? 6.523 -61.688 -15.289 1 40.47 14 LEU B C 1
ATOM 2736 O O . LEU B 1 14 ? 7.121 -61.344 -14.266 1 40.47 14 LEU B O 1
ATOM 2740 N N . LEU B 1 15 ? 6.902 -61.062 -16.391 1 41.59 15 LEU B N 1
ATOM 2741 C CA . LEU B 1 15 ? 7.094 -59.625 -16.391 1 41.59 15 LEU B CA 1
ATOM 2742 C C . LEU B 1 15 ? 5.918 -58.906 -15.719 1 41.59 15 LEU B C 1
ATOM 2744 O O . LEU B 1 15 ? 4.809 -58.906 -16.266 1 41.59 15 LEU B O 1
ATOM 2748 N N . MET B 1 16 ? 5.902 -58.875 -14.438 1 37.84 16 MET B N 1
ATOM 2749 C CA . MET B 1 16 ? 5.008 -57.938 -13.773 1 37.84 16 MET B CA 1
ATOM 2750 C C . MET B 1 16 ? 5.117 -56.562 -14.406 1 37.84 16 MET B C 1
ATOM 2752 O O . MET B 1 16 ? 6.102 -55.844 -14.195 1 37.84 16 MET B O 1
ATOM 2756 N N . ILE B 1 17 ? 4.625 -56.406 -15.586 1 40.66 17 ILE B N 1
ATOM 2757 C CA . ILE B 1 17 ? 4.348 -55 -15.945 1 40.66 17 ILE B CA 1
ATOM 2758 C C . ILE B 1 17 ? 3.65 -54.312 -14.789 1 40.66 17 ILE B C 1
ATOM 2760 O O . ILE B 1 17 ? 2.486 -54.562 -14.492 1 40.66 17 ILE B O 1
ATOM 2764 N N . GLY B 1 18 ? 4.375 -54.062 -13.75 1 36.91 18 GLY B N 1
ATOM 2765 C CA . GLY B 1 18 ? 3.783 -53.156 -12.789 1 36.91 18 GLY B CA 1
ATOM 2766 C C . GLY B 1 18 ? 3.111 -51.969 -13.445 1 36.91 18 GLY B C 1
ATOM 2767 O O . GLY B 1 18 ? 3.736 -51.25 -14.219 1 36.91 18 GLY B O 1
ATOM 2768 N N . SER B 1 19 ? 1.928 -52.094 -13.859 1 38.47 19 SER B N 1
ATOM 2769 C CA . SER B 1 19 ? 1.192 -50.875 -14.078 1 38.47 19 SER B CA 1
ATOM 2770 C C . SER B 1 19 ? 1.631 -49.781 -13.094 1 38.47 19 SER B C 1
ATOM 2772 O O . SER B 1 19 ? 1.389 -49.906 -11.883 1 38.47 19 SER B O 1
ATOM 2774 N N . SER B 1 20 ? 2.748 -49.219 -13.273 1 41.56 20 SER B N 1
ATOM 2775 C CA . SER B 1 20 ? 3.098 -48.094 -12.445 1 41.56 20 SER B CA 1
ATOM 2776 C C . SER B 1 20 ? 1.924 -47.125 -12.312 1 41.56 20 SER B C 1
ATOM 2778 O O . SER B 1 20 ? 1.538 -46.469 -13.289 1 41.56 20 SER B O 1
ATOM 2780 N N . ALA B 1 21 ? 0.906 -47.438 -11.664 1 45.59 21 ALA B N 1
ATOM 2781 C CA . ALA B 1 21 ? -0.179 -46.531 -11.281 1 45.59 21 ALA B CA 1
ATOM 2782 C C . ALA B 1 21 ? 0.341 -45.125 -11.031 1 45.59 21 ALA B C 1
ATOM 2784 O O . ALA B 1 21 ? 1.403 -44.938 -10.438 1 45.59 21 ALA B O 1
ATOM 2785 N N . ALA B 1 22 ? -0.14 -44.25 -11.789 1 57.47 22 ALA B N 1
ATOM 2786 C CA . ALA B 1 22 ? 0.107 -42.844 -11.539 1 57.47 22 ALA B CA 1
ATOM 2787 C C . ALA B 1 22 ? 0.195 -42.562 -10.039 1 57.47 22 ALA B C 1
ATOM 2789 O O . ALA B 1 22 ? -0.664 -43 -9.266 1 57.47 22 ALA B O 1
ATOM 2790 N N . GLN B 1 23 ? 1.476 -42.312 -9.523 1 69.38 23 GLN B N 1
ATOM 2791 C CA . GLN B 1 23 ? 1.676 -42 -8.109 1 69.38 23 GLN B CA 1
ATOM 2792 C C . GLN B 1 23 ? 1.06 -40.625 -7.77 1 69.38 23 GLN B C 1
ATOM 2794 O O . GLN B 1 23 ? 1.417 -39.625 -8.359 1 69.38 23 GLN B O 1
ATOM 2799 N N . GLU B 1 24 ? 0.009 -40.719 -6.996 1 83.62 24 GLU B N 1
ATOM 2800 C CA . GLU B 1 24 ? -0.581 -39.5 -6.434 1 83.62 24 GLU B CA 1
ATOM 2801 C C . GLU B 1 24 ? 0.344 -38.875 -5.402 1 83.62 24 GLU B C 1
ATOM 2803 O O . GLU B 1 24 ? 0.821 -39.531 -4.488 1 83.62 24 GLU B O 1
ATOM 2808 N N . ILE B 1 25 ? 0.796 -37.656 -5.773 1 93.62 25 ILE B N 1
ATOM 2809 C CA . ILE B 1 25 ? 1.656 -37 -4.797 1 93.62 25 ILE B CA 1
ATOM 2810 C C . ILE B 1 25 ? 0.889 -35.875 -4.113 1 93.62 25 ILE B C 1
ATOM 2812 O O . ILE B 1 25 ? -0.024 -35.281 -4.703 1 93.62 25 ILE B O 1
ATOM 2816 N N . SER B 1 26 ? 1.213 -35.656 -2.842 1 96.12 26 SER B N 1
ATOM 2817 C CA . SER B 1 26 ? 0.643 -34.594 -2.051 1 96.12 26 SER B CA 1
ATOM 2818 C C . SER B 1 26 ? 1.417 -33.281 -2.256 1 96.12 26 SER B C 1
ATOM 2820 O O . SER B 1 26 ? 2.6 -33.188 -1.916 1 96.12 26 SER B O 1
ATOM 2822 N N . VAL B 1 27 ? 0.763 -32.281 -2.85 1 96.62 27 VAL B N 1
ATOM 2823 C CA . VAL B 1 27 ? 1.438 -31.016 -3.105 1 96.62 27 VAL B CA 1
ATOM 2824 C C . VAL B 1 27 ? 0.465 -29.859 -2.893 1 96.62 27 VAL B C 1
ATOM 2826 O O . VAL B 1 27 ? -0.753 -30.047 -2.939 1 96.62 27 VAL B O 1
ATOM 2829 N N . HIS B 1 28 ? 0.979 -28.734 -2.609 1 97.94 28 HIS B N 1
ATOM 2830 C CA . HIS B 1 28 ? 0.302 -27.438 -2.711 1 97.94 28 HIS B CA 1
ATOM 2831 C C . HIS B 1 28 ? 1.015 -26.516 -3.695 1 97.94 28 HIS B C 1
ATOM 2833 O O . HIS B 1 28 ? 2.244 -26.531 -3.791 1 97.94 28 HIS B O 1
ATOM 2839 N N . ASP B 1 29 ? 0.24 -25.719 -4.504 1 98.62 29 ASP B N 1
ATOM 2840 C CA . ASP B 1 29 ? 0.739 -24.625 -5.32 1 98.62 29 ASP B CA 1
ATOM 2841 C C . ASP B 1 29 ? 1.758 -25.109 -6.344 1 98.62 29 ASP B C 1
ATOM 2843 O O . ASP B 1 29 ? 2.867 -24.594 -6.43 1 98.62 29 ASP B O 1
ATOM 2847 N N . PRO B 1 30 ? 1.385 -26.078 -7.164 1 98.75 30 PRO B N 1
ATOM 2848 C CA . PRO B 1 30 ? 2.348 -26.688 -8.078 1 98.75 30 PRO B CA 1
ATOM 2849 C C . PRO B 1 30 ? 2.686 -25.797 -9.273 1 98.75 30 PRO B C 1
ATOM 2851 O O . PRO B 1 30 ? 1.791 -25.188 -9.859 1 98.75 30 PRO B O 1
ATOM 2854 N N . VAL B 1 31 ? 3.961 -25.75 -9.578 1 98.88 31 VAL B N 1
ATOM 2855 C CA . VAL B 1 31 ? 4.438 -25.141 -10.82 1 98.88 31 VAL B CA 1
ATOM 2856 C C . VAL B 1 31 ? 5.434 -26.078 -11.5 1 98.88 31 VAL B C 1
ATOM 2858 O O . VAL B 1 31 ? 6.055 -26.922 -10.844 1 98.88 31 VAL B O 1
ATOM 2861 N N . MET B 1 32 ? 5.574 -25.938 -12.805 1 98.62 32 MET B N 1
ATOM 2862 C CA . MET B 1 32 ? 6.375 -26.906 -13.539 1 98.62 32 MET B CA 1
ATOM 2863 C C . MET B 1 32 ? 7.352 -26.203 -14.477 1 98.62 32 MET B C 1
ATOM 2865 O O . MET B 1 32 ? 7.145 -25.047 -14.844 1 98.62 32 MET B O 1
ATOM 2869 N N . ALA B 1 33 ? 8.336 -26.922 -14.797 1 98.56 33 ALA B N 1
ATOM 2870 C CA . ALA B 1 33 ? 9.273 -26.609 -15.875 1 98.56 33 ALA B CA 1
ATOM 2871 C C . ALA B 1 33 ? 9.75 -27.875 -16.578 1 98.56 33 ALA B C 1
ATOM 2873 O O . ALA B 1 33 ? 9.602 -28.969 -16.047 1 98.56 33 ALA B O 1
ATOM 2874 N N . ARG B 1 34 ? 10.172 -27.641 -17.75 1 97.94 34 ARG B N 1
ATOM 2875 C CA . ARG B 1 34 ? 10.742 -28.766 -18.5 1 97.94 34 ARG B CA 1
ATOM 2876 C C . ARG B 1 34 ? 12.188 -28.484 -18.906 1 97.94 34 ARG B C 1
ATOM 2878 O O . ARG B 1 34 ? 12.5 -27.391 -19.375 1 97.94 34 ARG B O 1
ATOM 2885 N N . GLU B 1 35 ? 13.008 -29.391 -18.625 1 98 35 GLU B N 1
ATOM 2886 C CA . GLU B 1 35 ? 14.391 -29.375 -19.094 1 98 35 GLU B CA 1
ATOM 2887 C C . GLU B 1 35 ? 14.742 -30.688 -19.797 1 98 35 GLU B C 1
ATOM 2889 O O . GLU B 1 35 ? 14.758 -31.75 -19.172 1 98 35 GLU B O 1
ATOM 2894 N N . GLY B 1 36 ? 14.984 -30.609 -21.109 1 95.44 36 GLY B N 1
ATOM 2895 C CA . GLY B 1 36 ? 15.109 -31.828 -21.875 1 95.44 36 GLY B CA 1
ATOM 2896 C C . GLY B 1 36 ? 13.844 -32.688 -21.859 1 95.44 36 GLY B C 1
ATOM 2897 O O . GLY B 1 36 ? 12.766 -32.188 -22.188 1 95.44 36 GLY B O 1
ATOM 2898 N N . GLU B 1 37 ? 13.992 -33.938 -21.469 1 95.44 37 GLU B N 1
ATOM 2899 C CA . GLU B 1 37 ? 12.852 -34.844 -21.469 1 95.44 37 GLU B CA 1
ATOM 2900 C C . GLU B 1 37 ? 12.219 -34.906 -20.078 1 95.44 37 GLU B C 1
ATOM 2902 O O . GLU B 1 37 ? 11.227 -35.625 -19.891 1 95.44 37 GLU B O 1
ATOM 2907 N N . GLN B 1 38 ? 12.727 -34.125 -19.188 1 97.38 38 GLN B N 1
ATOM 2908 C CA . GLN B 1 38 ? 12.281 -34.25 -17.812 1 97.38 38 GLN B CA 1
ATOM 2909 C C . GLN B 1 38 ? 11.359 -33.094 -17.422 1 97.38 38 GLN B C 1
ATOM 2911 O O . GLN B 1 38 ? 11.648 -31.922 -17.734 1 97.38 38 GLN B O 1
ATOM 2916 N N . TYR B 1 39 ? 10.281 -33.438 -16.812 1 98.31 39 TYR B N 1
ATOM 2917 C CA . TYR B 1 39 ? 9.422 -32.469 -16.156 1 98.31 39 TYR B CA 1
ATOM 2918 C C . TYR B 1 39 ? 9.828 -32.281 -14.695 1 98.31 39 TYR B C 1
ATOM 2920 O O . TYR B 1 39 ? 10.117 -33.25 -13.992 1 98.31 39 TYR B O 1
ATOM 2928 N N . TYR B 1 40 ? 9.953 -31.078 -14.297 1 98.75 40 TYR B N 1
ATOM 2929 C CA . TYR B 1 40 ? 10.195 -30.703 -12.906 1 98.75 40 TYR B CA 1
ATOM 2930 C C . TYR B 1 40 ? 8.969 -30.047 -12.289 1 98.75 40 TYR B C 1
ATOM 2932 O O . TYR B 1 40 ? 8.344 -29.188 -12.906 1 98.75 40 TYR B O 1
ATOM 2940 N N . LEU B 1 41 ? 8.602 -30.531 -11.133 1 98.75 41 LEU B N 1
ATOM 2941 C CA . LEU B 1 41 ? 7.52 -29.953 -10.359 1 98.75 41 LEU B CA 1
ATOM 2942 C C . LEU B 1 41 ? 8.047 -29.344 -9.062 1 98.75 41 LEU B C 1
ATOM 2944 O O . LEU B 1 41 ? 8.781 -29.984 -8.32 1 98.75 41 LEU B O 1
ATOM 2948 N N . PHE B 1 42 ? 7.762 -28.094 -8.891 1 98.88 42 PHE B N 1
ATOM 2949 C CA . PHE B 1 42 ? 8.039 -27.391 -7.633 1 98.88 42 PHE B CA 1
ATOM 2950 C C . PHE B 1 42 ? 6.75 -27.141 -6.863 1 98.88 42 PHE B C 1
ATOM 2952 O O . PHE B 1 42 ? 5.707 -26.859 -7.465 1 98.88 42 PHE B O 1
ATOM 2959 N N . SER B 1 43 ? 6.801 -27.188 -5.562 1 98.69 43 SER B N 1
ATOM 2960 C CA . SER B 1 43 ? 5.605 -26.953 -4.766 1 98.69 43 SER B CA 1
ATOM 2961 C C . SER B 1 43 ? 5.965 -26.422 -3.377 1 98.69 43 SER B C 1
ATOM 2963 O O . SER B 1 43 ? 7.125 -26.484 -2.967 1 98.69 43 SER B O 1
ATOM 2965 N N . THR B 1 44 ? 4.977 -25.844 -2.756 1 98.31 44 THR B N 1
ATOM 2966 C CA . THR B 1 44 ? 5.102 -25.484 -1.347 1 98.31 44 THR B CA 1
ATOM 2967 C C . THR B 1 44 ? 5.621 -26.672 -0.53 1 98.31 44 THR B C 1
ATOM 2969 O O . THR B 1 44 ? 5.191 -27.812 -0.732 1 98.31 44 THR B O 1
ATOM 2972 N N . GLY B 1 45 ? 6.512 -26.344 0.418 1 97.25 45 GLY B N 1
ATOM 2973 C CA . GLY B 1 45 ? 7.074 -27.375 1.279 1 97.25 45 GLY B CA 1
ATOM 2974 C C . GLY B 1 45 ? 8.352 -26.938 1.975 1 97.25 45 GLY B C 1
ATOM 2975 O O . GLY B 1 45 ? 8.781 -25.797 1.823 1 97.25 45 GLY B O 1
ATOM 2976 N N . LYS B 1 46 ? 8.906 -27.891 2.715 1 96.88 46 LYS B N 1
ATOM 2977 C CA . LYS B 1 46 ? 10.188 -27.609 3.359 1 96.88 46 LYS B CA 1
ATOM 2978 C C . LYS B 1 46 ? 11.281 -27.359 2.326 1 96.88 46 LYS B C 1
ATOM 2980 O O . LYS B 1 46 ? 11.688 -28.281 1.614 1 96.88 46 LYS B O 1
ATOM 2985 N N . GLY B 1 47 ? 11.68 -26.141 2.221 1 98.12 47 GLY B N 1
ATOM 2986 C CA . GLY B 1 47 ? 12.742 -25.75 1.309 1 98.12 47 GLY B CA 1
ATOM 2987 C C . GLY B 1 47 ? 12.305 -25.719 -0.143 1 98.12 47 GLY B C 1
ATOM 2988 O O . GLY B 1 47 ? 13.133 -25.844 -1.049 1 98.12 47 GLY B O 1
ATOM 2989 N N . ILE B 1 48 ? 11.008 -25.812 -0.403 1 98.62 48 ILE B N 1
ATOM 2990 C CA . ILE B 1 48 ? 10.406 -25.938 -1.724 1 98.62 48 ILE B CA 1
ATOM 2991 C C . ILE B 1 48 ? 10.633 -27.344 -2.266 1 98.62 48 ILE B C 1
ATOM 2993 O O . ILE B 1 48 ? 11.758 -27.703 -2.639 1 98.62 48 ILE B O 1
ATOM 2997 N N . ALA B 1 49 ? 9.656 -28.078 -2.383 1 98.5 49 ALA B N 1
ATOM 2998 C CA . ALA B 1 49 ? 9.742 -29.469 -2.811 1 98.5 49 ALA B CA 1
ATOM 2999 C C . ALA B 1 49 ? 9.953 -29.562 -4.32 1 98.5 49 ALA B C 1
ATOM 3001 O O . ALA B 1 49 ? 9.406 -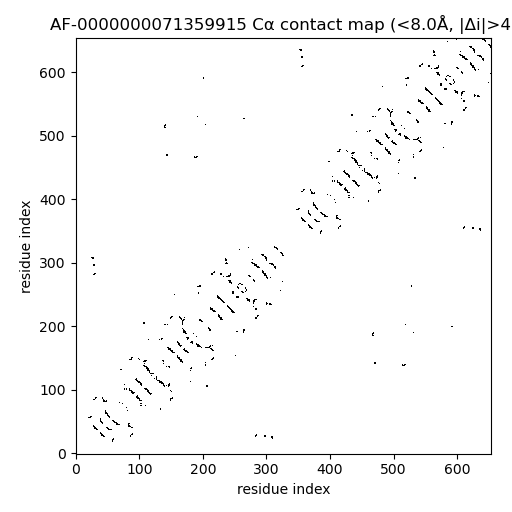28.766 -5.082 1 98.5 49 ALA B O 1
ATOM 3002 N N . ILE B 1 50 ? 10.672 -30.578 -4.684 1 98.69 50 ILE B N 1
ATOM 3003 C CA . ILE B 1 50 ? 10.914 -30.828 -6.098 1 98.69 50 ILE B CA 1
ATOM 3004 C C . ILE B 1 50 ? 10.555 -32.281 -6.422 1 98.69 50 ILE B C 1
ATOM 3006 O O . ILE B 1 50 ? 10.867 -33.188 -5.652 1 98.69 50 ILE B O 1
ATOM 3010 N N . TRP B 1 51 ? 9.875 -32.438 -7.508 1 98.31 51 TRP B N 1
ATOM 3011 C CA . TRP B 1 51 ? 9.617 -33.75 -8.102 1 98.31 51 TRP B CA 1
ATOM 3012 C C . TRP B 1 51 ? 10.008 -33.781 -9.578 1 98.31 51 TRP B C 1
ATOM 3014 O O . TRP B 1 51 ? 9.977 -32.719 -10.242 1 98.31 51 TRP B O 1
ATOM 3024 N N . THR B 1 52 ? 10.336 -34.969 -10.047 1 98.19 52 THR B N 1
ATOM 3025 C CA . THR B 1 52 ? 10.625 -35.094 -11.469 1 98.19 52 THR B CA 1
ATOM 3026 C C . THR B 1 52 ? 9.781 -36.219 -12.078 1 98.19 52 THR B C 1
ATOM 3028 O O . THR B 1 52 ? 9.352 -37.125 -11.375 1 98.19 52 THR B O 1
ATOM 3031 N N . SER B 1 53 ? 9.508 -36.094 -13.297 1 97.94 53 SER B N 1
ATOM 3032 C CA . SER B 1 53 ? 8.742 -37.062 -14.07 1 97.94 53 SER B CA 1
ATOM 3033 C C . SER B 1 53 ? 9.102 -37 -15.547 1 97.94 53 SER B C 1
ATOM 3035 O O . SER B 1 53 ? 9.516 -35.969 -16.062 1 97.94 53 SER B O 1
ATOM 3037 N N . THR B 1 54 ? 8.914 -38.156 -16.266 1 96.38 54 THR B N 1
ATOM 3038 C CA . THR B 1 54 ? 9.102 -38.156 -17.719 1 96.38 54 THR B CA 1
ATOM 3039 C C . THR B 1 54 ? 7.754 -38.156 -18.422 1 96.38 54 THR B C 1
ATOM 3041 O O . THR B 1 54 ? 7.684 -37.938 -19.641 1 96.38 54 THR B O 1
ATOM 3044 N N . ASP B 1 55 ? 6.664 -38.375 -17.656 1 94.5 55 ASP B N 1
ATOM 3045 C CA . ASP B 1 55 ? 5.363 -38.562 -18.297 1 94.5 55 ASP B CA 1
ATOM 3046 C C . ASP B 1 55 ? 4.297 -37.688 -17.625 1 94.5 55 ASP B C 1
ATOM 3048 O O . ASP B 1 55 ? 3.115 -37.781 -17.969 1 94.5 55 ASP B O 1
ATOM 3052 N N . MET B 1 56 ? 4.633 -36.875 -16.547 1 94.75 56 MET B N 1
ATOM 3053 C CA . MET B 1 56 ? 3.754 -36.031 -15.758 1 94.75 56 MET B CA 1
ATOM 3054 C C . MET B 1 56 ? 2.732 -36.844 -14.992 1 94.75 56 MET B C 1
ATOM 3056 O O . MET B 1 56 ? 1.672 -36.344 -14.617 1 94.75 56 MET B O 1
ATOM 3060 N N . LYS B 1 57 ? 3.027 -38.156 -14.773 1 93.81 57 LYS B N 1
ATOM 3061 C CA . LYS B 1 57 ? 2.133 -39.031 -14.039 1 93.81 57 LYS B CA 1
ATOM 3062 C C . LYS B 1 57 ? 2.857 -39.719 -12.867 1 93.81 57 LYS B C 1
ATOM 3064 O O . LYS B 1 57 ? 2.32 -39.781 -11.766 1 93.81 57 LYS B O 1
ATOM 3069 N N . SER B 1 58 ? 4.027 -40.188 -13.18 1 95.62 58 SER B N 1
ATOM 3070 C CA . SER B 1 58 ? 4.859 -40.812 -12.164 1 95.62 58 SER B CA 1
ATOM 3071 C C . SER B 1 58 ? 5.949 -39.875 -11.672 1 95.62 58 SER B C 1
ATOM 3073 O O . SER B 1 58 ? 6.805 -39.438 -12.453 1 95.62 58 SER B O 1
ATOM 3075 N N . TRP B 1 59 ? 5.934 -39.594 -10.422 1 97.56 59 TRP B N 1
ATOM 3076 C CA . TRP B 1 59 ? 6.805 -38.531 -9.898 1 97.56 59 TRP B CA 1
ATOM 3077 C C . TRP B 1 59 ? 7.812 -39.094 -8.906 1 97.56 59 TRP B C 1
ATOM 3079 O O . TRP B 1 59 ? 7.469 -39.969 -8.086 1 97.56 59 TRP B O 1
ATOM 3089 N N . THR B 1 60 ? 9.023 -38.688 -8.969 1 97.19 60 THR B N 1
ATOM 3090 C CA . THR B 1 60 ? 10.086 -39.031 -8.031 1 97.19 60 THR B CA 1
ATOM 3091 C C . THR B 1 60 ? 10.516 -37.812 -7.234 1 97.19 60 THR B C 1
ATOM 3093 O O . THR B 1 60 ? 10.852 -36.781 -7.812 1 97.19 60 THR B O 1
ATOM 3096 N N . ARG B 1 61 ? 10.523 -37.938 -5.973 1 97.44 61 ARG B N 1
ATOM 3097 C CA . ARG B 1 61 ? 10.914 -36.812 -5.102 1 97.44 61 ARG B CA 1
ATOM 3098 C C . ARG B 1 61 ? 12.414 -36.562 -5.203 1 97.44 61 ARG B C 1
ATOM 3100 O O . ARG B 1 61 ? 13.219 -37.5 -5.234 1 97.44 61 ARG B O 1
ATOM 3107 N N . GLN B 1 62 ? 12.781 -35.312 -5.246 1 98 62 GLN B N 1
ATOM 3108 C CA . GLN B 1 62 ? 14.172 -34.875 -5.266 1 98 62 GLN B CA 1
ATOM 3109 C C . GLN B 1 62 ? 14.508 -34.031 -4.023 1 98 62 GLN B C 1
ATOM 3111 O O . GLN B 1 62 ? 13.633 -33.75 -3.203 1 98 62 GLN B O 1
ATOM 3116 N N . ALA B 1 63 ? 15.805 -33.719 -3.844 1 98.25 63 ALA B N 1
ATOM 3117 C CA . ALA B 1 63 ? 16.188 -32.812 -2.781 1 98.25 63 ALA B CA 1
ATOM 3118 C C . ALA B 1 63 ? 15.539 -31.438 -2.986 1 98.25 63 ALA B C 1
ATOM 3120 O O . ALA B 1 63 ? 15.406 -30.969 -4.121 1 98.25 63 ALA B O 1
ATOM 3121 N N . PRO B 1 64 ? 15.164 -30.828 -1.883 1 98.44 64 PRO B N 1
ATOM 3122 C CA . PRO B 1 64 ? 14.531 -29.516 -2.023 1 98.44 64 PRO B CA 1
ATOM 3123 C C . PRO B 1 64 ? 15.492 -28.438 -2.514 1 98.44 64 PRO B C 1
ATOM 3125 O O . PRO B 1 64 ? 16.703 -28.656 -2.531 1 98.44 64 PRO B O 1
ATOM 3128 N N . VAL B 1 65 ? 14.977 -27.312 -2.914 1 98.62 65 VAL B N 1
ATOM 3129 C CA . VAL B 1 65 ? 15.773 -26.188 -3.393 1 98.62 65 VAL B CA 1
ATOM 3130 C C . VAL B 1 65 ? 16.703 -25.703 -2.279 1 98.62 65 VAL B C 1
ATOM 3132 O O . VAL B 1 65 ? 17.906 -25.516 -2.498 1 98.62 65 VAL B O 1
ATOM 3135 N N . PHE B 1 66 ? 16.094 -25.516 -1.101 1 98.12 66 PHE B N 1
ATOM 3136 C CA . PHE B 1 66 ? 16.844 -25.031 0.049 1 98.12 66 PHE B CA 1
ATOM 3137 C C . PHE B 1 66 ? 16.938 -26.094 1.129 1 98.12 66 PHE B C 1
ATOM 3139 O O . PHE B 1 66 ? 15.953 -26.391 1.806 1 98.12 66 PHE B O 1
ATOM 3146 N N . ALA B 1 67 ? 18.078 -26.578 1.308 1 96.12 67 ALA B N 1
ATOM 3147 C CA . ALA B 1 67 ? 18.281 -27.5 2.422 1 96.12 67 ALA B CA 1
ATOM 3148 C C . ALA B 1 67 ? 18.109 -26.797 3.762 1 96.12 67 ALA B C 1
ATOM 3150 O O . ALA B 1 67 ? 17.609 -27.375 4.723 1 96.12 67 ALA B O 1
ATOM 3151 N N . GLN B 1 68 ? 18.531 -25.578 3.777 1 94.69 68 GLN B N 1
ATOM 3152 C CA . GLN B 1 68 ? 18.328 -24.672 4.906 1 94.69 68 GLN B CA 1
ATOM 3153 C C . GLN B 1 68 ? 17.609 -23.406 4.469 1 94.69 68 GLN B C 1
ATOM 3155 O O . GLN B 1 68 ? 17.797 -22.938 3.344 1 94.69 68 GLN B O 1
ATOM 3160 N N . ALA B 1 69 ? 16.906 -22.891 5.418 1 94.75 69 ALA B N 1
ATOM 3161 C CA . ALA B 1 69 ? 16.156 -21.672 5.098 1 94.75 69 ALA B CA 1
ATOM 3162 C C . ALA B 1 69 ? 17.109 -20.547 4.676 1 94.75 69 ALA B C 1
ATOM 3164 O O . ALA B 1 69 ? 18.172 -20.391 5.258 1 94.75 69 ALA B O 1
ATOM 3165 N N . PRO B 1 70 ? 16.656 -19.75 3.695 1 96.06 70 PRO B N 1
ATOM 3166 C CA . PRO B 1 70 ? 17.438 -18.547 3.436 1 96.06 70 PRO B CA 1
ATOM 3167 C C . PRO B 1 70 ? 17.625 -17.672 4.68 1 96.06 70 PRO B C 1
ATOM 3169 O O . PRO B 1 70 ? 16.703 -17.531 5.477 1 96.06 70 PRO B O 1
ATOM 3172 N N . ARG B 1 71 ? 18.766 -17.031 4.848 1 92.94 71 ARG B N 1
ATOM 3173 C CA . ARG B 1 71 ? 19.109 -16.281 6.047 1 92.94 71 ARG B CA 1
ATOM 3174 C C . ARG B 1 71 ? 18.156 -15.125 6.27 1 92.94 71 ARG B C 1
ATOM 3176 O O . ARG B 1 71 ? 17.797 -14.812 7.406 1 92.94 71 ARG B O 1
ATOM 3183 N N . TRP B 1 72 ? 17.734 -14.586 5.211 1 96.31 72 TRP B N 1
ATOM 3184 C CA . TRP B 1 72 ? 16.906 -13.391 5.305 1 96.31 72 TRP B CA 1
ATOM 3185 C C . TRP B 1 72 ? 15.477 -13.75 5.723 1 96.31 72 TRP B C 1
ATOM 3187 O O . TRP B 1 72 ? 14.695 -12.875 6.098 1 96.31 72 TRP B O 1
ATOM 3197 N N . ALA B 1 73 ? 15.023 -15.023 5.625 1 95.56 73 ALA B N 1
ATOM 3198 C CA . ALA B 1 73 ? 13.641 -15.445 5.871 1 95.56 73 ALA B CA 1
ATOM 3199 C C . ALA B 1 73 ? 13.227 -15.133 7.305 1 95.56 73 ALA B C 1
ATOM 3201 O O . ALA B 1 73 ? 12.086 -14.719 7.547 1 95.56 73 ALA B O 1
ATOM 3202 N N . ALA B 1 74 ? 14.141 -15.227 8.203 1 92.69 74 ALA B N 1
ATOM 3203 C CA . ALA B 1 74 ? 13.844 -15.023 9.625 1 92.69 74 ALA B CA 1
ATOM 3204 C C . ALA B 1 74 ? 13.594 -13.555 9.922 1 92.69 74 ALA B C 1
ATOM 3206 O O . ALA B 1 74 ? 12.953 -13.219 10.922 1 92.69 74 ALA B O 1
ATOM 3207 N N . GLU B 1 75 ? 14.125 -12.719 9.086 1 92.19 75 GLU B N 1
ATOM 3208 C CA . GLU B 1 75 ? 13.891 -11.281 9.266 1 92.19 75 GLU B CA 1
ATOM 3209 C C . GLU B 1 75 ? 12.453 -10.914 8.914 1 92.19 75 GLU B C 1
ATOM 3211 O O . GLU B 1 75 ? 11.938 -9.906 9.406 1 92.19 75 GLU B O 1
ATOM 3216 N N . VAL B 1 76 ? 11.812 -11.68 8.117 1 93.75 76 VAL B N 1
ATOM 3217 C CA . VAL B 1 76 ? 10.438 -11.43 7.703 1 93.75 76 VAL B CA 1
ATOM 3218 C C . VAL B 1 76 ? 9.477 -12.156 8.641 1 93.75 76 VAL B C 1
ATOM 3220 O O . VAL B 1 76 ? 8.562 -11.539 9.195 1 93.75 76 VAL B O 1
ATOM 3223 N N . VAL B 1 77 ? 9.648 -13.414 8.797 1 93.19 77 VAL B N 1
ATOM 3224 C CA . VAL B 1 77 ? 8.844 -14.258 9.672 1 93.19 77 VAL B CA 1
ATOM 3225 C C . VAL B 1 77 ? 9.75 -15.016 10.641 1 93.19 77 VAL B C 1
ATOM 3227 O O . VAL B 1 77 ? 10.367 -16.016 10.273 1 93.19 77 VAL B O 1
ATOM 3230 N N . PRO B 1 78 ? 9.602 -14.555 11.844 1 86.69 78 PRO B N 1
ATOM 3231 C CA . PRO B 1 78 ? 10.391 -15.305 12.82 1 86.69 78 PRO B CA 1
ATOM 3232 C C . PRO B 1 78 ? 9.938 -16.75 12.969 1 86.69 78 PRO B C 1
ATOM 3234 O O . PRO B 1 78 ? 8.75 -17.047 12.812 1 86.69 78 PRO B O 1
ATOM 3237 N N . ASP B 1 79 ? 10.617 -17.734 13.141 1 81.75 79 ASP B N 1
ATOM 3238 C CA . ASP B 1 79 ? 10.359 -19.156 13.336 1 81.75 79 ASP B CA 1
ATOM 3239 C C . ASP B 1 79 ? 9.664 -19.766 12.117 1 81.75 79 ASP B C 1
ATOM 3241 O O . ASP B 1 79 ? 8.734 -20.562 12.266 1 81.75 79 ASP B O 1
ATOM 3245 N N . PHE B 1 80 ? 9.852 -19.359 10.93 1 80.62 80 PHE B N 1
ATOM 3246 C CA . PHE B 1 80 ? 9.258 -19.719 9.648 1 80.62 80 PHE B CA 1
ATOM 3247 C C . PHE B 1 80 ? 9.391 -21.219 9.391 1 80.62 80 PHE B C 1
ATOM 3249 O O . PHE B 1 80 ? 8.562 -21.812 8.688 1 80.62 80 PHE B O 1
ATOM 3256 N N . GLY B 1 81 ? 10.344 -21.969 10.016 1 86 81 GLY B N 1
ATOM 3257 C CA . GLY B 1 81 ? 10.492 -23.422 9.945 1 86 81 GLY B CA 1
ATOM 3258 C C . GLY B 1 81 ? 10.812 -23.906 8.547 1 86 81 GLY B C 1
ATOM 3259 O O . GLY B 1 81 ? 10.477 -25.047 8.188 1 86 81 GLY B O 1
ATOM 3260 N N . ASN B 1 82 ? 11.227 -23.109 7.617 1 92.94 82 ASN B N 1
ATOM 3261 C CA . ASN B 1 82 ? 11.664 -23.359 6.246 1 92.94 82 ASN B CA 1
ATOM 3262 C C . ASN B 1 82 ? 10.523 -23.891 5.387 1 92.94 82 ASN B C 1
ATOM 3264 O O . ASN B 1 82 ? 10.766 -24.609 4.418 1 92.94 82 ASN B O 1
ATOM 3268 N N . HIS B 1 83 ? 9.344 -23.719 5.789 1 94.94 83 HIS B N 1
ATOM 3269 C CA . HIS B 1 83 ? 8.195 -24.062 4.953 1 94.94 83 HIS B CA 1
ATOM 3270 C C . HIS B 1 83 ? 7.898 -22.938 3.959 1 94.94 83 HIS B C 1
ATOM 3272 O O . HIS B 1 83 ? 7.195 -21.984 4.289 1 94.94 83 HIS B O 1
ATOM 3278 N N . ILE B 1 84 ? 8.391 -23.109 2.764 1 97.88 84 ILE B N 1
ATOM 3279 C CA . ILE B 1 84 ? 8.367 -22.047 1.759 1 97.88 84 ILE B CA 1
ATOM 3280 C C . ILE B 1 84 ? 7.191 -22.266 0.813 1 97.88 84 ILE B C 1
ATOM 3282 O O . ILE B 1 84 ? 6.922 -23.391 0.385 1 97.88 84 ILE B O 1
ATOM 3286 N N . TRP B 1 85 ? 6.531 -21.109 0.509 1 97.31 85 TRP B N 1
ATOM 3287 C CA . TRP B 1 85 ? 5.242 -21.219 -0.171 1 97.31 85 TRP B CA 1
ATOM 3288 C C . TRP B 1 85 ? 5.371 -20.828 -1.642 1 97.31 85 TRP B C 1
ATOM 3290 O O . TRP B 1 85 ? 6.18 -19.969 -1.996 1 97.31 85 TRP B O 1
ATOM 3300 N N . ALA B 1 86 ? 4.52 -21.406 -2.414 1 98.25 86 ALA B N 1
ATOM 3301 C CA . ALA B 1 86 ? 3.969 -20.953 -3.691 1 98.25 86 ALA B CA 1
ATOM 3302 C C . ALA B 1 86 ? 5.074 -20.484 -4.629 1 98.25 86 ALA B C 1
ATOM 3304 O O . ALA B 1 86 ? 5.086 -19.328 -5.047 1 98.25 86 ALA B O 1
ATOM 3305 N N . PRO B 1 87 ? 5.953 -21.391 -5.02 1 98.81 87 PRO B N 1
ATOM 3306 C CA . PRO B 1 87 ? 7 -21 -5.965 1 98.81 87 PRO B CA 1
ATOM 3307 C C . PRO B 1 87 ? 6.465 -20.75 -7.375 1 98.81 87 PRO B C 1
ATOM 3309 O O . PRO B 1 87 ? 5.359 -21.203 -7.703 1 98.81 87 PRO B O 1
ATOM 3312 N N . ASP B 1 88 ? 7.176 -20 -8.117 1 98.94 88 ASP B N 1
ATOM 3313 C CA . ASP B 1 88 ? 7.047 -19.938 -9.57 1 98.94 88 ASP B CA 1
ATOM 3314 C C . ASP B 1 88 ? 8.406 -20.109 -10.25 1 98.94 88 ASP B C 1
ATOM 3316 O O . ASP B 1 88 ? 9.406 -19.531 -9.805 1 98.94 88 ASP B O 1
ATOM 3320 N N . ILE B 1 89 ? 8.469 -20.891 -11.266 1 98.94 89 ILE B N 1
ATOM 3321 C CA . ILE B 1 89 ? 9.703 -21.172 -11.992 1 98.94 89 ILE B CA 1
ATOM 3322 C C . ILE B 1 89 ? 9.609 -20.609 -13.406 1 98.94 89 ILE B C 1
ATOM 3324 O O . ILE B 1 89 ? 8.648 -20.875 -14.125 1 98.94 89 ILE B O 1
ATOM 3328 N N . PHE B 1 90 ? 10.555 -19.781 -13.789 1 98.75 90 PHE B N 1
ATOM 3329 C CA . PHE B 1 90 ? 10.594 -19.062 -15.055 1 98.75 90 PHE B CA 1
ATOM 3330 C C . PHE B 1 90 ? 11.969 -19.188 -15.711 1 98.75 90 PHE B C 1
ATOM 3332 O O . PHE B 1 90 ? 12.992 -19.031 -15.047 1 98.75 90 PHE B O 1
ATOM 3339 N N . TYR B 1 91 ? 11.984 -19.594 -16.938 1 98.31 91 TYR B N 1
ATOM 3340 C CA . TYR B 1 91 ? 13.234 -19.688 -17.688 1 98.31 91 TYR B CA 1
ATOM 3341 C C . TYR B 1 91 ? 13.422 -18.453 -18.578 1 98.31 91 TYR B C 1
ATOM 3343 O O . TYR B 1 91 ? 12.547 -18.125 -19.391 1 98.31 91 TYR B O 1
ATOM 3351 N N . PHE B 1 92 ? 14.539 -17.828 -18.438 1 97.88 92 PHE B N 1
ATOM 3352 C CA . PHE B 1 92 ? 14.82 -16.594 -19.156 1 97.88 92 PHE B CA 1
ATOM 3353 C C . PHE B 1 92 ? 16.312 -16.438 -19.406 1 97.88 92 PHE B C 1
ATOM 3355 O O . PHE B 1 92 ? 17.109 -16.484 -18.469 1 97.88 92 PHE B O 1
ATOM 3362 N N . LYS B 1 93 ? 16.688 -16.281 -20.688 1 96.56 93 LYS B N 1
ATOM 3363 C CA . LYS B 1 93 ? 18.078 -16.047 -21.109 1 96.56 93 LYS B CA 1
ATOM 3364 C C . LYS B 1 93 ? 19.016 -17.062 -20.438 1 96.56 93 LYS B C 1
ATOM 3366 O O . LYS B 1 93 ? 19.984 -16.672 -19.781 1 96.56 93 LYS B O 1
ATOM 3371 N N . ASP B 1 94 ? 18.734 -18.312 -20.531 1 96.88 94 ASP B N 1
ATOM 3372 C CA . ASP B 1 94 ? 19.562 -19.469 -20.188 1 96.88 94 ASP B CA 1
ATOM 3373 C C . ASP B 1 94 ? 19.719 -19.578 -18.672 1 96.88 94 ASP B C 1
ATOM 3375 O O . ASP B 1 94 ? 20.75 -20.031 -18.188 1 96.88 94 ASP B O 1
ATOM 3379 N N . GLN B 1 95 ? 18.734 -19.094 -18.031 1 97.88 95 GLN B N 1
ATOM 3380 C CA . GLN B 1 95 ? 18.734 -19.172 -16.562 1 97.88 95 GLN B CA 1
ATOM 3381 C C . GLN B 1 95 ? 17.344 -19.438 -16.031 1 97.88 95 GLN B C 1
ATOM 3383 O O . GLN B 1 95 ? 16.359 -18.938 -16.562 1 97.88 95 GLN B O 1
ATOM 3388 N N . TYR B 1 96 ? 17.297 -20.359 -14.961 1 98.81 96 TYR B N 1
ATOM 3389 C CA . TYR B 1 96 ? 16.047 -20.562 -14.258 1 98.81 96 TYR B CA 1
ATOM 3390 C C . TYR B 1 96 ? 15.891 -19.594 -13.094 1 98.81 96 TYR B C 1
ATOM 3392 O O . TYR B 1 96 ? 16.812 -19.453 -12.281 1 98.81 96 TYR B O 1
ATOM 3400 N N . TYR B 1 97 ? 14.797 -18.906 -13.062 1 98.94 97 TYR B N 1
ATOM 3401 C CA . TYR B 1 97 ? 14.406 -18.016 -11.977 1 98.94 97 TYR B CA 1
ATOM 3402 C C . TYR B 1 97 ? 13.297 -18.625 -11.141 1 98.94 97 TYR B C 1
ATOM 3404 O O . TYR B 1 97 ? 12.227 -18.953 -11.664 1 98.94 97 TYR B O 1
ATOM 3412 N N . LEU B 1 98 ? 13.594 -18.844 -9.883 1 98.94 98 LEU B N 1
ATOM 3413 C CA . LEU B 1 98 ? 12.609 -19.391 -8.953 1 98.94 98 LEU B CA 1
ATOM 3414 C C . LEU B 1 98 ? 12.188 -18.344 -7.926 1 98.94 98 LEU B C 1
ATOM 3416 O O . LEU B 1 98 ? 12.969 -17.984 -7.035 1 98.94 98 LEU B O 1
ATOM 3420 N N . TYR B 1 99 ? 11.016 -17.828 -8.086 1 98.94 99 TYR B N 1
ATOM 3421 C CA . TYR B 1 99 ? 10.414 -16.922 -7.102 1 98.94 99 TYR B CA 1
ATOM 3422 C C . TYR B 1 99 ? 9.609 -17.703 -6.066 1 98.94 99 TYR B C 1
ATOM 3424 O O . TYR B 1 99 ? 9.008 -18.734 -6.391 1 98.94 99 TYR B O 1
ATOM 3432 N N . TYR B 1 100 ? 9.617 -17.188 -4.848 1 98.75 100 TYR B N 1
ATOM 3433 C CA . TYR B 1 100 ? 8.938 -17.922 -3.783 1 98.75 100 TYR B CA 1
ATOM 3434 C C . TYR B 1 100 ? 8.492 -16.984 -2.67 1 98.75 100 TYR B C 1
ATOM 3436 O O . TYR B 1 100 ? 8.875 -15.812 -2.652 1 98.75 100 TYR B O 1
ATOM 3444 N N . SER B 1 101 ? 7.684 -17.5 -1.741 1 98.25 101 SER B N 1
ATOM 3445 C CA . SER B 1 101 ? 7.074 -16.656 -0.722 1 98.25 101 SER B CA 1
ATOM 3446 C C . SER B 1 101 ? 7.469 -17.109 0.68 1 98.25 101 SER B C 1
ATOM 3448 O O . SER B 1 101 ? 7.43 -18.297 0.988 1 98.25 101 SER B O 1
ATOM 3450 N N . ILE B 1 102 ? 7.895 -16.156 1.416 1 97.69 102 ILE B N 1
ATOM 3451 C CA . ILE B 1 102 ? 8 -16.297 2.863 1 97.69 102 ILE B CA 1
ATOM 3452 C C . ILE B 1 102 ? 6.855 -15.555 3.541 1 97.69 102 ILE B C 1
ATOM 3454 O O . ILE B 1 102 ? 6.711 -14.344 3.371 1 97.69 102 ILE B O 1
ATOM 3458 N N . SER B 1 103 ? 6.035 -16.266 4.246 1 94.56 103 SER B N 1
ATOM 3459 C CA . SER B 1 103 ? 4.852 -15.625 4.805 1 94.56 103 SER B CA 1
ATOM 3460 C C . SER B 1 103 ? 4.359 -16.344 6.051 1 94.56 103 SER B C 1
ATOM 3462 O O . SER B 1 103 ? 4.93 -17.359 6.449 1 94.56 103 SER B O 1
ATOM 3464 N N . SER B 1 104 ? 3.447 -15.625 6.758 1 87.31 104 SER B N 1
ATOM 3465 C CA . SER B 1 104 ? 2.686 -16.188 7.867 1 87.31 104 SER B CA 1
ATOM 3466 C C . SER B 1 104 ? 1.188 -16.156 7.586 1 87.31 104 SER B C 1
ATOM 3468 O O . SER B 1 104 ? 0.693 -15.203 6.965 1 87.31 104 SER B O 1
ATOM 3470 N N . PHE B 1 105 ? 0.522 -17.156 8.094 1 84.38 105 PHE B N 1
ATOM 3471 C CA . PHE B 1 105 ? -0.906 -17.25 7.824 1 84.38 105 PHE B CA 1
ATOM 3472 C C . PHE B 1 105 ? -1.652 -16.047 8.391 1 84.38 105 PHE B C 1
ATOM 3474 O O . PHE B 1 105 ? -1.375 -15.609 9.508 1 84.38 105 PHE B O 1
ATOM 3481 N N . ALA B 1 106 ? -2.527 -15.484 7.594 1 87.19 106 ALA B N 1
ATOM 3482 C CA . ALA B 1 106 ? -3.52 -14.469 7.957 1 87.19 106 ALA B CA 1
ATOM 3483 C C . ALA B 1 106 ? -2.861 -13.117 8.195 1 87.19 106 ALA B C 1
ATOM 3485 O O . ALA B 1 106 ? -3.455 -12.234 8.82 1 87.19 106 ALA B O 1
ATOM 3486 N N . LYS B 1 107 ? -1.669 -12.961 7.75 1 91.38 107 LYS B N 1
ATOM 3487 C CA . LYS B 1 107 ? -0.952 -11.695 7.82 1 91.38 107 LYS B CA 1
ATOM 3488 C C . LYS B 1 107 ? -0.315 -11.344 6.477 1 91.38 107 LYS B C 1
ATOM 3490 O O . LYS B 1 107 ? 0.019 -12.234 5.695 1 91.38 107 LYS B O 1
ATOM 3495 N N . ASN B 1 108 ? -0.191 -10.078 6.227 1 95.56 108 ASN B N 1
ATOM 3496 C CA . ASN B 1 108 ? 0.562 -9.68 5.039 1 95.56 108 ASN B CA 1
ATOM 3497 C C . ASN B 1 108 ? 2.006 -9.328 5.387 1 95.56 108 ASN B C 1
ATOM 3499 O O . ASN B 1 108 ? 2.594 -8.438 4.77 1 95.56 108 ASN B O 1
ATOM 3503 N N . THR B 1 109 ? 2.498 -9.859 6.523 1 95.81 109 THR B N 1
ATOM 3504 C CA . THR B 1 109 ? 3.936 -9.914 6.766 1 95.81 109 THR B CA 1
ATOM 3505 C C . THR B 1 109 ? 4.594 -10.961 5.871 1 95.81 109 THR B C 1
ATOM 3507 O O . THR B 1 109 ? 4.785 -12.109 6.281 1 95.81 109 THR B O 1
ATOM 3510 N N . SER B 1 110 ? 4.887 -10.555 4.652 1 97.38 110 SER B N 1
ATOM 3511 C CA . SER B 1 110 ? 5.324 -11.5 3.633 1 97.38 110 SER B CA 1
ATOM 3512 C C . SER B 1 110 ? 6.402 -10.898 2.74 1 97.38 110 SER B C 1
ATOM 3514 O O . SER B 1 110 ? 6.555 -9.68 2.682 1 97.38 110 SER B O 1
ATOM 3516 N N . ALA B 1 111 ? 7.121 -11.805 2.104 1 98.31 111 ALA B N 1
ATOM 3517 C CA . ALA B 1 111 ? 8.109 -11.391 1.112 1 98.31 111 ALA B CA 1
ATOM 3518 C C . ALA B 1 111 ? 8.234 -12.43 -0.003 1 98.31 111 ALA B C 1
ATOM 3520 O O . ALA B 1 111 ? 8.109 -13.633 0.24 1 98.31 111 ALA B O 1
ATOM 3521 N N . ILE B 1 112 ? 8.43 -11.945 -1.14 1 98.81 112 ILE B N 1
ATOM 3522 C CA . ILE B 1 112 ? 8.812 -12.781 -2.275 1 98.81 112 ILE B CA 1
ATOM 3523 C C . ILE B 1 112 ? 10.32 -12.719 -2.48 1 98.81 112 ILE B C 1
ATOM 3525 O O . ILE B 1 112 ? 10.891 -11.633 -2.619 1 98.81 112 ILE B O 1
ATOM 3529 N N . GLY B 1 113 ? 10.938 -13.867 -2.412 1 98.75 113 GLY B N 1
ATOM 3530 C CA . GLY B 1 113 ? 12.359 -14 -2.705 1 98.75 113 GLY B CA 1
ATOM 3531 C C . GLY B 1 113 ? 12.633 -14.617 -4.066 1 98.75 113 GLY B C 1
ATOM 3532 O O . GLY B 1 113 ? 11.703 -15.039 -4.758 1 98.75 113 GLY B O 1
ATOM 3533 N N . LEU B 1 114 ? 13.93 -14.633 -4.41 1 98.88 114 LEU B N 1
ATOM 3534 C CA . LEU B 1 114 ? 14.352 -15.141 -5.711 1 98.88 114 LEU B CA 1
ATOM 3535 C C . LEU B 1 114 ? 15.625 -15.969 -5.59 1 98.88 114 LEU B C 1
ATOM 3537 O O . LEU B 1 114 ? 16.562 -15.586 -4.875 1 98.88 114 LEU B O 1
ATOM 3541 N N . ALA B 1 115 ? 15.633 -17.094 -6.23 1 98.81 115 ALA B N 1
ATOM 3542 C CA . ALA B 1 115 ? 16.844 -17.891 -6.465 1 98.81 115 ALA B CA 1
ATOM 3543 C C . ALA B 1 115 ? 16.984 -18.234 -7.941 1 98.81 115 ALA B C 1
ATOM 3545 O O . ALA B 1 115 ? 16 -18.344 -8.664 1 98.81 115 ALA B O 1
ATOM 3546 N N . THR B 1 116 ? 18.219 -18.391 -8.375 1 98.81 116 THR B N 1
ATOM 3547 C CA . THR B 1 116 ? 18.453 -18.734 -9.773 1 98.81 116 THR B CA 1
ATOM 3548 C C . THR B 1 116 ? 19.359 -19.953 -9.883 1 98.81 116 THR B C 1
ATOM 3550 O O . THR B 1 116 ? 20.141 -20.234 -8.969 1 98.81 116 THR B O 1
ATOM 3553 N N . SER B 1 117 ? 19.219 -20.656 -10.938 1 98.81 117 SER B N 1
ATOM 3554 C CA . SER B 1 117 ? 20.031 -21.828 -11.266 1 98.81 117 SER B CA 1
ATOM 3555 C C . SER B 1 117 ? 20.219 -21.953 -12.773 1 98.81 117 SER B C 1
ATOM 3557 O O . SER B 1 117 ? 19.297 -21.672 -13.547 1 98.81 117 SER B O 1
ATOM 3559 N N . LYS B 1 118 ? 21.328 -22.484 -13.156 1 98.56 118 LYS B N 1
ATOM 3560 C CA . LYS B 1 118 ? 21.609 -22.672 -14.578 1 98.56 118 LYS B CA 1
ATOM 3561 C C . LYS B 1 118 ? 20.875 -23.906 -15.117 1 98.56 118 LYS B C 1
ATOM 3563 O O . LYS B 1 118 ? 20.531 -23.969 -16.297 1 98.56 118 LYS B O 1
ATOM 3568 N N . THR B 1 119 ? 20.688 -24.875 -14.273 1 98.75 119 THR B N 1
ATOM 3569 C CA . THR B 1 119 ? 20.031 -26.109 -14.641 1 98.75 119 THR B CA 1
ATOM 3570 C C . THR B 1 119 ? 19.188 -26.641 -13.492 1 98.75 119 THR B C 1
ATOM 3572 O O . THR B 1 119 ? 19.406 -26.281 -12.336 1 98.75 119 THR B O 1
ATOM 3575 N N . LEU B 1 120 ? 18.203 -27.438 -13.805 1 98.81 120 LEU B N 1
ATOM 3576 C CA . LEU B 1 120 ? 17.344 -28.062 -12.797 1 98.81 120 LEU B CA 1
ATOM 3577 C C . LEU B 1 120 ? 17.828 -29.484 -12.484 1 98.81 120 LEU B C 1
ATOM 3579 O O . LEU B 1 120 ? 17.359 -30.094 -11.523 1 98.81 120 LEU B O 1
ATOM 3583 N N . ASN B 1 121 ? 18.766 -29.969 -13.258 1 98.56 121 ASN B N 1
ATOM 3584 C CA . ASN B 1 121 ? 19.312 -31.312 -13.086 1 98.56 121 ASN B CA 1
ATOM 3585 C C . ASN B 1 121 ? 20.281 -31.375 -11.914 1 98.56 121 ASN B C 1
ATOM 3587 O O . ASN B 1 121 ? 21.422 -30.906 -12.016 1 98.56 121 ASN B O 1
ATOM 3591 N N . GLN B 1 122 ? 19.875 -32.094 -10.906 1 98.06 122 GLN B N 1
ATOM 3592 C CA . GLN B 1 122 ? 20.656 -32.094 -9.672 1 98.06 122 GLN B CA 1
ATOM 3593 C C . GLN B 1 122 ? 21.953 -32.875 -9.844 1 98.06 122 GLN B C 1
ATOM 3595 O O . GLN B 1 122 ? 22.875 -32.75 -9.039 1 98.06 122 GLN B O 1
ATOM 3600 N N . ALA B 1 123 ? 22.047 -33.656 -10.867 1 97.25 123 ALA B N 1
ATOM 3601 C CA . ALA B 1 123 ? 23.25 -34.438 -11.109 1 97.25 123 ALA B CA 1
ATOM 3602 C C . ALA B 1 123 ? 24.297 -33.625 -11.859 1 97.25 123 ALA B C 1
ATOM 3604 O O . ALA B 1 123 ? 25.469 -34.062 -11.961 1 97.25 123 ALA B O 1
ATOM 3605 N N . SER B 1 124 ? 23.906 -32.594 -12.398 1 97.81 124 SER B N 1
ATOM 3606 C CA . SER B 1 124 ? 24.812 -31.766 -13.172 1 97.81 124 SER B CA 1
ATOM 3607 C C . SER B 1 124 ? 25.781 -31.016 -12.258 1 97.81 124 SER B C 1
ATOM 3609 O O . SER B 1 124 ? 25.375 -30.516 -11.203 1 97.81 124 SER B O 1
ATOM 3611 N N . PRO B 1 125 ? 27.016 -30.828 -12.711 1 97.88 125 PRO B N 1
ATOM 3612 C CA . PRO B 1 125 ? 27.953 -30.016 -11.938 1 97.88 125 PRO B CA 1
ATOM 3613 C C . PRO B 1 125 ? 27.578 -28.531 -11.914 1 97.88 125 PRO B C 1
ATOM 3615 O O . PRO B 1 125 ? 28.094 -27.766 -11.102 1 97.88 125 PRO B O 1
ATOM 3618 N N . GLU B 1 126 ? 26.688 -28.156 -12.781 1 97.75 126 GLU B N 1
ATOM 3619 C CA . GLU B 1 126 ? 26.281 -26.75 -12.867 1 97.75 126 GLU B CA 1
ATOM 3620 C C . GLU B 1 126 ? 25.031 -26.484 -12.016 1 97.75 126 GLU B C 1
ATOM 3622 O O . GLU B 1 126 ? 24.547 -25.359 -11.953 1 97.75 126 GLU B O 1
ATOM 3627 N N . TYR B 1 127 ? 24.562 -27.547 -11.391 1 98.12 127 TYR B N 1
ATOM 3628 C CA . TYR B 1 127 ? 23.375 -27.375 -10.555 1 98.12 127 TYR B CA 1
ATOM 3629 C C . TYR B 1 127 ? 23.719 -26.594 -9.289 1 98.12 127 TYR B C 1
ATOM 3631 O O . TYR B 1 127 ? 24.766 -26.828 -8.672 1 98.12 127 TYR B O 1
ATOM 3639 N N . GLY B 1 128 ? 22.844 -25.766 -8.891 1 97.94 128 GLY B N 1
ATOM 3640 C CA . GLY B 1 128 ? 22.938 -24.969 -7.68 1 97.94 128 GLY B CA 1
ATOM 3641 C C . GLY B 1 128 ? 22.062 -23.734 -7.715 1 97.94 128 GLY B C 1
ATOM 3642 O O . GLY B 1 128 ? 21.891 -23.109 -8.773 1 97.94 128 GLY B O 1
ATOM 3643 N N . TRP B 1 129 ? 21.578 -23.438 -6.605 1 98.56 129 TRP B N 1
ATOM 3644 C CA . TRP B 1 129 ? 20.703 -22.266 -6.52 1 98.56 129 TRP B CA 1
ATOM 3645 C C . TRP B 1 129 ? 21.422 -21.094 -5.84 1 98.56 129 TRP B C 1
ATOM 3647 O O . TRP B 1 129 ? 21.969 -21.25 -4.746 1 98.56 129 TRP B O 1
ATOM 3657 N N . THR B 1 130 ? 21.469 -19.969 -6.469 1 98.19 130 THR B N 1
ATOM 3658 C CA . THR B 1 130 ? 21.953 -18.719 -5.891 1 98.19 130 THR B CA 1
ATOM 3659 C C . THR B 1 130 ? 20.797 -17.906 -5.309 1 98.19 130 THR B C 1
ATOM 3661 O O . THR B 1 130 ? 19.875 -17.531 -6.027 1 98.19 130 THR B O 1
ATOM 3664 N N . ASP B 1 131 ? 20.891 -17.641 -4.027 1 98.06 131 ASP B N 1
ATOM 3665 C CA . ASP B 1 131 ? 19.875 -16.844 -3.355 1 98.06 131 ASP B CA 1
ATOM 3666 C C . ASP B 1 131 ? 20.109 -15.359 -3.572 1 98.06 131 ASP B C 1
ATOM 3668 O O . ASP B 1 131 ? 21.188 -14.844 -3.26 1 98.06 131 ASP B O 1
ATOM 3672 N N . HIS B 1 132 ? 19.062 -14.617 -4.082 1 98.56 132 HIS B N 1
ATOM 3673 C CA . HIS B 1 132 ? 19.219 -13.195 -4.359 1 98.56 132 HIS B CA 1
ATOM 3674 C C . HIS B 1 132 ? 18.484 -12.352 -3.324 1 98.56 132 HIS B C 1
ATOM 3676 O O . HIS B 1 132 ? 18.438 -11.125 -3.438 1 98.56 132 HIS B O 1
ATOM 3682 N N . GLY B 1 133 ? 17.828 -12.977 -2.357 1 98.31 133 GLY B N 1
ATOM 3683 C CA . GLY B 1 133 ? 17.172 -12.258 -1.286 1 98.31 133 GLY B CA 1
ATOM 3684 C C . GLY B 1 133 ? 15.773 -11.789 -1.66 1 98.31 133 GLY B C 1
ATOM 3685 O O . GLY B 1 133 ? 15.109 -12.398 -2.5 1 98.31 133 GLY B O 1
ATOM 3686 N N . ILE B 1 134 ? 15.281 -10.758 -0.961 1 98.31 134 ILE B N 1
ATOM 3687 C CA . ILE B 1 134 ? 13.93 -10.242 -1.098 1 98.31 134 ILE B CA 1
ATOM 3688 C C . ILE B 1 134 ? 13.82 -9.406 -2.371 1 98.31 134 ILE B C 1
ATOM 3690 O O . ILE B 1 134 ? 14.641 -8.523 -2.615 1 98.31 134 ILE B O 1
ATOM 3694 N N . ILE B 1 135 ? 12.758 -9.703 -3.084 1 97.69 135 ILE B N 1
ATOM 3695 C CA . ILE B 1 135 ? 12.445 -8.93 -4.285 1 97.69 135 ILE B CA 1
ATOM 3696 C C . ILE B 1 135 ? 11.289 -7.98 -4.004 1 97.69 135 ILE B C 1
ATOM 3698 O O . ILE B 1 135 ? 11.203 -6.906 -4.605 1 97.69 135 ILE B O 1
ATOM 3702 N N . LEU B 1 136 ? 10.477 -8.359 -3.219 1 98.38 136 LEU B N 1
ATOM 3703 C CA . LEU B 1 136 ? 9.25 -7.641 -2.881 1 98.38 136 LEU B CA 1
ATOM 3704 C C . LEU B 1 136 ? 8.773 -8.008 -1.479 1 98.38 136 LEU B C 1
ATOM 3706 O O . LEU B 1 136 ? 8.781 -9.18 -1.101 1 98.38 136 LEU B O 1
ATOM 3710 N N . GLN B 1 137 ? 8.328 -6.984 -0.699 1 97.94 137 GLN B N 1
ATOM 3711 C CA . GLN B 1 137 ? 7.887 -7.234 0.667 1 97.94 137 GLN B CA 1
ATOM 3712 C C . GLN B 1 137 ? 6.625 -6.438 0.991 1 97.94 137 GLN B C 1
ATOM 3714 O O . GLN B 1 137 ? 6.516 -5.266 0.618 1 97.94 137 GLN B O 1
ATOM 3719 N N . SER B 1 138 ? 5.684 -7.07 1.597 1 98.12 138 SER B N 1
ATOM 3720 C CA . SER B 1 138 ? 4.508 -6.391 2.123 1 98.12 138 SER B CA 1
ATOM 3721 C C . SER B 1 138 ? 4.613 -6.188 3.631 1 98.12 138 SER B C 1
ATOM 3723 O O . SER B 1 138 ? 5.137 -7.047 4.344 1 98.12 138 SER B O 1
ATOM 3725 N N . VAL B 1 139 ? 4.109 -5.07 4.082 1 97.19 139 VAL B N 1
ATOM 3726 C CA . VAL B 1 139 ? 4.148 -4.664 5.484 1 97.19 139 VAL B CA 1
ATOM 3727 C C . VAL B 1 139 ? 2.734 -4.34 5.965 1 97.19 139 VAL B C 1
ATOM 3729 O O . VAL B 1 139 ? 2.029 -3.541 5.344 1 97.19 139 VAL B O 1
ATOM 3732 N N . PRO B 1 140 ? 2.309 -4.98 7.109 1 96.81 140 PRO B N 1
ATOM 3733 C CA . PRO B 1 140 ? 0.987 -4.668 7.66 1 96.81 140 PRO B CA 1
ATOM 3734 C C . PRO B 1 140 ? 0.812 -3.18 7.957 1 96.81 140 PRO B C 1
ATOM 3736 O O . PRO B 1 140 ? 1.733 -2.537 8.469 1 96.81 140 PRO B O 1
ATOM 3739 N N . GLY B 1 141 ? -0.352 -2.664 7.566 1 96.88 141 GLY B N 1
ATOM 3740 C CA . GLY B 1 141 ? -0.643 -1.259 7.797 1 96.88 141 GLY B CA 1
ATOM 3741 C C . GLY B 1 141 ? -0.145 -0.357 6.684 1 96.88 141 GLY B C 1
ATOM 3742 O O . GLY B 1 141 ? -0.693 0.725 6.465 1 96.88 141 GLY B O 1
ATOM 3743 N N . ARG B 1 142 ? 0.915 -0.764 5.98 1 97.69 142 ARG B N 1
ATOM 3744 C CA . ARG B 1 142 ? 1.468 0.012 4.875 1 97.69 142 ARG B CA 1
ATOM 3745 C C . ARG B 1 142 ? 0.84 -0.403 3.549 1 97.69 142 ARG B C 1
ATOM 3747 O O . ARG B 1 142 ? 0.444 0.449 2.75 1 97.69 142 ARG B O 1
ATOM 3754 N N . ASP B 1 143 ? 0.782 -1.729 3.336 1 97.81 143 ASP B N 1
ATOM 3755 C CA . ASP B 1 143 ? 0.382 -2.285 2.047 1 97.81 143 ASP B CA 1
ATOM 3756 C C . ASP B 1 143 ? -0.989 -2.951 2.137 1 97.81 143 ASP B C 1
ATOM 3758 O O . ASP B 1 143 ? -1.243 -3.738 3.049 1 97.81 143 ASP B O 1
ATOM 3762 N N . MET B 1 144 ? -1.827 -2.662 1.243 1 97.44 144 MET B N 1
ATOM 3763 C CA . MET B 1 144 ? -3.121 -3.33 1.152 1 97.44 144 MET B CA 1
ATOM 3764 C C . MET B 1 144 ? -3.066 -4.496 0.17 1 97.44 144 MET B C 1
ATOM 3766 O O . MET B 1 144 ? -3.99 -4.691 -0.622 1 97.44 144 MET B O 1
ATOM 3770 N N . TRP B 1 145 ? -1.955 -5.152 0.096 1 97.75 145 TRP B N 1
ATOM 3771 C CA . TRP B 1 145 ? -1.721 -6.371 -0.669 1 97.75 145 TRP B CA 1
ATOM 3772 C C . TRP B 1 145 ? -0.711 -7.273 0.035 1 97.75 145 TRP B C 1
ATOM 3774 O O . TRP B 1 145 ? -0.08 -6.863 1.013 1 97.75 145 TRP B O 1
ATOM 3784 N N . ASN B 1 146 ? -0.632 -8.5 -0.366 1 98.38 146 ASN B N 1
ATOM 3785 C CA . ASN B 1 146 ? 0.21 -9.531 0.233 1 98.38 146 ASN B CA 1
ATOM 3786 C C . ASN B 1 146 ? 1.244 -10.062 -0.758 1 98.38 146 ASN B C 1
ATOM 3788 O O . ASN B 1 146 ? 0.892 -10.508 -1.852 1 98.38 146 ASN B O 1
ATOM 3792 N N . ALA B 1 147 ? 2.5 -9.984 -0.384 1 98.56 147 ALA B N 1
ATOM 3793 C CA . ALA B 1 147 ? 3.578 -10.375 -1.287 1 98.56 147 ALA B CA 1
ATOM 3794 C C . ALA B 1 147 ? 3.752 -11.891 -1.313 1 98.56 147 ALA B C 1
ATOM 3796 O O . ALA B 1 147 ? 4.781 -12.414 -0.878 1 98.56 147 ALA B O 1
ATOM 3797 N N . ILE B 1 148 ? 2.771 -12.547 -1.908 1 98.5 148 ILE B N 1
ATOM 3798 C CA . ILE B 1 148 ? 2.857 -13.992 -2.078 1 98.5 148 ILE B CA 1
ATOM 3799 C C . ILE B 1 148 ? 2.385 -14.375 -3.479 1 98.5 148 ILE B C 1
ATOM 3801 O O . ILE B 1 148 ? 1.852 -13.539 -4.211 1 98.5 148 ILE B O 1
ATOM 3805 N N . ASP B 1 149 ? 2.637 -15.594 -3.822 1 98.81 149 ASP B N 1
ATOM 3806 C CA . ASP B 1 149 ? 2.107 -16.25 -5.02 1 98.81 149 ASP B CA 1
ATOM 3807 C C . ASP B 1 149 ? 2.596 -15.539 -6.285 1 98.81 149 ASP B C 1
ATOM 3809 O O . ASP B 1 149 ? 1.794 -15.164 -7.145 1 98.81 149 ASP B O 1
ATOM 3813 N N . PRO B 1 150 ? 3.865 -15.477 -6.473 1 98.94 150 PRO B N 1
ATOM 3814 C CA . PRO B 1 150 ? 4.391 -14.852 -7.688 1 98.94 150 PRO B CA 1
ATOM 3815 C C . PRO B 1 150 ? 4.133 -15.688 -8.938 1 98.94 150 PRO B C 1
ATOM 3817 O O . PRO B 1 150 ? 4.172 -16.922 -8.883 1 98.94 150 PRO B O 1
ATOM 3820 N N . ASN B 1 151 ? 3.906 -15.031 -10.055 1 98.94 151 ASN B N 1
ATOM 3821 C CA . ASN B 1 151 ? 3.922 -15.602 -11.398 1 98.94 151 ASN B CA 1
ATOM 3822 C C . ASN B 1 151 ? 4.555 -14.648 -12.406 1 98.94 151 ASN B C 1
ATOM 3824 O O . ASN B 1 151 ? 4.219 -13.461 -12.438 1 98.94 151 ASN B O 1
ATOM 3828 N N . ILE B 1 152 ? 5.473 -15.133 -13.164 1 98.94 152 ILE B N 1
ATOM 3829 C CA . ILE B 1 152 ? 6.223 -14.289 -14.094 1 98.94 152 ILE B CA 1
ATOM 3830 C C . ILE B 1 152 ? 5.773 -14.57 -15.523 1 98.94 152 ILE B C 1
ATOM 3832 O O . ILE B 1 152 ? 5.586 -15.727 -15.906 1 98.94 152 ILE B O 1
ATOM 3836 N N . ILE B 1 153 ? 5.672 -13.516 -16.328 1 98.62 153 ILE B N 1
ATOM 3837 C CA . ILE B 1 153 ? 5.367 -13.641 -17.75 1 98.62 153 ILE B CA 1
ATOM 3838 C C . ILE B 1 153 ? 5.992 -12.484 -18.516 1 98.62 153 ILE B C 1
ATOM 3840 O O . ILE B 1 153 ? 6.203 -11.398 -17.969 1 98.62 153 ILE B O 1
ATOM 3844 N N . LEU B 1 154 ? 6.258 -12.68 -19.734 1 98 154 LEU B N 1
ATOM 3845 C CA . LEU B 1 154 ? 6.742 -11.617 -20.609 1 98 154 LEU B CA 1
ATOM 3846 C C . LEU B 1 154 ? 5.586 -10.977 -21.375 1 98 154 LEU B C 1
ATOM 3848 O O . LEU B 1 154 ? 4.664 -11.664 -21.812 1 98 154 LEU B O 1
ATOM 3852 N N . ASP B 1 155 ? 5.715 -9.633 -21.562 1 97.69 155 ASP B N 1
ATOM 3853 C CA . ASP B 1 155 ? 4.75 -8.992 -22.438 1 97.69 155 ASP B CA 1
ATOM 3854 C C . ASP B 1 155 ? 5.215 -9.047 -23.891 1 97.69 155 ASP B C 1
ATOM 3856 O O . ASP B 1 155 ? 6.203 -9.711 -24.203 1 97.69 155 ASP B O 1
ATOM 3860 N N . GLU B 1 156 ? 4.477 -8.391 -24.797 1 95.56 156 GLU B N 1
ATOM 3861 C CA . GLU B 1 156 ? 4.742 -8.469 -26.219 1 95.56 156 GLU B CA 1
ATOM 3862 C C . GLU B 1 156 ? 6.082 -7.828 -26.578 1 95.56 156 GLU B C 1
ATOM 3864 O O . GLU B 1 156 ? 6.699 -8.18 -27.578 1 95.56 156 GLU B O 1
ATOM 3869 N N . GLU B 1 157 ? 6.543 -6.922 -25.719 1 96 157 GLU B N 1
ATOM 3870 C CA . GLU B 1 157 ? 7.789 -6.211 -25.984 1 96 157 GLU B CA 1
ATOM 3871 C C . GLU B 1 157 ? 8.969 -6.895 -25.312 1 96 157 GLU B C 1
ATOM 3873 O O . GLU B 1 157 ? 10.109 -6.445 -25.422 1 96 157 GLU B O 1
ATOM 3878 N N . GLY B 1 158 ? 8.695 -7.914 -24.578 1 96.94 158 GLY B N 1
ATOM 3879 C CA . GLY B 1 158 ? 9.758 -8.68 -23.953 1 96.94 158 GLY B CA 1
ATOM 3880 C C . GLY B 1 158 ? 10.031 -8.266 -22.516 1 96.94 158 GLY B C 1
ATOM 3881 O O . GLY B 1 158 ? 10.961 -8.773 -21.891 1 96.94 158 GLY B O 1
ATOM 3882 N N . ALA B 1 159 ? 9.25 -7.355 -22.031 1 97.81 159 ALA B N 1
ATOM 3883 C CA . ALA B 1 159 ? 9.398 -6.969 -20.641 1 97.81 159 ALA B CA 1
ATOM 3884 C C . ALA B 1 159 ? 8.773 -8.008 -19.719 1 97.81 159 ALA B C 1
ATOM 3886 O O . ALA B 1 159 ? 7.699 -8.547 -20 1 97.81 159 ALA B O 1
ATOM 3887 N N . ALA B 1 160 ? 9.445 -8.234 -18.578 1 98.75 160 ALA B N 1
ATOM 3888 C CA . ALA B 1 160 ? 8.953 -9.219 -17.609 1 98.75 160 ALA B CA 1
ATOM 3889 C C . ALA B 1 160 ? 8.047 -8.562 -16.578 1 98.75 160 ALA B C 1
ATOM 3891 O O . ALA B 1 160 ? 8.32 -7.453 -16.109 1 98.75 160 ALA B O 1
ATOM 3892 N N . TRP B 1 161 ? 6.992 -9.25 -16.297 1 98.94 161 TRP B N 1
ATOM 3893 C CA . TRP B 1 161 ? 6.023 -8.828 -15.289 1 98.94 161 TRP B CA 1
ATOM 3894 C C . TRP B 1 161 ? 5.781 -9.938 -14.266 1 98.94 161 TRP B C 1
ATOM 3896 O O . TRP B 1 161 ? 5.863 -11.117 -14.594 1 98.94 161 TRP B O 1
ATOM 3906 N N . MET B 1 162 ? 5.48 -9.523 -13.039 1 98.94 162 MET B N 1
ATOM 3907 C CA . MET B 1 162 ? 5.098 -10.445 -11.977 1 98.94 162 MET B CA 1
ATOM 3908 C C . MET B 1 162 ? 3.68 -10.156 -11.492 1 98.94 162 MET B C 1
ATOM 3910 O O . MET B 1 162 ? 3.381 -9.047 -11.055 1 98.94 162 MET B O 1
ATOM 3914 N N . SER B 1 163 ? 2.789 -11.109 -11.656 1 98.94 163 SER B N 1
ATOM 3915 C CA . SER B 1 163 ? 1.539 -11.055 -10.906 1 98.94 163 SER B CA 1
ATOM 3916 C C . SER B 1 163 ? 1.688 -11.719 -9.539 1 98.94 163 SER B C 1
ATOM 3918 O O . SER B 1 163 ? 2.422 -12.703 -9.398 1 98.94 163 SER B O 1
ATOM 3920 N N . PHE B 1 164 ? 1.08 -11.156 -8.516 1 98.94 164 PHE B N 1
ATOM 3921 C CA . PHE B 1 164 ? 1.166 -11.672 -7.156 1 98.94 164 PHE B CA 1
ATOM 3922 C C . PHE B 1 164 ? -0.002 -11.172 -6.312 1 98.94 164 PHE B C 1
ATOM 3924 O O . PHE B 1 164 ? -0.737 -10.273 -6.73 1 98.94 164 PHE B O 1
ATOM 3931 N N . GLY B 1 165 ? -0.168 -11.844 -5.176 1 98.56 165 GLY B N 1
ATOM 3932 C CA . GLY B 1 165 ? -1.069 -11.258 -4.195 1 98.56 165 GLY B CA 1
ATOM 3933 C C . GLY B 1 165 ? -2.158 -12.211 -3.742 1 98.56 165 GLY B C 1
ATOM 3934 O O . GLY B 1 165 ? -2.199 -13.367 -4.176 1 98.56 165 GLY B O 1
ATOM 3935 N N . SER B 1 166 ? -2.959 -11.602 -2.902 1 97.88 166 SER B N 1
ATOM 3936 C CA . SER B 1 166 ? -4.098 -12.312 -2.334 1 97.88 166 SER B CA 1
ATOM 3937 C C . SER B 1 166 ? -4.926 -11.406 -1.432 1 97.88 166 SER B C 1
ATOM 3939 O O . SER B 1 166 ? -4.406 -10.438 -0.873 1 97.88 166 SER B O 1
ATOM 3941 N N . PHE B 1 167 ? -6.152 -11.719 -1.304 1 97.75 167 PHE B N 1
ATOM 3942 C CA . PHE B 1 167 ? -7.039 -11.023 -0.374 1 97.75 167 PHE B CA 1
ATOM 3943 C C . PHE B 1 167 ? -6.766 -9.531 -0.383 1 97.75 167 PHE B C 1
ATOM 3945 O O . PHE B 1 167 ? -6.469 -8.953 -1.432 1 97.75 167 PHE B O 1
ATOM 3952 N N . TRP B 1 168 ? -7.125 -8.75 0.769 1 97.25 168 TRP B N 1
ATOM 3953 C CA . TRP B 1 168 ? -6.93 -7.309 0.888 1 97.25 168 TRP B CA 1
ATOM 3954 C C . TRP B 1 168 ? -7.359 -6.594 -0.387 1 97.25 168 TRP B C 1
ATOM 3956 O O . TRP B 1 168 ? -8.547 -6.566 -0.72 1 97.25 168 TRP B O 1
ATOM 3966 N N . GLY B 1 169 ? -6.273 -6.09 -1.107 1 97 169 GLY B N 1
ATOM 3967 C CA . GLY B 1 169 ? -6.547 -5.336 -2.322 1 97 169 GLY B CA 1
ATOM 3968 C C . GLY B 1 169 ? -6.473 -6.184 -3.578 1 97 169 GLY B C 1
ATOM 3969 O O . GLY B 1 169 ? -6.555 -5.66 -4.691 1 97 169 GLY B O 1
ATOM 3970 N N . GLY B 1 170 ? -6.32 -7.5 -3.416 1 98.44 170 GLY B N 1
ATOM 3971 C CA . GLY B 1 170 ? -6.43 -8.406 -4.551 1 98.44 170 GLY B CA 1
ATOM 3972 C C . GLY B 1 170 ? -5.086 -8.742 -5.172 1 98.44 170 GLY B C 1
ATOM 3973 O O . GLY B 1 170 ? -4.102 -8.953 -4.461 1 98.44 170 GLY B O 1
ATOM 3974 N N . ILE B 1 171 ? -5.117 -8.914 -6.512 1 98.94 171 ILE B N 1
ATOM 3975 C CA . ILE B 1 171 ? -3.973 -9.367 -7.293 1 98.94 171 ILE B CA 1
ATOM 3976 C C . ILE B 1 171 ? -3.279 -8.164 -7.938 1 98.94 171 ILE B C 1
ATOM 3978 O O . ILE B 1 171 ? -3.922 -7.359 -8.609 1 98.94 171 ILE B O 1
ATOM 3982 N N . LYS B 1 172 ? -2.016 -8.117 -7.707 1 98.88 172 LYS B N 1
ATOM 3983 C CA . LYS B 1 172 ? -1.19 -7.062 -8.289 1 98.88 172 LYS B CA 1
ATOM 3984 C C . LYS B 1 172 ? -0.385 -7.578 -9.477 1 98.88 172 LYS B C 1
ATOM 3986 O O . LYS B 1 172 ? -0.173 -8.789 -9.609 1 98.88 172 LYS B O 1
ATOM 3991 N N . LEU B 1 173 ? -0.041 -6.66 -10.359 1 98.94 173 LEU B N 1
ATOM 3992 C CA . LEU B 1 173 ? 0.915 -6.84 -11.445 1 98.94 173 LEU B CA 1
ATOM 3993 C C . LEU B 1 173 ? 2.01 -5.781 -11.391 1 98.94 173 LEU B C 1
ATOM 3995 O O . LEU B 1 173 ? 1.718 -4.582 -11.328 1 98.94 173 LEU B O 1
ATOM 3999 N N . VAL B 1 174 ? 3.279 -6.207 -11.375 1 98.94 174 VAL B N 1
ATOM 4000 C CA . VAL B 1 174 ? 4.371 -5.238 -11.305 1 98.94 174 VAL B CA 1
ATOM 4001 C C . VAL B 1 174 ? 5.43 -5.582 -12.344 1 98.94 174 VAL B C 1
ATOM 4003 O O . VAL B 1 174 ? 5.719 -6.758 -12.586 1 98.94 174 VAL B O 1
ATOM 4006 N N . ARG B 1 175 ? 5.996 -4.586 -12.953 1 98.88 175 ARG B N 1
ATOM 4007 C CA . ARG B 1 175 ? 7.066 -4.762 -13.93 1 98.88 175 ARG B CA 1
ATOM 4008 C C . ARG B 1 175 ? 8.398 -5.047 -13.242 1 98.88 175 ARG B C 1
ATOM 4010 O O . ARG B 1 175 ? 8.727 -4.418 -12.234 1 98.88 175 ARG B O 1
ATOM 4017 N N . LEU B 1 176 ? 9.133 -6.012 -13.766 1 98.88 176 LEU B N 1
ATOM 4018 C CA . LEU B 1 176 ? 10.453 -6.324 -13.234 1 98.88 176 LEU B CA 1
ATOM 4019 C C . LEU B 1 176 ? 11.531 -5.539 -13.977 1 98.88 176 LEU B C 1
ATOM 4021 O O . LEU B 1 176 ? 11.305 -5.055 -15.086 1 98.88 176 LEU B O 1
ATOM 4025 N N . SER B 1 177 ? 12.688 -5.391 -13.328 1 98.5 177 SER B N 1
ATOM 4026 C CA . SER B 1 177 ? 13.867 -4.875 -14.016 1 98.5 177 SER B CA 1
ATOM 4027 C C . SER B 1 177 ? 14.305 -5.805 -15.141 1 98.5 177 SER B C 1
ATOM 4029 O O . SER B 1 177 ? 13.844 -6.945 -15.227 1 98.5 177 SER B O 1
ATOM 4031 N N . GLU B 1 178 ? 15.188 -5.312 -15.961 1 97.5 178 GLU B N 1
ATOM 4032 C CA . GLU B 1 178 ? 15.617 -6.078 -17.125 1 97.5 178 GLU B CA 1
ATOM 4033 C C . GLU B 1 178 ? 16.328 -7.367 -16.719 1 97.5 178 GLU B C 1
ATOM 4035 O O . GLU B 1 178 ? 16.234 -8.383 -17.406 1 97.5 178 GLU 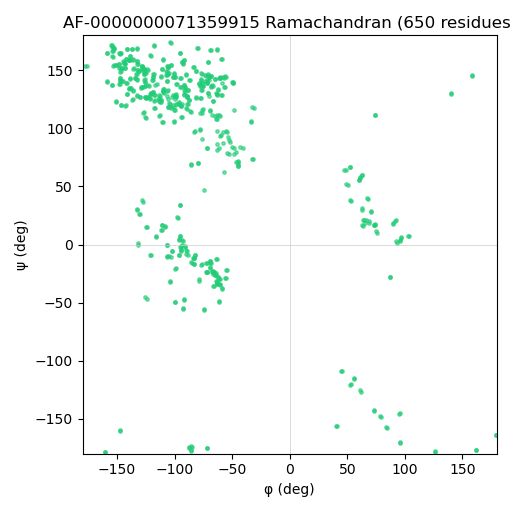B O 1
ATOM 4040 N N . ASP B 1 179 ? 16.984 -7.316 -15.609 1 97.12 179 ASP B N 1
ATOM 4041 C CA . ASP B 1 179 ? 17.719 -8.484 -15.148 1 97.12 179 ASP B CA 1
ATOM 4042 C C . ASP B 1 179 ? 16.844 -9.391 -14.289 1 97.12 179 ASP B C 1
ATOM 4044 O O . ASP B 1 179 ? 17.312 -10.43 -13.805 1 97.12 179 ASP B O 1
ATOM 4048 N N . LEU B 1 180 ? 15.586 -9.023 -13.938 1 98.44 180 LEU B N 1
ATOM 4049 C CA . LEU B 1 180 ? 14.555 -9.781 -13.234 1 98.44 180 LEU B CA 1
ATOM 4050 C C . LEU B 1 180 ? 14.883 -9.891 -11.75 1 98.44 180 LEU B C 1
ATOM 4052 O O . LEU B 1 180 ? 14.273 -10.688 -11.031 1 98.44 180 LEU B O 1
ATOM 4056 N N . LEU B 1 181 ? 15.812 -9.031 -11.211 1 98.25 181 LEU B N 1
ATOM 4057 C CA . LEU B 1 181 ? 16.297 -9.195 -9.844 1 98.25 181 LEU B CA 1
ATOM 4058 C C . LEU B 1 181 ? 15.625 -8.203 -8.906 1 98.25 181 LEU B C 1
ATOM 4060 O O . LEU B 1 181 ? 15.859 -8.227 -7.691 1 98.25 181 LEU B O 1
ATOM 4064 N N . SER B 1 182 ? 14.82 -7.301 -9.484 1 98.19 182 SER B N 1
ATOM 4065 C CA . SER B 1 182 ? 14.109 -6.301 -8.695 1 98.19 182 SER B CA 1
ATOM 4066 C C . SER B 1 182 ? 12.82 -5.863 -9.391 1 98.19 182 SER B C 1
ATOM 4068 O O . SER B 1 182 ? 12.594 -6.207 -10.555 1 98.19 182 SER B O 1
ATOM 4070 N N . VAL B 1 183 ? 12 -5.141 -8.656 1 98.5 183 VAL B N 1
ATOM 4071 C CA . VAL B 1 183 ? 10.781 -4.59 -9.227 1 98.5 183 VAL B CA 1
ATOM 4072 C C . VAL B 1 183 ? 10.984 -3.115 -9.57 1 98.5 183 VAL B C 1
ATOM 4074 O O . VAL B 1 183 ? 11.727 -2.412 -8.875 1 98.5 183 VAL B O 1
ATOM 4077 N N . ARG B 1 184 ? 10.32 -2.695 -10.625 1 97.75 184 ARG B N 1
ATOM 4078 C CA . ARG B 1 184 ? 10.297 -1.274 -10.961 1 97.75 184 ARG B CA 1
ATOM 4079 C C . ARG B 1 184 ? 9.219 -0.543 -10.156 1 97.75 184 ARG B C 1
ATOM 4081 O O . ARG B 1 184 ? 8.227 -1.146 -9.75 1 97.75 184 ARG B O 1
ATOM 4088 N N . ASN B 1 185 ? 9.461 0.771 -9.93 1 94.31 185 ASN B N 1
ATOM 4089 C CA . ASN B 1 185 ? 8.547 1.5 -9.062 1 94.31 185 ASN B CA 1
ATOM 4090 C C . ASN B 1 185 ? 8.125 2.83 -9.68 1 94.31 185 ASN B C 1
ATOM 4092 O O . ASN B 1 185 ? 7.859 3.797 -8.969 1 94.31 185 ASN B O 1
ATOM 4096 N N . GLY B 1 186 ? 8.062 2.936 -10.961 1 92.94 186 GLY B N 1
ATOM 4097 C CA . GLY B 1 186 ? 7.523 4.102 -11.641 1 92.94 186 GLY B CA 1
ATOM 4098 C C . GLY B 1 186 ? 6.008 4.109 -11.688 1 92.94 186 GLY B C 1
ATOM 4099 O O . GLY B 1 186 ? 5.363 3.098 -11.391 1 92.94 186 GLY B O 1
ATOM 4100 N N . PRO B 1 187 ? 5.402 5.223 -12.086 1 91.38 187 PRO B N 1
ATOM 4101 C CA . PRO B 1 187 ? 3.941 5.355 -12.109 1 91.38 187 PRO B CA 1
ATOM 4102 C C . PRO B 1 187 ? 3.279 4.395 -13.094 1 91.38 187 PRO B C 1
ATOM 4104 O O . PRO B 1 187 ? 2.068 4.172 -13.023 1 91.38 187 PRO B O 1
ATOM 4107 N N . GLU B 1 188 ? 4.074 3.789 -13.945 1 94.69 188 GLU B N 1
ATOM 4108 C CA . GLU B 1 188 ? 3.494 2.918 -14.961 1 94.69 188 GLU B CA 1
ATOM 4109 C C . GLU B 1 188 ? 3.848 1.456 -14.703 1 94.69 188 GLU B C 1
ATOM 4111 O O . GLU B 1 188 ? 3.639 0.599 -15.562 1 94.69 188 GLU B O 1
ATOM 4116 N N . ASP B 1 189 ? 4.352 1.16 -13.555 1 97.88 189 ASP B N 1
ATOM 4117 C CA . ASP B 1 189 ? 4.938 -0.159 -13.344 1 97.88 189 ASP B CA 1
ATOM 4118 C C . ASP B 1 189 ? 4.031 -1.031 -12.477 1 97.88 189 ASP B C 1
ATOM 4120 O O . ASP B 1 189 ? 4.262 -2.234 -12.336 1 97.88 189 ASP B O 1
ATOM 4124 N N . TRP B 1 190 ? 2.996 -0.463 -11.867 1 98.44 190 TRP B N 1
ATOM 4125 C CA . TRP B 1 190 ? 2.166 -1.197 -10.914 1 98.44 190 TRP B CA 1
ATOM 4126 C C . TRP B 1 190 ? 0.694 -1.128 -11.312 1 98.44 190 TRP B C 1
ATOM 4128 O O . TRP B 1 190 ? 0.186 -0.057 -11.656 1 98.44 190 TRP B O 1
ATOM 4138 N N . PHE B 1 191 ? -0.013 -2.305 -11.219 1 98.56 191 PHE B N 1
ATOM 4139 C CA . PHE B 1 191 ? -1.437 -2.393 -11.523 1 98.56 191 PHE B CA 1
ATOM 4140 C C . PHE B 1 191 ? -2.133 -3.365 -10.578 1 98.56 191 PHE B C 1
ATOM 4142 O O . PHE B 1 191 ? -1.496 -4.266 -10.023 1 98.56 191 PHE B O 1
ATOM 4149 N N . THR B 1 192 ? -3.369 -3.133 -10.344 1 98.69 192 THR B N 1
ATOM 4150 C CA . THR B 1 192 ? -4.258 -4.141 -9.766 1 98.69 192 THR B CA 1
ATOM 4151 C C . THR B 1 192 ? -5.094 -4.805 -10.859 1 98.69 192 THR B C 1
ATOM 4153 O O . THR B 1 192 ? -5.777 -4.125 -11.625 1 98.69 192 THR B O 1
ATOM 4156 N N . ILE B 1 193 ? -5.078 -6.18 -10.859 1 98.88 193 ILE B N 1
ATOM 4157 C CA . ILE B 1 193 ? -5.645 -6.789 -12.055 1 98.88 193 ILE B CA 1
ATOM 4158 C C . ILE B 1 193 ? -6.816 -7.688 -11.672 1 98.88 193 ILE B C 1
ATOM 4160 O O . ILE B 1 193 ? -7.582 -8.125 -12.531 1 98.88 193 ILE B O 1
ATOM 4164 N N . ALA B 1 194 ? -7.016 -7.926 -10.414 1 98.94 194 ALA B N 1
ATOM 4165 C CA . ALA B 1 194 ? -8.195 -8.625 -9.914 1 98.94 194 ALA B CA 1
ATOM 4166 C C . ALA B 1 194 ? -8.43 -8.32 -8.438 1 98.94 194 ALA B C 1
ATOM 4168 O O . ALA B 1 194 ? -7.484 -8.25 -7.648 1 98.94 194 ALA B O 1
ATOM 4169 N N . ARG B 1 195 ? -9.641 -8.164 -8.07 1 98.56 195 ARG B N 1
ATOM 4170 C CA . ARG B 1 195 ? -10.023 -7.883 -6.691 1 98.56 195 ARG B CA 1
ATOM 4171 C C . ARG B 1 195 ? -11.391 -8.484 -6.375 1 98.56 195 ARG B C 1
ATOM 4173 O O . ARG B 1 195 ? -12.125 -8.883 -7.281 1 98.56 195 ARG B O 1
ATOM 4180 N N . ARG B 1 196 ? -11.695 -8.57 -5.188 1 98.62 196 ARG B N 1
ATOM 4181 C CA . ARG B 1 196 ? -13.031 -8.812 -4.66 1 98.62 196 ARG B CA 1
ATOM 4182 C C . ARG B 1 196 ? -13.375 -7.816 -3.559 1 98.62 196 ARG B C 1
ATOM 4184 O O . ARG B 1 196 ? -12.484 -7.293 -2.889 1 98.62 196 ARG B O 1
ATOM 4191 N N . PRO B 1 197 ? -14.688 -7.488 -3.434 1 97.19 197 PRO B N 1
ATOM 4192 C CA . PRO B 1 197 ? -15.062 -6.512 -2.406 1 97.19 197 PRO B CA 1
ATOM 4193 C C . PRO B 1 197 ? -14.633 -6.941 -1.004 1 97.19 197 PRO B C 1
ATOM 4195 O O . PRO B 1 197 ? -14.695 -8.125 -0.671 1 97.19 197 PRO B O 1
ATOM 4198 N N . ARG B 1 198 ? -14.258 -5.984 -0.249 1 97.19 198 ARG B N 1
ATOM 4199 C CA . ARG B 1 198 ? -13.867 -6.156 1.147 1 97.19 198 ARG B CA 1
ATOM 4200 C C . ARG B 1 198 ? -14.719 -5.281 2.062 1 97.19 198 ARG B C 1
ATOM 4202 O O . ARG B 1 198 ? -14.953 -4.105 1.767 1 97.19 198 ARG B O 1
ATOM 4209 N N . THR B 1 199 ? -15.156 -5.855 3.209 1 97.56 199 THR B N 1
ATOM 4210 C CA . THR B 1 199 ? -15.922 -5.09 4.184 1 97.56 199 THR B CA 1
ATOM 4211 C C . THR B 1 199 ? -15.086 -3.955 4.766 1 97.56 199 THR B C 1
ATOM 4213 O O . THR B 1 199 ? -13.969 -4.18 5.227 1 97.56 199 THR B O 1
ATOM 4216 N N . PHE B 1 200 ? -15.648 -2.732 4.766 1 96.88 200 PHE B N 1
ATOM 4217 C CA . PHE B 1 200 ? -14.93 -1.502 5.078 1 96.88 200 PHE B CA 1
ATOM 4218 C C . PHE B 1 200 ? -14.43 -1.52 6.516 1 96.88 200 PHE B C 1
ATOM 4220 O O . PHE B 1 200 ? -13.297 -1.112 6.789 1 96.88 200 PHE B O 1
ATOM 4227 N N . GLU B 1 201 ? -15.141 -2.117 7.414 1 96.19 201 GLU B N 1
ATOM 4228 C CA . GLU B 1 201 ? -14.883 -2.016 8.852 1 96.19 201 GLU B CA 1
ATOM 4229 C C . GLU B 1 201 ? -13.812 -3.006 9.289 1 96.19 201 GLU B C 1
ATOM 4231 O O . GLU B 1 201 ? -13.297 -2.914 10.406 1 96.19 201 GLU B O 1
ATOM 4236 N N . LEU B 1 202 ? -13.438 -3.947 8.43 1 96.69 202 LEU B N 1
ATOM 4237 C CA . LEU B 1 202 ? -12.461 -4.965 8.812 1 96.69 202 LEU B CA 1
ATOM 4238 C C . LEU B 1 202 ? -11.07 -4.359 8.969 1 96.69 202 LEU B C 1
ATOM 4240 O O . LEU B 1 202 ? -10.68 -3.482 8.195 1 96.69 202 LEU B O 1
ATOM 4244 N N . ASN B 1 203 ? -10.375 -4.887 9.93 1 95.56 203 ASN B N 1
ATOM 4245 C CA . ASN B 1 203 ? -9.008 -4.441 10.164 1 95.56 203 ASN B CA 1
ATOM 4246 C C . ASN B 1 203 ? -8.125 -4.656 8.938 1 95.56 203 ASN B C 1
ATOM 4248 O O . ASN B 1 203 ? -8.062 -5.762 8.406 1 95.56 203 ASN B O 1
ATOM 4252 N N . GLU B 1 204 ? -7.449 -3.648 8.523 1 95.12 204 GLU B N 1
ATOM 4253 C CA . GLU B 1 204 ? -6.641 -3.711 7.309 1 95.12 204 GLU B CA 1
ATOM 4254 C C . GLU B 1 204 ? -5.441 -4.637 7.492 1 95.12 204 GLU B C 1
ATOM 4256 O O . GLU B 1 204 ? -4.789 -5.016 6.516 1 95.12 204 GLU B O 1
ATOM 4261 N N . ARG B 1 205 ? -5.094 -4.977 8.695 1 94.06 205 ARG B N 1
ATOM 4262 C CA . ARG B 1 205 ? -3.959 -5.852 8.969 1 94.06 205 ARG B CA 1
ATOM 4263 C C . ARG B 1 205 ? -4.344 -7.316 8.805 1 94.06 205 ARG B C 1
ATOM 4265 O O . ARG B 1 205 ? -3.48 -8.195 8.82 1 94.06 205 ARG B O 1
ATOM 4272 N N . ALA B 1 206 ? -5.594 -7.547 8.641 1 95.12 206 ALA B N 1
ATOM 4273 C CA . ALA B 1 206 ? -6.113 -8.891 8.406 1 95.12 206 ALA B CA 1
ATOM 4274 C C . ALA B 1 206 ? -6.527 -9.062 6.949 1 95.12 206 ALA B C 1
ATOM 4276 O O . ALA B 1 206 ? -6.867 -8.094 6.27 1 95.12 206 ALA B O 1
ATOM 4277 N N . PRO B 1 207 ? -6.5 -10.297 6.457 1 94.81 207 PRO B N 1
ATOM 4278 C CA . PRO B 1 207 ? -6.848 -10.516 5.055 1 94.81 207 PRO B CA 1
ATOM 4279 C C . PRO B 1 207 ? -8.258 -10.047 4.711 1 94.81 207 PRO B C 1
ATOM 4281 O O . PRO B 1 207 ? -8.492 -9.531 3.615 1 94.81 207 PRO B O 1
ATOM 4284 N N . GLY B 1 208 ? -9.227 -10.281 5.734 1 94.75 208 GLY B N 1
ATOM 4285 C CA . GLY B 1 208 ? -10.617 -9.938 5.484 1 94.75 208 GLY B CA 1
ATOM 4286 C C . GLY B 1 208 ? -11.344 -10.953 4.633 1 94.75 208 GLY B C 1
ATOM 4287 O O . GLY B 1 208 ? -11.062 -12.156 4.715 1 94.75 208 GLY B O 1
ATOM 4288 N N . ASP B 1 209 ? -12.312 -10.438 3.832 1 96.81 209 ASP B N 1
ATOM 4289 C CA . ASP B 1 209 ? -13.25 -11.344 3.18 1 96.81 209 ASP B CA 1
ATOM 4290 C C . ASP B 1 209 ? -13.109 -11.273 1.66 1 96.81 209 ASP B C 1
ATOM 4292 O O . ASP B 1 209 ? -13.938 -11.828 0.933 1 96.81 209 ASP B O 1
ATOM 4296 N N . ALA B 1 210 ? -12.156 -10.578 1.158 1 97.56 210 ALA B N 1
ATOM 4297 C CA . ALA B 1 210 ? -11.93 -10.469 -0.28 1 97.56 210 ALA B CA 1
ATOM 4298 C C . ALA B 1 210 ? -11.078 -11.633 -0.793 1 97.56 210 ALA B C 1
ATOM 4300 O O . ALA B 1 210 ? -9.992 -11.422 -1.339 1 97.56 210 ALA B O 1
ATOM 4301 N N . ALA B 1 211 ? -11.609 -12.812 -0.799 1 98.06 211 ALA B N 1
ATOM 4302 C CA . ALA B 1 211 ? -10.844 -14.039 -0.998 1 98.06 211 ALA B CA 1
ATOM 4303 C C . ALA B 1 211 ? -10.516 -14.25 -2.475 1 98.06 211 ALA B C 1
ATOM 4305 O O . ALA B 1 211 ? -11.367 -14.719 -3.24 1 98.06 211 ALA B O 1
ATOM 4306 N N . VAL B 1 212 ? -9.359 -13.93 -2.885 1 98.69 212 VAL B N 1
ATOM 4307 C CA . VAL B 1 212 ? -8.773 -14.156 -4.199 1 98.69 212 VAL B CA 1
ATOM 4308 C C . VAL B 1 212 ? -7.266 -14.367 -4.066 1 98.69 212 VAL B C 1
ATOM 4310 O O . VAL B 1 212 ? -6.609 -13.703 -3.26 1 98.69 212 VAL B O 1
ATOM 4313 N N . GLU B 1 213 ? -6.645 -15.305 -4.777 1 98.06 213 GLU B N 1
ATOM 4314 C CA . GLU B 1 213 ? -5.203 -15.539 -4.703 1 98.06 213 GLU B CA 1
ATOM 4315 C C . GLU B 1 213 ? -4.707 -16.297 -5.926 1 98.06 213 GLU B C 1
ATOM 4317 O O . GLU B 1 213 ? -5.465 -16.531 -6.867 1 98.06 213 GLU B O 1
ATOM 4322 N N . ALA B 1 214 ? -3.471 -16.578 -5.953 1 98.81 214 ALA B N 1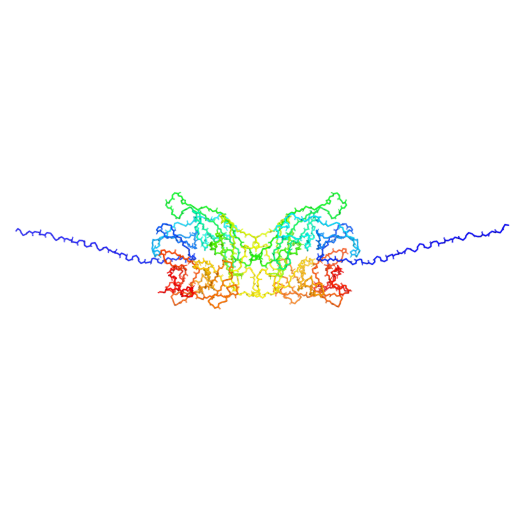
ATOM 4323 C CA . ALA B 1 214 ? -2.805 -17.531 -6.836 1 98.81 214 ALA B CA 1
ATOM 4324 C C . ALA B 1 214 ? -2.971 -17.125 -8.297 1 98.81 214 ALA B C 1
ATOM 4326 O O . ALA B 1 214 ? -3.406 -17.938 -9.125 1 98.81 214 ALA B O 1
ATOM 4327 N N . PRO B 1 215 ? -2.547 -15.969 -8.625 1 98.94 215 PRO B N 1
ATOM 4328 C CA . PRO B 1 215 ? -2.621 -15.594 -10.039 1 98.94 215 PRO B CA 1
ATOM 4329 C C . PRO B 1 215 ? -1.664 -16.406 -10.914 1 98.94 215 PRO B C 1
ATOM 4331 O O . PRO B 1 215 ? -0.556 -16.734 -10.484 1 98.94 215 PRO B O 1
ATOM 4334 N N . PHE B 1 216 ? -2.072 -16.688 -12.102 1 98.94 216 PHE B N 1
ATOM 4335 C CA . PHE B 1 216 ? -1.244 -17.234 -13.164 1 98.94 216 PHE B CA 1
ATOM 4336 C C . PHE B 1 216 ? -1.691 -16.719 -14.523 1 98.94 216 PHE B C 1
ATOM 4338 O O . PHE B 1 216 ? -2.846 -16.906 -14.922 1 98.94 216 PHE B O 1
ATOM 4345 N N . ILE B 1 217 ? -0.841 -16.078 -15.195 1 98.94 217 ILE B N 1
ATOM 4346 C CA . ILE B 1 217 ? -1.179 -15.547 -16.516 1 98.94 217 ILE B CA 1
ATOM 4347 C C . ILE B 1 217 ? -0.596 -16.453 -17.594 1 98.94 217 ILE B C 1
ATOM 4349 O O . ILE B 1 217 ? 0.595 -16.766 -17.578 1 98.94 217 ILE B O 1
ATOM 4353 N N . PHE B 1 218 ? -1.413 -16.859 -18.516 1 98.81 218 PHE B N 1
ATOM 4354 C CA . PHE B 1 218 ? -1.076 -17.75 -19.625 1 98.81 218 PHE B CA 1
ATOM 4355 C C . PHE B 1 218 ? -1.413 -17.094 -20.953 1 98.81 218 PHE B C 1
ATOM 4357 O O . PHE B 1 218 ? -2.529 -16.609 -21.141 1 98.81 218 PHE B O 1
ATOM 4364 N N . LYS B 1 219 ? -0.428 -17.047 -21.828 1 98.06 219 LYS B N 1
ATOM 4365 C CA . LYS B 1 219 ? -0.67 -16.453 -23.141 1 98.06 219 LYS B CA 1
ATOM 4366 C C . LYS B 1 219 ? -1.169 -17.484 -24.125 1 98.06 219 LYS B C 1
ATOM 4368 O O . LYS B 1 219 ? -0.565 -18.562 -24.281 1 98.06 219 LYS B O 1
ATOM 4373 N N . LYS B 1 220 ? -2.209 -17.266 -24.766 1 97.12 220 LYS B N 1
ATOM 4374 C CA . LYS B 1 220 ? -2.809 -18.094 -25.797 1 97.12 220 LYS B CA 1
ATOM 4375 C C . LYS B 1 220 ? -3.422 -17.234 -26.906 1 97.12 220 LYS B C 1
ATOM 4377 O O . LYS B 1 220 ? -4.23 -16.344 -26.625 1 97.12 220 LYS B O 1
ATOM 4382 N N . ASN B 1 221 ? -2.857 -17.469 -28.125 1 91.44 221 ASN B N 1
ATOM 4383 C CA . ASN B 1 221 ? -3.236 -16.656 -29.266 1 91.44 221 ASN B CA 1
ATOM 4384 C C . ASN B 1 221 ? -3.016 -15.172 -29 1 91.44 221 ASN B C 1
ATOM 4386 O O . ASN B 1 221 ? -1.913 -14.766 -28.625 1 91.44 221 ASN B O 1
ATOM 4390 N N . ASN B 1 222 ? -3.975 -14.289 -28.938 1 93.44 222 ASN B N 1
ATOM 4391 C CA . ASN B 1 222 ? -3.77 -12.852 -28.812 1 93.44 222 ASN B CA 1
ATOM 4392 C C . ASN B 1 222 ? -4.223 -12.344 -27.438 1 93.44 222 ASN B C 1
ATOM 4394 O O . ASN B 1 222 ? -4.367 -11.141 -27.25 1 93.44 222 ASN B O 1
ATOM 4398 N N . PHE B 1 223 ? -4.363 -13.398 -26.531 1 98.38 223 PHE B N 1
ATOM 4399 C CA . PHE B 1 223 ? -4.867 -12.969 -25.234 1 98.38 223 PHE B CA 1
ATOM 4400 C C . PHE B 1 223 ? -3.949 -13.445 -24.109 1 98.38 223 PHE B C 1
ATOM 4402 O O . PHE B 1 223 ? -3.297 -14.484 -24.234 1 98.38 223 PHE B O 1
ATOM 4409 N N . TYR B 1 224 ? -3.875 -12.633 -23.109 1 98.81 224 TYR B N 1
ATOM 4410 C CA . TYR B 1 224 ? -3.416 -13.055 -21.797 1 98.81 224 TYR B CA 1
ATOM 4411 C C . TYR B 1 224 ? -4.582 -13.555 -20.953 1 98.81 224 TYR B C 1
ATOM 4413 O O . TYR B 1 224 ? -5.531 -12.812 -20.688 1 98.81 224 TYR B O 1
ATOM 4421 N N . TYR B 1 225 ? -4.543 -14.805 -20.594 1 98.94 225 TYR B N 1
ATOM 4422 C CA . TYR B 1 225 ? -5.551 -15.352 -19.688 1 98.94 225 TYR B CA 1
ATOM 4423 C C . TYR B 1 225 ? -5.07 -15.312 -18.25 1 98.94 225 TYR B C 1
ATOM 4425 O O . TYR B 1 225 ? -4.023 -15.883 -17.922 1 98.94 225 TYR B O 1
ATOM 4433 N N . LEU B 1 226 ? -5.805 -14.586 -17.406 1 98.94 226 LEU B N 1
ATOM 4434 C CA . LEU B 1 226 ? -5.527 -14.555 -15.977 1 98.94 226 LEU B CA 1
ATOM 4435 C C . LEU B 1 226 ? -6.375 -15.586 -15.242 1 98.94 226 LEU B C 1
ATOM 4437 O O . LEU B 1 226 ? -7.602 -15.453 -15.172 1 98.94 226 LEU B O 1
ATOM 4441 N N . PHE B 1 227 ? -5.719 -16.625 -14.758 1 98.94 227 PHE B N 1
ATOM 4442 C CA . PHE B 1 227 ? -6.344 -17.562 -13.844 1 98.94 227 PHE B CA 1
ATOM 4443 C C . PHE B 1 227 ? -6.129 -17.141 -12.391 1 98.94 227 PHE B C 1
ATOM 4445 O O . PHE B 1 227 ? -5.035 -16.688 -12.031 1 98.94 227 PHE B O 1
ATOM 4452 N N . ILE B 1 228 ? -7.168 -17.203 -11.602 1 98.94 228 ILE B N 1
ATOM 4453 C CA . ILE B 1 228 ? -7.094 -16.891 -10.18 1 98.94 228 ILE B CA 1
ATOM 4454 C C . ILE B 1 228 ? -7.934 -17.891 -9.383 1 98.94 228 ILE B C 1
ATOM 4456 O O . ILE B 1 228 ? -8.75 -18.625 -9.953 1 98.94 228 ILE B O 1
ATOM 4460 N N . SER B 1 229 ? -7.68 -17.953 -8.094 1 98.88 229 SER B N 1
ATOM 4461 C CA . SER B 1 229 ? -8.477 -18.781 -7.207 1 98.88 229 SER B CA 1
ATOM 4462 C C . SER B 1 229 ? -9.312 -17.953 -6.25 1 98.88 229 SER B C 1
ATOM 4464 O O . SER B 1 229 ? -8.781 -17.078 -5.551 1 98.88 229 SER B O 1
ATOM 4466 N N . PHE B 1 230 ? -10.602 -18.172 -6.246 1 98.75 230 PHE B N 1
ATOM 4467 C CA . PHE B 1 230 ? -11.508 -17.547 -5.293 1 98.75 230 PHE B CA 1
ATOM 4468 C C . PHE B 1 230 ? -11.703 -18.438 -4.07 1 98.75 230 PHE B C 1
ATOM 4470 O O . PHE B 1 230 ? -11.555 -19.656 -4.152 1 98.75 230 PHE B O 1
ATOM 4477 N N . ASP B 1 231 ? -12.055 -17.812 -3.014 1 97.94 231 ASP B N 1
ATOM 4478 C CA . ASP B 1 231 ? -12.516 -18.422 -1.772 1 97.94 231 ASP B CA 1
ATOM 4479 C C . ASP B 1 231 ? -11.359 -19.062 -1.018 1 97.94 231 ASP B C 1
ATOM 4481 O O . ASP B 1 231 ? -10.266 -18.5 -0.931 1 97.94 231 ASP B O 1
ATOM 4485 N N . LEU B 1 232 ? -11.523 -20.266 -0.318 1 96.38 232 LEU B N 1
ATOM 4486 C CA . LEU B 1 232 ? -10.594 -20.562 0.766 1 96.38 232 LEU B CA 1
ATOM 4487 C C . LEU B 1 232 ? -9.797 -21.828 0.462 1 96.38 232 LEU B C 1
ATOM 4489 O O . LEU B 1 232 ? -10.375 -22.875 0.178 1 96.38 232 LEU B O 1
ATOM 4493 N N . CYS B 1 233 ? -8.539 -21.641 0.593 1 94.31 233 CYS B N 1
ATOM 4494 C CA . CYS B 1 233 ? -7.574 -22.734 0.479 1 94.31 233 CYS B CA 1
ATOM 4495 C C . CYS B 1 233 ? -7.219 -23.297 1.852 1 94.31 233 CYS B C 1
ATOM 4497 O O . CYS B 1 233 ? -7.469 -22.656 2.873 1 94.31 233 CYS B O 1
ATOM 4499 N N . CYS B 1 234 ? -6.582 -24.516 1.845 1 93.31 234 CYS B N 1
ATOM 4500 C CA . CYS B 1 234 ? -5.738 -25.047 2.904 1 93.31 234 CYS B CA 1
ATOM 4501 C C . CYS B 1 234 ? -6.551 -25.344 4.156 1 93.31 234 CYS B C 1
ATOM 4503 O O . CYS B 1 234 ? -6.109 -25.062 5.27 1 93.31 234 CYS B O 1
ATOM 4505 N N . ARG B 1 235 ? -7.746 -25.875 3.93 1 95.5 235 ARG B N 1
ATOM 4506 C CA . ARG B 1 235 ? -8.625 -26.219 5.039 1 95.5 235 ARG B CA 1
ATOM 4507 C C . ARG B 1 235 ? -9.172 -27.625 4.883 1 95.5 235 ARG B C 1
ATOM 4509 O O . ARG B 1 235 ? -10.305 -27.906 5.285 1 95.5 235 ARG B O 1
ATOM 4516 N N . GLY B 1 236 ? -8.391 -28.438 4.164 1 96.31 236 GLY B N 1
ATOM 4517 C CA . GLY B 1 236 ? -8.828 -29.797 3.959 1 96.31 236 GLY B CA 1
ATOM 4518 C C . GLY B 1 236 ? -10.234 -29.906 3.404 1 96.31 236 GLY B C 1
ATOM 4519 O O . GLY B 1 236 ? -10.555 -29.297 2.385 1 96.31 236 GLY B O 1
ATOM 4520 N N . ALA B 1 237 ? -11.062 -30.562 4.145 1 96.62 237 ALA B N 1
ATOM 4521 C CA . ALA B 1 237 ? -12.43 -30.828 3.719 1 96.62 237 ALA B CA 1
ATOM 4522 C C . ALA B 1 237 ? -13.25 -29.547 3.689 1 96.62 237 ALA B C 1
ATOM 4524 O O . ALA B 1 237 ? -14.305 -29.484 3.057 1 96.62 237 ALA B O 1
ATOM 4525 N N . GLU B 1 238 ? -12.82 -28.562 4.375 1 97.12 238 GLU B N 1
ATOM 4526 C CA . GLU B 1 238 ? -13.555 -27.297 4.438 1 97.12 238 GLU B CA 1
ATOM 4527 C C . GLU B 1 238 ? -13.062 -26.328 3.375 1 97.12 238 GLU B C 1
ATOM 4529 O O . GLU B 1 238 ? -13.523 -25.172 3.318 1 97.12 238 GLU B O 1
ATOM 4534 N N . SER B 1 239 ? -12.109 -26.75 2.523 1 97.75 239 SER B N 1
ATOM 4535 C CA . SER B 1 239 ? -11.617 -25.906 1.444 1 97.75 239 SER B CA 1
ATOM 4536 C C . SER B 1 239 ? -12.703 -25.656 0.4 1 97.75 239 SER B C 1
ATOM 4538 O O . SER B 1 239 ? -13.461 -26.562 0.053 1 97.75 239 SER B O 1
ATOM 4540 N N . THR B 1 240 ? -12.828 -24.375 -0.078 1 97.44 240 THR B N 1
ATOM 4541 C CA . THR B 1 240 ? -13.852 -23.984 -1.04 1 97.44 240 THR B CA 1
ATOM 4542 C C . THR B 1 240 ? -13.227 -23.344 -2.277 1 97.44 240 THR B C 1
ATOM 4544 O O . THR B 1 240 ? -13.922 -22.719 -3.08 1 97.44 240 THR B O 1
ATOM 4547 N N . TYR B 1 241 ? -11.938 -23.531 -2.42 1 97.31 241 TYR B N 1
ATOM 4548 C CA . TYR B 1 241 ? -11.18 -23 -3.551 1 97.31 241 TYR B CA 1
ATOM 4549 C C . TYR B 1 241 ? -11.867 -23.328 -4.871 1 97.31 241 TYR B C 1
ATOM 4551 O O . TYR B 1 241 ? -12.367 -24.453 -5.055 1 97.31 241 TYR B O 1
ATOM 4559 N N . LYS B 1 242 ? -11.891 -22.375 -5.793 1 98.31 242 LYS B N 1
ATOM 4560 C CA . LYS B 1 242 ? -12.312 -22.594 -7.172 1 98.31 242 LYS B CA 1
ATOM 4561 C C . LYS B 1 242 ? -11.5 -21.719 -8.133 1 98.31 242 LYS B C 1
ATOM 4563 O O . LYS B 1 242 ? -11.07 -20.625 -7.77 1 98.31 242 LYS B O 1
ATOM 4568 N N . ILE B 1 243 ? -11.328 -22.172 -9.367 1 98.81 243 ILE B N 1
ATOM 4569 C CA . ILE B 1 243 ? -10.508 -21.484 -10.367 1 98.81 243 ILE B CA 1
ATOM 4570 C C . ILE B 1 243 ? -11.391 -20.625 -11.258 1 98.81 243 ILE B C 1
ATOM 4572 O O . ILE B 1 243 ? -12.344 -21.109 -11.859 1 98.81 243 ILE B O 1
ATOM 4576 N N . MET B 1 244 ? -11.07 -19.328 -11.273 1 98.88 244 MET B N 1
ATOM 4577 C CA . MET B 1 244 ? -11.727 -18.344 -12.133 1 98.88 244 MET B CA 1
ATOM 4578 C C . MET B 1 244 ? -10.781 -17.859 -13.227 1 98.88 244 MET B C 1
ATOM 4580 O O . MET B 1 244 ? -9.562 -17.953 -13.086 1 98.88 244 MET B O 1
ATOM 4584 N N . VAL B 1 245 ? -11.414 -17.312 -14.328 1 98.94 245 VAL B N 1
ATOM 4585 C CA . VAL B 1 245 ? -10.547 -16.875 -15.422 1 98.94 245 VAL B CA 1
ATOM 4586 C C . VAL B 1 245 ? -11.133 -15.625 -16.078 1 98.94 245 VAL B C 1
ATOM 4588 O O . VAL B 1 245 ? -12.352 -15.461 -16.141 1 98.94 245 VAL B O 1
ATOM 4591 N N . GLY B 1 246 ? -10.32 -14.703 -16.438 1 98.94 246 GLY B N 1
ATOM 4592 C CA . GLY B 1 246 ? -10.547 -13.602 -17.359 1 98.94 246 GLY B CA 1
ATOM 4593 C C . GLY B 1 246 ? -9.43 -13.43 -18.375 1 98.94 246 GLY B C 1
ATOM 4594 O O . GLY B 1 246 ? -8.398 -14.102 -18.297 1 98.94 246 GLY B O 1
ATOM 4595 N N . ARG B 1 247 ? -9.68 -12.594 -19.406 1 98.94 247 ARG B N 1
ATOM 4596 C CA . ARG B 1 247 ? -8.633 -12.422 -20.406 1 98.94 247 ARG B CA 1
ATOM 4597 C C . ARG B 1 247 ? -8.508 -10.961 -20.828 1 98.94 247 ARG B C 1
ATOM 4599 O O . ARG B 1 247 ? -9.398 -10.156 -20.578 1 98.94 247 ARG B O 1
ATOM 4606 N N . SER B 1 248 ? -7.383 -10.633 -21.359 1 98.88 248 SER B N 1
ATOM 4607 C CA . SER B 1 248 ? -7.07 -9.297 -21.875 1 98.88 248 SER B CA 1
ATOM 4608 C C . SER B 1 248 ? -6.102 -9.367 -23.047 1 98.88 248 SER B C 1
ATOM 4610 O O . SER B 1 248 ? -5.324 -10.32 -23.172 1 98.88 248 SER B O 1
ATOM 4612 N N . GLU B 1 249 ? -6.141 -8.359 -23.891 1 98.12 249 GLU B N 1
ATOM 4613 C CA . GLU B 1 249 ? -5.172 -8.242 -24.969 1 98.12 249 GLU B CA 1
ATOM 4614 C C . GLU B 1 249 ? -3.875 -7.602 -24.484 1 98.12 249 GLU B C 1
ATOM 4616 O O . GLU B 1 249 ? -2.846 -7.684 -25.156 1 98.12 249 GLU B O 1
ATOM 4621 N N . LYS B 1 250 ? -3.984 -6.98 -23.359 1 98.19 250 LYS B N 1
ATOM 4622 C CA . LYS B 1 250 ? -2.826 -6.324 -22.766 1 98.19 250 LYS B CA 1
ATOM 4623 C C . LYS B 1 250 ? -2.492 -6.93 -21.391 1 98.19 250 LYS B C 1
ATOM 4625 O O . LYS B 1 250 ? -3.391 -7.258 -20.625 1 98.19 250 LYS B O 1
ATOM 4630 N N . ILE B 1 251 ? -1.206 -7.016 -21.078 1 98.38 251 ILE B N 1
ATOM 4631 C CA . ILE B 1 251 ? -0.763 -7.684 -19.859 1 98.38 251 ILE B CA 1
ATOM 4632 C C . ILE B 1 251 ? -1.263 -6.914 -18.641 1 98.38 251 ILE B C 1
ATOM 4634 O O . ILE B 1 251 ? -1.521 -7.508 -17.594 1 98.38 251 ILE B O 1
ATOM 4638 N N . GLN B 1 252 ? -1.503 -5.598 -18.781 1 98.12 252 GLN B N 1
ATOM 4639 C CA . GLN B 1 252 ? -1.925 -4.766 -17.656 1 98.12 252 GLN B CA 1
ATOM 4640 C C . GLN B 1 252 ? -3.43 -4.871 -17.438 1 98.12 252 GLN B C 1
ATOM 4642 O O . GLN B 1 252 ? -3.938 -4.43 -16.406 1 98.12 252 GLN B O 1
ATOM 4647 N N . GLY B 1 253 ? -4.117 -5.473 -18.406 1 97.94 253 GLY B N 1
ATOM 4648 C CA . GLY B 1 253 ? -5.566 -5.504 -18.328 1 97.94 253 GLY B CA 1
ATOM 4649 C C . GLY B 1 253 ? -6.227 -4.387 -19.125 1 97.94 253 GLY B C 1
ATOM 4650 O O . GLY B 1 253 ? -5.57 -3.715 -19.922 1 97.94 253 GLY B O 1
ATOM 4651 N N . PRO B 1 254 ? -7.457 -4.238 -18.953 1 98.56 254 PRO B N 1
ATOM 4652 C CA . PRO B 1 254 ? -8.352 -4.938 -18.031 1 98.56 254 PRO B CA 1
ATOM 4653 C C . PRO B 1 254 ? -8.625 -6.383 -18.438 1 98.56 254 PRO B C 1
ATOM 4655 O O . PRO B 1 254 ? -8.773 -6.668 -19.641 1 98.56 254 PRO B O 1
ATOM 4658 N N . TYR B 1 255 ? -8.656 -7.254 -17.484 1 98.94 255 TYR B N 1
ATOM 4659 C CA . TYR B 1 255 ? -9.055 -8.641 -17.703 1 98.94 255 TYR B CA 1
ATOM 4660 C C . TYR B 1 255 ? -10.562 -8.805 -17.547 1 98.94 255 TYR B C 1
ATOM 4662 O O . TYR B 1 255 ? -11.125 -8.5 -16.5 1 98.94 255 TYR B O 1
ATOM 4670 N N . LEU B 1 256 ? -11.172 -9.266 -18.609 1 98.94 256 LEU B N 1
ATOM 4671 C CA . LEU B 1 256 ? -12.617 -9.414 -18.625 1 98.94 256 LEU B CA 1
ATOM 4672 C C . LEU B 1 256 ? -13.016 -10.883 -18.672 1 98.94 256 LEU B C 1
ATOM 4674 O O . LEU B 1 256 ? -12.367 -11.688 -19.344 1 98.94 256 LEU B O 1
ATOM 4678 N N . ASP B 1 257 ? -14.125 -11.195 -18 1 98.81 257 ASP B N 1
ATOM 4679 C CA . ASP B 1 257 ? -14.617 -12.57 -18.062 1 98.81 257 ASP B CA 1
ATOM 4680 C C . ASP B 1 257 ? -15.5 -12.781 -19.297 1 98.81 257 ASP B C 1
ATOM 4682 O O . ASP B 1 257 ? -15.57 -11.914 -20.172 1 98.81 257 ASP B O 1
ATOM 4686 N N . LYS B 1 258 ? -16.125 -13.938 -19.422 1 98.25 258 LYS B N 1
ATOM 4687 C CA . LYS B 1 258 ? -16.875 -14.305 -20.609 1 98.25 258 LYS B CA 1
ATOM 4688 C C . LYS B 1 258 ? -18.062 -13.352 -20.828 1 98.25 258 LYS B C 1
ATOM 4690 O O . LYS B 1 258 ? -18.484 -13.133 -21.969 1 98.25 258 LYS B O 1
ATOM 4695 N N . GLU B 1 259 ? -18.562 -12.789 -19.766 1 98.44 259 GLU B N 1
ATOM 4696 C CA . GLU B 1 259 ? -19.734 -11.914 -19.828 1 98.44 259 GLU B CA 1
ATOM 4697 C C . GLU B 1 259 ? -19.312 -10.445 -19.938 1 98.44 259 GLU B C 1
ATOM 4699 O O . GLU B 1 259 ? -20.172 -9.555 -19.984 1 98.44 259 GLU B O 1
ATOM 4704 N N . GLY B 1 260 ? -18.047 -10.148 -19.859 1 98.44 260 GLY B N 1
ATOM 4705 C CA . GLY B 1 260 ? -17.547 -8.789 -20.016 1 98.44 260 GLY B CA 1
ATOM 4706 C C . GLY B 1 260 ? -17.328 -8.086 -18.688 1 98.44 260 GLY B C 1
ATOM 4707 O O . GLY B 1 260 ? -17.062 -6.883 -18.656 1 98.44 260 GLY B O 1
ATOM 4708 N N . ASN B 1 261 ? -17.484 -8.805 -17.609 1 98.62 261 ASN B N 1
ATOM 4709 C CA . ASN B 1 261 ? -17.234 -8.203 -16.312 1 98.62 261 ASN B CA 1
ATOM 4710 C C . ASN B 1 261 ? -15.75 -8.125 -16 1 98.62 261 ASN B C 1
ATOM 4712 O O . ASN B 1 261 ? -15 -9.062 -16.297 1 98.62 261 ASN B O 1
ATOM 4716 N N . ASN B 1 262 ? -15.352 -6.996 -15.43 1 98.81 262 ASN B N 1
ATOM 4717 C CA . ASN B 1 262 ? -13.953 -6.723 -15.109 1 98.81 262 ASN B CA 1
ATOM 4718 C C . ASN B 1 262 ? -13.508 -7.461 -13.852 1 98.81 262 ASN B C 1
ATOM 4720 O O . ASN B 1 262 ? -14.141 -7.34 -12.797 1 98.81 262 ASN B O 1
ATOM 4724 N N . LEU B 1 263 ? -12.43 -8.227 -13.93 1 98.94 263 LEU B N 1
ATOM 4725 C CA . LEU B 1 263 ? -11.891 -8.906 -12.75 1 98.94 263 LEU B CA 1
ATOM 4726 C C . LEU B 1 263 ? -11.477 -7.895 -11.688 1 98.94 263 LEU B C 1
ATOM 4728 O O . LEU B 1 263 ? -11.523 -8.195 -10.484 1 98.94 263 LEU B O 1
ATOM 4732 N N . TYR B 1 264 ? -11.07 -6.711 -12.094 1 98.69 264 TYR B N 1
ATOM 4733 C CA . TYR B 1 264 ? -10.781 -5.625 -11.164 1 98.69 264 TYR B CA 1
ATOM 4734 C C . TYR B 1 264 ? -11.977 -5.328 -10.273 1 98.69 264 TYR B C 1
ATOM 4736 O O . TYR B 1 264 ? -11.82 -4.902 -9.125 1 98.69 264 TYR B O 1
ATOM 4744 N N . ASN B 1 265 ? -13.133 -5.555 -10.719 1 98.38 265 ASN B N 1
ATOM 4745 C CA . ASN B 1 265 ? -14.359 -5.258 -9.984 1 98.38 265 ASN B CA 1
ATOM 4746 C C . ASN B 1 265 ? -15.039 -6.531 -9.492 1 98.38 265 ASN B C 1
ATOM 4748 O O . ASN B 1 265 ? -16.25 -6.539 -9.234 1 98.38 265 ASN B O 1
ATOM 4752 N N . GLY B 1 266 ? -14.305 -7.629 -9.5 1 98.44 266 GLY B N 1
ATOM 4753 C CA . GLY B 1 266 ? -14.836 -8.844 -8.898 1 98.44 266 GLY B CA 1
ATOM 4754 C C . GLY B 1 266 ? -15.344 -9.844 -9.922 1 98.44 266 GLY B C 1
ATOM 4755 O O . GLY B 1 266 ? -15.922 -10.875 -9.555 1 98.44 266 GLY B O 1
ATOM 4756 N N . GLY B 1 267 ? -15.141 -9.617 -11.172 1 98.62 267 GLY B N 1
ATOM 4757 C CA . GLY B 1 267 ? -15.562 -10.555 -12.203 1 98.62 267 GLY B CA 1
ATOM 4758 C C . GLY B 1 267 ? -14.727 -11.82 -12.234 1 98.62 267 GLY B C 1
ATOM 4759 O O . GLY B 1 267 ? -13.875 -12.031 -11.367 1 98.62 267 GLY B O 1
ATOM 4760 N N . GLY B 1 268 ? -14.984 -12.711 -13.227 1 98.75 268 GLY B N 1
ATOM 4761 C CA . GLY B 1 268 ? -14.312 -13.984 -13.422 1 98.75 268 GLY B CA 1
ATOM 4762 C C . GLY B 1 268 ? -15.258 -15.094 -13.836 1 98.75 268 GLY B C 1
ATOM 4763 O O . GLY B 1 268 ? -16.328 -15.266 -13.242 1 98.75 268 GLY B O 1
ATOM 4764 N N . SER B 1 269 ? -14.898 -15.75 -14.836 1 98.81 269 SER B N 1
ATOM 4765 C CA . SER B 1 269 ? -15.672 -16.922 -15.25 1 98.81 269 SER B CA 1
ATOM 4766 C C . SER B 1 269 ? -15.188 -18.188 -14.547 1 98.81 269 SER B C 1
ATOM 4768 O O . SER B 1 269 ? -13.984 -18.422 -14.469 1 98.81 269 SER B O 1
ATOM 4770 N N . LEU B 1 270 ? -16.125 -18.953 -14.031 1 98.5 270 LEU B N 1
ATOM 4771 C CA . LEU B 1 270 ? -15.766 -20.188 -13.352 1 98.5 270 LEU B CA 1
ATOM 4772 C C . LEU B 1 270 ? -15.172 -21.203 -14.336 1 98.5 270 LEU B C 1
ATOM 4774 O O . LEU B 1 270 ? -15.781 -21.5 -15.367 1 98.5 270 LEU B O 1
ATOM 4778 N N . LEU B 1 271 ? -14.031 -21.625 -14.047 1 98.44 271 LEU B N 1
ATOM 4779 C CA . LEU B 1 271 ? -13.406 -22.672 -14.859 1 98.44 271 LEU B CA 1
ATOM 4780 C C . LEU B 1 271 ? -13.555 -24.031 -14.195 1 98.44 271 LEU B C 1
ATOM 4782 O O . LEU B 1 271 ? -13.938 -25.016 -14.852 1 98.44 271 LEU B O 1
ATOM 4786 N N . LEU B 1 272 ? -13.211 -24.109 -12.906 1 97.06 272 LEU B N 1
ATOM 4787 C CA . LEU B 1 272 ? -13.25 -25.359 -12.164 1 97.06 272 LEU B CA 1
ATOM 4788 C C . LEU B 1 272 ? -13.602 -25.109 -10.695 1 97.06 272 LEU B C 1
ATOM 4790 O O . LEU B 1 272 ? -13.117 -24.141 -10.094 1 97.06 272 LEU B O 1
ATOM 4794 N N . GLU B 1 273 ? -14.422 -25.969 -10.094 1 96.62 273 GLU B N 1
ATOM 4795 C CA . GLU B 1 273 ? -14.758 -25.922 -8.672 1 96.62 273 GLU B CA 1
ATOM 4796 C C . GLU B 1 273 ? -14.844 -27.328 -8.078 1 96.62 273 GLU B C 1
ATOM 4798 O O . GLU B 1 273 ? -14.812 -28.328 -8.812 1 96.62 273 GLU B O 1
ATOM 4803 N N . GLY B 1 274 ? -14.906 -27.344 -6.785 1 95.69 274 GLY B N 1
ATOM 4804 C CA . GLY B 1 274 ? -15.031 -28.625 -6.098 1 95.69 274 GLY B CA 1
ATOM 4805 C C . GLY B 1 274 ? -16.281 -29.391 -6.492 1 95.69 274 GLY B C 1
ATOM 4806 O O . GLY B 1 274 ? -17.203 -28.812 -7.074 1 95.69 274 GLY B O 1
ATOM 4807 N N . ASN B 1 275 ? -16.219 -30.734 -6.234 1 95.62 275 ASN B N 1
ATOM 4808 C CA . ASN B 1 275 ? -17.328 -31.641 -6.457 1 95.62 275 ASN B CA 1
ATOM 4809 C C . ASN B 1 275 ? -17.344 -32.781 -5.43 1 95.62 275 ASN B C 1
ATOM 4811 O O . ASN B 1 275 ? -16.812 -32.625 -4.332 1 95.62 275 ASN B O 1
ATOM 4815 N N . GLU B 1 276 ? -18 -33.781 -5.75 1 95.81 276 GLU B N 1
ATOM 4816 C CA . GLU B 1 276 ? -18.156 -34.906 -4.801 1 95.81 276 GLU B CA 1
ATOM 4817 C C . GLU B 1 276 ? -16.812 -35.562 -4.512 1 95.81 276 GLU B C 1
ATOM 4819 O O . GLU B 1 276 ? -16.594 -36.094 -3.414 1 95.81 276 GLU B O 1
ATOM 4824 N N . ASP B 1 277 ? -15.883 -35.469 -5.426 1 96.31 277 ASP B N 1
ATOM 4825 C CA . ASP B 1 277 ? -14.609 -36.188 -5.293 1 96.31 277 ASP B CA 1
ATOM 4826 C C . ASP B 1 277 ? -13.516 -35.25 -4.773 1 96.31 277 ASP B C 1
ATOM 4828 O O . ASP B 1 277 ? -12.5 -35.719 -4.25 1 96.31 277 ASP B O 1
ATOM 4832 N N . TRP B 1 278 ? -13.781 -33.938 -4.961 1 96.62 278 TRP B N 1
ATOM 4833 C CA . TRP B 1 278 ? -12.789 -32.938 -4.594 1 96.62 278 TRP B CA 1
ATOM 4834 C C . TRP B 1 278 ? -13.445 -31.766 -3.861 1 96.62 278 TRP B C 1
ATOM 4836 O O . TRP B 1 278 ? -14.359 -31.125 -4.391 1 96.62 278 TRP B O 1
ATOM 4846 N N . PHE B 1 279 ? -13.086 -31.344 -2.695 1 96.56 279 PHE B N 1
ATOM 4847 C CA . PHE B 1 279 ? -13.695 -30.281 -1.904 1 96.56 279 PHE B CA 1
ATOM 4848 C C . PHE B 1 279 ? -13.336 -28.922 -2.475 1 96.56 279 PHE B C 1
ATOM 4850 O O . PHE B 1 279 ? -14.211 -28.062 -2.656 1 96.56 279 PHE B O 1
ATOM 4857 N N . GLY B 1 280 ? -12.055 -28.562 -2.641 1 96.69 280 GLY B N 1
ATOM 4858 C CA . GLY B 1 280 ? -11.516 -27.359 -3.258 1 96.69 280 GLY B CA 1
ATOM 4859 C C . GLY B 1 280 ? -10.383 -27.641 -4.219 1 96.69 280 GLY B C 1
ATOM 4860 O O . GLY B 1 280 ? -9.625 -28.594 -4.031 1 96.69 280 GLY B O 1
ATOM 4861 N N . LEU B 1 281 ? -10.383 -26.875 -5.266 1 96.31 281 LEU B N 1
ATOM 4862 C CA . LEU B 1 281 ? -9.305 -26.984 -6.246 1 96.31 281 LEU B CA 1
ATOM 4863 C C . LEU B 1 281 ? -8.828 -25.594 -6.668 1 96.31 281 LEU B C 1
ATOM 4865 O O . LEU B 1 281 ? -9.641 -24.672 -6.84 1 96.31 281 LEU B O 1
ATOM 4869 N N . GLY B 1 282 ? -7.578 -25.422 -6.676 1 97.69 282 GLY B N 1
ATOM 4870 C CA . GLY B 1 282 ? -7.082 -24.125 -7.094 1 97.69 282 GLY B CA 1
ATOM 4871 C C . GLY B 1 282 ? -5.57 -24.016 -7.047 1 97.69 282 GLY B C 1
ATOM 4872 O O . GLY B 1 282 ? -4.871 -25.031 -7.102 1 97.69 282 GLY B O 1
ATOM 4873 N N . HIS B 1 283 ? -5.133 -22.781 -7.086 1 98.5 283 HIS B N 1
ATOM 4874 C CA . HIS B 1 283 ? -3.725 -22.422 -7.211 1 98.5 283 HIS B CA 1
ATOM 4875 C C . HIS B 1 283 ? -3.08 -23.125 -8.398 1 98.5 283 HIS B C 1
ATOM 4877 O O . HIS B 1 283 ? -2.111 -23.875 -8.234 1 98.5 283 HIS B O 1
ATOM 4883 N N . ASN B 1 284 ? -3.535 -22.75 -9.539 1 98.56 284 ASN B N 1
ATOM 4884 C CA . ASN B 1 284 ? -3.117 -23.453 -10.758 1 98.56 284 ASN B CA 1
ATOM 4885 C C . ASN B 1 284 ? -1.921 -22.766 -11.406 1 98.56 284 ASN B C 1
ATOM 4887 O O . ASN B 1 284 ? -1.688 -21.578 -11.195 1 98.56 284 ASN B O 1
ATOM 4891 N N . SER B 1 285 ? -1.234 -23.531 -12.164 1 98.81 285 SER B N 1
ATOM 4892 C CA . SER B 1 285 ? -0.34 -23.078 -13.227 1 98.81 285 SER B CA 1
ATOM 4893 C C . SER B 1 285 ? -0.757 -23.641 -14.578 1 98.81 285 SER B C 1
ATOM 4895 O O . SER B 1 285 ? -1.598 -24.531 -14.656 1 98.81 285 SER B O 1
ATOM 4897 N N . ALA B 1 286 ? -0.29 -23.047 -15.641 1 98.75 286 ALA B N 1
ATOM 4898 C CA . ALA B 1 286 ? -0.653 -23.5 -16.984 1 98.75 286 ALA B CA 1
ATOM 4899 C C . ALA B 1 286 ? 0.562 -23.484 -17.906 1 98.75 286 ALA B C 1
ATOM 4901 O O . ALA B 1 286 ? 1.409 -22.594 -17.828 1 98.75 286 ALA B O 1
ATOM 4902 N N . TYR B 1 287 ? 0.573 -24.516 -18.797 1 98.31 287 TYR B N 1
ATOM 4903 C CA . TYR B 1 287 ? 1.735 -24.688 -19.672 1 98.31 287 TYR B CA 1
ATOM 4904 C C . TYR B 1 287 ? 1.329 -25.266 -21.016 1 98.31 287 TYR B C 1
ATOM 4906 O O . TYR B 1 287 ? 0.301 -25.938 -21.125 1 98.31 287 TYR B O 1
ATOM 4914 N N . HIS B 1 288 ? 2.115 -24.938 -22.016 1 97.5 288 HIS B N 1
ATOM 4915 C CA . HIS B 1 288 ? 2.072 -25.641 -23.297 1 97.5 288 HIS B CA 1
ATOM 4916 C C . HIS B 1 288 ? 3.207 -26.641 -23.406 1 97.5 288 HIS B C 1
ATOM 4918 O O . HIS B 1 288 ? 4.375 -26.266 -23.531 1 97.5 288 HIS B O 1
ATOM 4924 N N . PHE B 1 289 ? 2.906 -27.953 -23.297 1 96 289 PHE B N 1
ATOM 4925 C CA . PHE B 1 289 ? 3.875 -29.047 -23.422 1 96 289 PHE B CA 1
ATOM 4926 C C . PHE B 1 289 ? 3.479 -30 -24.547 1 96 289 PHE B C 1
ATOM 4928 O O . PHE B 1 289 ? 2.357 -30.5 -24.562 1 96 289 PHE B O 1
ATOM 4935 N N . GLU B 1 290 ? 4.414 -30.219 -25.484 1 93.81 290 GLU B N 1
ATOM 4936 C CA . GLU B 1 290 ? 4.27 -31.219 -26.547 1 93.81 290 GLU B CA 1
ATOM 4937 C C . GLU B 1 290 ? 2.963 -31.031 -27.312 1 93.81 290 GLU B C 1
ATOM 4939 O O . GLU B 1 290 ? 2.211 -31.984 -27.516 1 93.81 290 GLU B O 1
ATOM 4944 N N . GLY B 1 291 ? 2.582 -29.844 -27.516 1 95.5 291 GLY B N 1
ATOM 4945 C CA . GLY B 1 291 ? 1.484 -29.516 -28.406 1 95.5 291 GLY B CA 1
ATOM 4946 C C . GLY B 1 291 ? 0.147 -29.406 -27.703 1 95.5 291 GLY B C 1
ATOM 4947 O O . GLY B 1 291 ? -0.879 -29.156 -28.328 1 95.5 291 GLY B O 1
ATOM 4948 N N . LYS B 1 292 ? 0.212 -29.594 -26.375 1 96.38 292 LYS B N 1
ATOM 4949 C CA . LYS B 1 292 ? -1.027 -29.516 -25.609 1 96.38 292 LYS B CA 1
ATOM 4950 C C . LYS B 1 292 ? -0.91 -28.5 -24.469 1 96.38 292 LYS B C 1
ATOM 4952 O O . LYS B 1 292 ? 0.186 -28.25 -23.969 1 96.38 292 LYS B O 1
ATOM 4957 N N . ASP B 1 293 ? -2.045 -27.891 -24.172 1 97.94 293 ASP B N 1
ATOM 4958 C CA . ASP B 1 293 ? -2.098 -26.984 -23.031 1 97.94 293 ASP B CA 1
ATOM 4959 C C . ASP B 1 293 ? -2.6 -27.719 -21.781 1 97.94 293 ASP B C 1
ATOM 4961 O O . ASP B 1 293 ? -3.553 -28.5 -21.859 1 97.94 293 ASP B O 1
ATOM 4965 N N . TYR B 1 294 ? -1.92 -27.484 -20.641 1 97.81 294 TYR B N 1
ATOM 4966 C CA . TYR B 1 294 ? -2.234 -28.172 -19.406 1 97.81 294 TYR B CA 1
ATOM 4967 C C . TYR B 1 294 ? -2.5 -27.188 -18.281 1 97.81 294 TYR B C 1
ATOM 4969 O O . TYR B 1 294 ? -1.866 -26.125 -18.203 1 97.81 294 TYR B O 1
ATOM 4977 N N . LEU B 1 295 ? -3.424 -27.547 -17.5 1 98.25 295 LEU B N 1
ATOM 4978 C CA . LEU B 1 295 ? -3.652 -26.906 -16.203 1 98.25 295 LEU B CA 1
ATOM 4979 C C . LEU B 1 295 ? -3.154 -27.797 -15.07 1 98.25 295 LEU B C 1
ATOM 4981 O O . LEU B 1 295 ? -3.559 -28.953 -14.961 1 98.25 295 LEU B O 1
ATOM 4985 N N . ILE B 1 296 ? -2.25 -27.297 -14.281 1 98.25 296 ILE B N 1
ATOM 4986 C CA . ILE B 1 296 ? -1.663 -28 -13.148 1 98.25 296 ILE B CA 1
ATOM 4987 C C . ILE B 1 296 ? -2.107 -27.344 -11.844 1 98.25 296 ILE B C 1
ATOM 4989 O O . ILE B 1 296 ? -1.921 -26.141 -11.648 1 98.25 296 ILE B O 1
ATOM 4993 N N . PHE B 1 297 ? -2.734 -28.062 -10.945 1 98.06 297 PHE B N 1
ATOM 4994 C CA . PHE B 1 297 ? -3.291 -27.469 -9.734 1 98.06 297 PHE B CA 1
ATOM 4995 C C . PHE B 1 297 ? -3.398 -28.5 -8.617 1 98.06 297 PHE B C 1
ATOM 4997 O O . PHE B 1 297 ? -3.014 -29.656 -8.805 1 98.06 297 PHE B O 1
ATOM 5004 N N . HIS B 1 298 ? -3.723 -28.078 -7.41 1 98.19 298 HIS B N 1
ATOM 5005 C CA . HIS B 1 298 ? -3.969 -29.031 -6.332 1 98.19 298 HIS B CA 1
ATOM 5006 C C . HIS B 1 298 ? -5.441 -29.047 -5.934 1 98.19 298 HIS B C 1
ATOM 5008 O O . HIS B 1 298 ? -6.164 -28.078 -6.184 1 98.19 298 HIS B O 1
ATOM 5014 N N . GLY B 1 299 ? -5.867 -30.141 -5.484 1 97.62 299 GLY B N 1
ATOM 5015 C CA . GLY B 1 299 ? -7.199 -30.344 -4.941 1 97.62 299 GLY B CA 1
ATOM 5016 C C . GLY B 1 299 ? -7.207 -31.156 -3.664 1 97.62 299 GLY B C 1
ATOM 5017 O O . GLY B 1 299 ? -6.223 -31.844 -3.348 1 97.62 299 GLY B O 1
ATOM 5018 N N . TYR B 1 300 ? -8.273 -31.016 -2.951 1 98.25 300 TYR B N 1
ATOM 5019 C CA . TYR B 1 300 ? -8.406 -31.75 -1.696 1 98.25 300 TYR B CA 1
ATOM 5020 C C . TYR B 1 300 ? -9.289 -32.969 -1.874 1 98.25 300 TYR B C 1
ATOM 5022 O O . TYR B 1 300 ? -10.492 -32.844 -2.109 1 98.25 300 TYR B O 1
ATOM 5030 N N . ASP B 1 301 ? -8.695 -34.125 -1.691 1 97.56 301 ASP B N 1
ATOM 5031 C CA . ASP B 1 301 ? -9.305 -35.406 -2.027 1 97.56 301 ASP B CA 1
ATOM 5032 C C . ASP B 1 301 ? -10.375 -35.812 -1.008 1 97.56 301 ASP B C 1
ATOM 5034 O O . ASP B 1 301 ? -10.062 -36.062 0.156 1 97.56 301 ASP B O 1
ATOM 5038 N N . ALA B 1 302 ? -11.57 -35.906 -1.441 1 97.31 302 ALA B N 1
ATOM 5039 C CA . ALA B 1 302 ? -12.69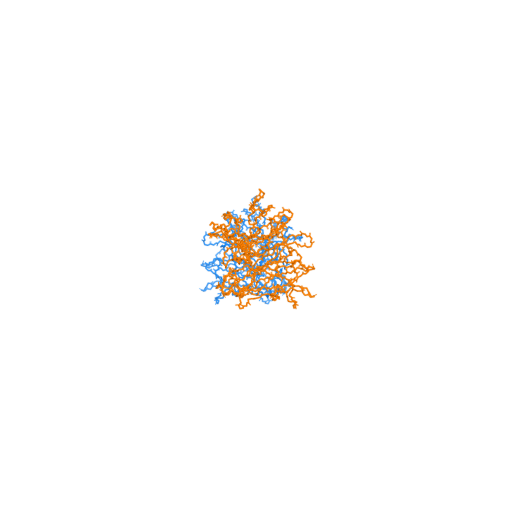5 -36.219 -0.561 1 97.31 302 ALA B CA 1
ATOM 5040 C C . ALA B 1 302 ? -12.578 -37.656 -0.028 1 97.31 302 ALA B C 1
ATOM 5042 O O . ALA B 1 302 ? -13.148 -37.969 1.016 1 97.31 302 ALA B O 1
ATOM 5043 N N . HIS B 1 303 ? -11.875 -38.469 -0.701 1 97.19 303 HIS B N 1
ATOM 5044 C CA . HIS B 1 303 ? -11.773 -39.875 -0.334 1 97.19 303 HIS B CA 1
ATOM 5045 C C . HIS B 1 303 ? -10.602 -40.125 0.62 1 97.19 303 HIS B C 1
ATOM 5047 O O . HIS B 1 303 ? -10.445 -41.219 1.155 1 97.19 303 HIS B O 1
ATOM 5053 N N . GLU B 1 304 ? -9.844 -39.125 0.783 1 96.94 304 GLU B N 1
ATOM 5054 C CA . GLU B 1 304 ? -8.727 -39.25 1.714 1 96.94 304 GLU B CA 1
ATOM 5055 C C . GLU B 1 304 ? -8.727 -38.094 2.711 1 96.94 304 GLU B C 1
ATOM 5057 O O . GLU B 1 304 ? -7.688 -37.469 2.973 1 96.94 304 GLU B O 1
ATOM 5062 N N . GLY B 1 305 ? -9.93 -37.688 3.139 1 95.44 305 GLY B N 1
ATOM 5063 C CA . GLY B 1 305 ? -10.086 -36.75 4.227 1 95.44 305 GLY B CA 1
ATOM 5064 C C . GLY B 1 305 ? -9.617 -35.344 3.869 1 95.44 305 GLY B C 1
ATOM 5065 O O . GLY B 1 305 ? -9.188 -34.594 4.738 1 95.44 305 GLY B O 1
ATOM 5066 N N . GLY B 1 306 ? -9.531 -35.062 2.592 1 97.5 306 GLY B N 1
ATOM 5067 C CA . GLY B 1 306 ? -9.141 -33.719 2.184 1 97.5 306 GLY B CA 1
ATOM 5068 C C . GLY B 1 306 ? -7.645 -33.562 1.995 1 97.5 306 GLY B C 1
ATOM 5069 O O . GLY B 1 306 ? -7.117 -32.438 2.084 1 97.5 306 GLY B O 1
ATOM 5070 N N . LYS B 1 307 ? -6.926 -34.656 1.797 1 97.12 307 LYS B N 1
ATOM 5071 C CA . LYS B 1 307 ? -5.5 -34.562 1.502 1 97.12 307 LYS B CA 1
ATOM 5072 C C . LYS B 1 307 ? -5.242 -33.844 0.191 1 97.12 307 LYS B C 1
ATOM 5074 O O . LYS B 1 307 ? -5.902 -34.094 -0.816 1 97.12 307 LYS B O 1
ATOM 5079 N N . PRO B 1 308 ? -4.371 -32.875 0.254 1 97.75 308 PRO B N 1
ATOM 5080 C CA . PRO B 1 308 ? -4.074 -32.188 -1.004 1 97.75 308 PRO B CA 1
ATOM 5081 C C . PRO B 1 308 ? -3.324 -33.062 -1.999 1 97.75 308 PRO B C 1
ATOM 5083 O O . PRO B 1 308 ? -2.385 -33.781 -1.619 1 97.75 308 PRO B O 1
ATOM 5086 N N . LYS B 1 309 ? -3.717 -33.031 -3.262 1 97.25 309 LYS B N 1
ATOM 5087 C CA . LYS B 1 309 ? -3.102 -33.875 -4.301 1 97.25 309 LYS B CA 1
ATOM 5088 C C . LYS B 1 309 ? -2.857 -33.062 -5.57 1 97.25 309 LYS B C 1
ATOM 5090 O O . LYS B 1 309 ? -3.574 -32.094 -5.844 1 97.25 309 LYS B O 1
ATOM 5095 N N . LEU B 1 310 ? -1.837 -33.5 -6.27 1 98.06 310 LEU B N 1
ATOM 5096 C CA . LEU B 1 310 ? -1.551 -32.938 -7.582 1 98.06 310 LEU B CA 1
ATOM 5097 C C . LEU B 1 310 ? -2.598 -33.375 -8.602 1 98.06 310 LEU B C 1
ATOM 5099 O O . LEU B 1 310 ? -2.934 -34.562 -8.688 1 98.06 310 LEU B O 1
ATOM 5103 N N . LEU B 1 311 ? -3.109 -32.438 -9.297 1 96.12 311 LEU B N 1
ATOM 5104 C CA . LEU B 1 311 ? -3.982 -32.719 -10.438 1 96.12 311 LEU B CA 1
ATOM 5105 C C . LEU B 1 311 ? -3.463 -32.031 -11.695 1 96.12 311 LEU B C 1
ATOM 5107 O O . LEU B 1 311 ? -2.932 -30.922 -11.633 1 96.12 311 LEU B O 1
ATOM 5111 N N . SER B 1 312 ? -3.527 -32.688 -12.797 1 95.69 312 SER B N 1
ATOM 5112 C CA . SER B 1 312 ? -3.18 -32.188 -14.117 1 95.69 312 SER B CA 1
ATOM 5113 C C . SER B 1 312 ? -4.293 -32.469 -15.125 1 95.69 312 SER B C 1
ATOM 5115 O O . SER B 1 312 ? -4.773 -33.625 -15.234 1 95.69 312 SER B O 1
ATOM 5117 N N . ARG B 1 313 ? -4.723 -31.438 -15.789 1 95.94 313 ARG B N 1
ATOM 5118 C CA . ARG B 1 313 ? -5.777 -31.562 -16.797 1 95.94 313 ARG B CA 1
ATOM 5119 C C . ARG B 1 313 ? -5.406 -30.844 -18.078 1 95.94 313 ARG B C 1
ATOM 5121 O O . ARG B 1 313 ? -4.719 -29.812 -18.031 1 95.94 313 ARG B O 1
ATOM 5128 N N . GLN B 1 314 ? -5.84 -31.391 -19.156 1 96.88 314 GLN B N 1
ATOM 5129 C CA . GLN B 1 314 ? -5.664 -30.688 -20.422 1 96.88 314 GLN B CA 1
ATOM 5130 C C . GLN B 1 314 ? -6.672 -29.547 -20.562 1 96.88 314 GLN B C 1
ATOM 5132 O O . GLN B 1 314 ? -7.84 -29.703 -20.188 1 96.88 314 GLN B O 1
ATOM 5137 N N . ILE B 1 315 ? -6.211 -28.438 -21.078 1 98.19 315 ILE B N 1
ATOM 5138 C CA . ILE B 1 315 ? -7.086 -27.312 -21.391 1 98.19 315 ILE B CA 1
ATOM 5139 C C . ILE B 1 315 ? -7.578 -27.406 -22.828 1 98.19 315 ILE B C 1
ATOM 5141 O O . ILE B 1 315 ? -6.781 -27.609 -23.75 1 98.19 315 ILE B O 1
ATOM 5145 N N . GLN B 1 316 ? -8.844 -27.312 -22.984 1 97.19 316 GLN B N 1
ATOM 5146 C CA . GLN B 1 316 ? -9.438 -27.156 -24.297 1 97.19 316 GLN B CA 1
ATOM 5147 C C . GLN B 1 316 ? -9.953 -25.734 -24.516 1 97.19 316 GLN B C 1
ATOM 5149 O O . GLN B 1 316 ? -10.391 -25.078 -23.578 1 97.19 316 GLN B O 1
ATOM 5154 N N . TRP B 1 317 ? -9.906 -25.297 -25.734 1 97.44 317 TRP B N 1
ATOM 5155 C CA . TRP B 1 317 ? -10.336 -23.953 -26.078 1 97.44 317 TRP B CA 1
ATOM 5156 C C . TRP B 1 317 ? -11.508 -23.984 -27.062 1 97.44 317 TRP B C 1
ATOM 5158 O O . TRP B 1 317 ? -11.453 -24.672 -28.078 1 97.44 317 TRP B O 1
ATOM 5168 N N . ASP B 1 318 ? -12.539 -23.266 -26.812 1 96.94 318 ASP B N 1
ATOM 5169 C CA . ASP B 1 318 ? -13.688 -23.234 -27.719 1 96.94 318 ASP B CA 1
ATOM 5170 C C . ASP B 1 318 ? -13.484 -22.203 -28.828 1 96.94 318 ASP B C 1
ATOM 5172 O O . ASP B 1 318 ? -12.43 -21.562 -28.906 1 96.94 318 ASP B O 1
ATOM 5176 N N . ASP B 1 319 ? -14.469 -22.062 -29.641 1 96.69 319 ASP B N 1
ATOM 5177 C CA . ASP B 1 319 ? -14.336 -21.234 -30.828 1 96.69 319 ASP B CA 1
ATOM 5178 C C . ASP B 1 319 ? -14.188 -19.766 -30.453 1 96.69 319 ASP B C 1
ATOM 5180 O O . ASP B 1 319 ? -13.617 -18.969 -31.203 1 96.69 319 ASP B O 1
ATOM 5184 N N . ALA B 1 320 ? -14.688 -19.453 -29.234 1 96.75 320 ALA B N 1
ATOM 5185 C CA . ALA B 1 320 ? -14.602 -18.062 -28.797 1 96.75 320 ALA B CA 1
ATOM 5186 C C . ALA B 1 320 ? -13.312 -17.812 -28.016 1 96.75 320 ALA B C 1
ATOM 5188 O O . ALA B 1 320 ? -13.062 -16.703 -27.547 1 96.75 320 ALA B O 1
ATOM 5189 N N . GLY B 1 321 ? -12.492 -18.828 -27.812 1 97.38 321 GLY B N 1
ATOM 5190 C CA . GLY B 1 321 ? -11.188 -18.703 -27.188 1 97.38 321 GLY B CA 1
ATOM 5191 C C . GLY B 1 321 ? -11.227 -18.859 -25.688 1 97.38 321 GLY B C 1
ATOM 5192 O O . GLY B 1 321 ? -10.336 -18.375 -24.984 1 97.38 321 GLY B O 1
ATOM 5193 N N . TRP B 1 322 ? -12.273 -19.422 -25.203 1 98.38 322 TRP B N 1
ATOM 5194 C CA . TRP B 1 322 ? -12.344 -19.594 -23.75 1 98.38 322 TRP B CA 1
ATOM 5195 C C . TRP B 1 322 ? -11.953 -21.031 -23.375 1 98.38 322 TRP B C 1
ATOM 5197 O O . TRP B 1 322 ? -12.305 -21.984 -24.062 1 98.38 322 TRP B O 1
ATOM 5207 N N . PRO B 1 323 ? -11.281 -21.156 -22.234 1 98.25 323 PRO B N 1
ATOM 5208 C CA . PRO B 1 323 ? -10.805 -22.469 -21.812 1 98.25 323 PRO B CA 1
ATOM 5209 C C . PRO B 1 323 ? -11.898 -23.297 -21.125 1 98.25 323 PRO B C 1
ATOM 5211 O O . PRO B 1 323 ? -12.781 -22.75 -20.469 1 98.25 323 PRO B O 1
ATOM 5214 N N . SER B 1 324 ? -11.797 -24.531 -21.281 1 97.12 324 SER B N 1
ATOM 5215 C CA . SER B 1 324 ? -12.531 -25.547 -20.531 1 97.12 324 SER B CA 1
ATOM 5216 C C . SER B 1 324 ? -11.641 -26.734 -20.188 1 97.12 324 SER B C 1
ATOM 5218 O O . SER B 1 324 ? -10.547 -26.891 -20.75 1 97.12 324 SER B O 1
ATOM 5220 N N . ILE B 1 325 ? -12.031 -27.469 -19.203 1 94.12 325 ILE B N 1
ATOM 5221 C CA . ILE B 1 325 ? -11.211 -28.578 -18.734 1 94.12 325 ILE B CA 1
ATOM 5222 C C . ILE B 1 325 ? -11.883 -29.906 -19.078 1 94.12 325 ILE B C 1
ATOM 5224 O O . ILE B 1 325 ? -13.094 -30.047 -18.922 1 94.12 325 ILE B O 1
ATOM 5228 N N . VAL B 1 326 ? -11.078 -30.703 -19.578 1 78.56 326 VAL B N 1
ATOM 5229 C CA . VAL B 1 326 ? -11.531 -32.031 -19.984 1 78.56 326 VAL B CA 1
ATOM 5230 C C . VAL B 1 326 ? -11.43 -33 -18.797 1 78.56 326 VAL B C 1
ATOM 5232 O O . VAL B 1 326 ? -10.398 -33.031 -18.109 1 78.56 326 VAL B O 1
ATOM 5235 N N . TYR B 1 327 ? -12.641 -33.688 -18.422 1 68.31 327 TYR B N 1
ATOM 5236 C CA . TYR B 1 327 ? -12.586 -34.688 -17.375 1 68.31 327 TYR B CA 1
ATOM 5237 C C . TYR B 1 327 ? -12.312 -36.062 -17.969 1 68.31 327 TYR B C 1
ATOM 5239 O O . TYR B 1 327 ? -12.719 -36.375 -19.094 1 68.31 327 TYR B O 1
#

=== Feature glossary ===
The record interleaves many kinds of information about one protein. Here is each kind framed as the question it answers.

Q: What does the local fold look like, residue by residue?
A: A 3Di character summarizes, for each residue, the relative orientation of the Cα frame of its nearest spatial neighbor. Because it encodes fold topology rather than chemistry, 3Di alignments detect remote structural similarity that sequence alignment misses.

Q: Which residues are in helices, strands, or loops?
A: Secondary structure is the local, repeating backbone conformation. DSSP classifies it into eight states by reading the hydrogen-bond network: three helix types (H, G, I), two β types (E, B), two non-regular types (T, S), and unstructured coil (-).

Q: How big and how compact is the whole molecule?
A: Three whole-structure scalars: the radius of gyration (RMS distance of Cα from centroid, in Å), the count of Cα–Cα contacts (pairs closer than 8 Å and separated by more than four residues in sequence — i.e. tertiary, not local, contacts), and the bounding-box dimensions. Together they distinguish compact globular folds from extended fibres or disordered chains.

Q: How confident is the AlphaFold model at each residue?
A: For AlphaFold models, the B-factor field carries pLDDT — the model's own estimate of local accuracy on a 0–100 scale. Regions with pLDDT<50 should be treated as essentially unmodeled; they often correspond to intrinsically disordered segments.

Q: What family and function is it annotated with?
A: Functional annotations link the protein to curated databases. InterPro entries identify conserved domains and families by matching the sequence against member-database signatures (Pfam, PROSITE, CDD, …). Gene Ontology (GO) terms describe molecular function, biological process, and cellular component in a controlled vocabulary. CATH places the structure in a hierarchical fold classification (Class/Architecture/Topology/Homologous-superfamily). The organism is the source species.

Q: What known structures does this most resemble?
A: Nearest PDB neighbors are the top structural matches found by Foldseek when searching this structure against the entire Protein Data Bank. Each hit reports a TM-score (0 to 1; >0.5 almost always implies the same fold) and an E-value. These are *structural* homologs — they may share no detectable sequence similarity.

Q: Which residues are buried vs exposed?
A: Solvent-accessible surface area (SASA) is the area in Å² traced out by the centre of a 1.4 Å probe sphere (a water molecule) rolled over the protein's van der Waals surface (Shrake–Rupley / Lee–Richards construction). Buried residues have near-zero SASA; fully exposed residues can exceed 200 Å². The total SASA scales roughly with the number of surface residues.

Q: What are the backbone torsion angles?
A: φ (phi) and ψ (psi) are the two rotatable backbone dihedrals per residue: φ is the C(i-1)–N–Cα–C torsion, ψ is the N–Cα–C–N(i+1) torsion, both in degrees on (−180°, 180°]. α-helical residues cluster near (−60°, −45°); β-strand residues near (−120°, +130°). A Ramachandran plot is simply a scatter of (φ, ψ) for every residue.

Q: Are the domains correctly placed relative to each other?
A: Predicted aligned error is AlphaFold's pairwise confidence. Unlike pLDDT (per-residue), PAE is per-residue-pair and captures whether two parts of the structure are correctly placed relative to each other. Units are ångströms of expected positional error.

Q: What if only a Cα trace is available?
A: P-SEA three-state annotation labels each residue as helix, strand, or coil based purely on the geometry of the Cα trace. It serves as a fallback when the full backbone (and thus DSSP) is unavailable.

Q: What is the amino-acid chain?
A: This is the polypeptide sequence — one letter per residue, N-terminus first. Length ranges from a few dozen residues for small domains to over a thousand for large multi-domain proteins.

Q: What do the rendered images show?
A: The six renders are orthographic views along the three Cartesian axes in both directions. Representation (cartoon, sticks, or surface) and color scheme (sequence-rainbow or by-chain) vary across proteins so the training set covers all the common visualization conventions.

Q: What do the diagnostic plots show?
A: Plot images: a contact map (which residues are close in 3D, as an N×N binary image), a Ramachandran scatter (backbone torsion angles, revealing secondary-structure composition at a glance), and — for AlphaFold structures — a PAE heatmap (pairwise prediction confidence).

Q: How mobile is each atom in the crystal?
A: B-factor (Debye–Waller factor) reflects atomic displacement in the crystal lattice. It is an experimental observable (units Å²), not a prediction; low values mean the atom is pinned down, high values mean it moves or is heterogeneous across the crystal.

Q: Where is each backbone atom in 3D?
A: The mmCIF table is the protein's shape written out atom by atom. For each backbone N, Cα, C, and carbonyl O, it records an (x, y, z) coordinate triple in Å plus the residue type, chain letter, and residue number.